Protein AF-A0A962YAB8-F1 (afdb_monomer_lite)

pLDDT: mean 79.32, std 20.75, range [23.05, 98.19]

Secondary structure (DSSP, 8-state):
-HHHHHHHHHHS-HHHHHHHHHHHHHTT-HHHHHHHHHHHHHH-TT-HHHHHHHHHHHHHHHHHHT---HHHHHHHHHHHHHTT---S--SS---HHHHHHHHHHHHHTT----S---HHHHHHHHHHHHHHHHHHHHHHHHHHHTT--PPPP------------------------------------------HHHHHHHHHHHHHHHHHHHHHHHHHTTTSSSPPPPPP--SPTTEEEE-TTTSEEEEE-TTS-EEEEEEETTEEEEEEEEE-TTS-EEEEEEETTEEEEEEEEE-TTS-EEEEEEETTEEEEEEEEE-TTS-EEEEEEETTEE--SSEEEE-TTS-EEEEEEETTEEEEEEEEE-TTS-EEEEEEETTEEEEEEEE-

Foldseek 3Di:
DVVVVVVVLVVDDLVNLQVQLVVCVVVLNLVSNLVSLVSSCVVVVPPVSSVLSNVLSVLSVQLVVVVDDLVLLLLLQVLLVLVVQDLVDRRSDCDPSQLNSLQVVCVVVVHPRNSHDHPVNSVVSNVVSVVSVVVVVVVVVVVVVVVDDDDDDDDDDDDDDDDDDDDDDDDYDDDDDDDDDDDDDDDDDDDDPPPLVVVVVVCVVFVVVQVVQVVVVVVCPVVPDPADDDDDPPDDAQDWDPDQEAAWIWGQHNQRKIKGGGHYRNAAAAWIWIADPLGKIKTGGDDRNEAAAWIWIQDSQRKIKTAGDDRNAGAAWIWIADPQGKIKTAGDDRNFRPGQWIWIAHPQRKIKIHGDDGPFGAAWIKIAHPVGKMWIFGDDRNHTDGIDTND

Sequence (391 aa):
ELEQQRQAAAQNQPEQLLAAARQAFAAGDFTASLQHLAIVLQQQPDNTEAQQLQLTARAALIESELALSRSKRQAVQQALTELGFDTRGVDGILGGNSRRAIRAFQTQRGLPVTGYLNAAQLTLLETAAAALAEQTARSTAEASKSDQIELPDISLVSPELTQKPDSPDSTAQEASTSVSATEQITSTASPDSAPADAWQQLENKLTPTLRAAEQFLRQAQSHIRSAPPRPPATGPASSCDGDCSNGSGTYFFNGGDIYVGAWRNDEQDGQGIYFHRDGAVYEGSFSDGQRNGLGTFYHTGGDIYYGSWRRGVREGKGLYRYTNGITLYGRYSNGRLSADTVAVFYNNGDKYIGQWKGDKKHGKGIYYESNGTRYAGEWNNNVKVKVITLN

Structure (mmCIF, N/CA/C/O backbone):
data_AF-A0A962YAB8-F1
#
_entry.id   AF-A0A962YAB8-F1
#
loop_
_atom_site.group_PDB
_atom_site.id
_atom_site.type_symbol
_atom_site.label_atom_id
_atom_site.label_alt_id
_atom_site.label_comp_id
_atom_site.label_asym_id
_atom_site.label_entity_id
_atom_site.label_seq_id
_atom_site.pdbx_PDB_ins_code
_atom_site.Cartn_x
_atom_site.Cartn_y
_atom_site.Cartn_z
_atom_site.occupancy
_atom_site.B_iso_or_equiv
_atom_site.auth_seq_id
_atom_site.auth_comp_id
_atom_site.auth_asym_id
_atom_site.auth_atom_id
_atom_site.pdbx_PDB_model_num
ATOM 1 N N . GLU A 1 1 ? -11.039 -12.091 -29.891 1.00 45.91 1 GLU A N 1
ATOM 2 C CA . GLU A 1 1 ? -11.627 -11.089 -28.973 1.00 45.91 1 GLU A CA 1
ATOM 3 C C . GLU A 1 1 ? -10.720 -9.902 -28.687 1.00 45.91 1 GLU A C 1
ATOM 5 O O . GLU A 1 1 ? -11.081 -8.819 -29.113 1.00 45.91 1 GLU A O 1
ATOM 10 N N . LEU A 1 2 ? -9.550 -10.055 -28.053 1.00 42.28 2 LEU A N 1
ATOM 11 C CA . LEU A 1 2 ? -8.674 -8.908 -27.737 1.00 42.28 2 LEU A CA 1
ATOM 12 C C . LEU A 1 2 ? -8.219 -8.124 -28.992 1.00 42.28 2 LEU A C 1
ATOM 14 O O . LEU A 1 2 ? -8.177 -6.899 -28.984 1.00 42.28 2 LEU A O 1
ATOM 18 N N . GLU A 1 3 ? -7.947 -8.824 -30.099 1.00 41.31 3 GLU A N 1
ATOM 19 C CA . GLU A 1 3 ? -7.622 -8.232 -31.410 1.00 41.31 3 GLU A CA 1
ATOM 20 C C . GLU A 1 3 ? -8.815 -7.475 -32.025 1.00 41.31 3 GLU A C 1
ATOM 22 O O . GLU A 1 3 ? -8.661 -6.384 -32.564 1.00 41.31 3 GLU A O 1
ATOM 27 N N . GLN A 1 4 ? -10.026 -8.028 -31.891 1.00 45.03 4 GLN A N 1
ATOM 28 C CA . GLN A 1 4 ? -11.271 -7.409 -32.366 1.00 45.03 4 GLN A CA 1
ATOM 29 C C . GLN A 1 4 ? -11.653 -6.197 -31.507 1.00 45.03 4 GLN A C 1
ATOM 31 O O . GLN A 1 4 ? -12.102 -5.189 -32.040 1.00 45.03 4 GLN A O 1
ATOM 36 N N . GLN A 1 5 ? -11.403 -6.253 -30.195 1.00 50.84 5 GLN A N 1
ATOM 37 C CA . GLN A 1 5 ? -11.537 -5.115 -29.285 1.00 50.84 5 GLN A CA 1
ATOM 38 C C . GLN A 1 5 ? -10.509 -4.021 -29.606 1.00 50.84 5 GLN A C 1
ATOM 40 O O . GLN A 1 5 ? -10.857 -2.846 -29.582 1.00 50.84 5 GLN A O 1
ATOM 45 N N . ARG A 1 6 ? -9.274 -4.384 -29.983 1.00 52.22 6 ARG A N 1
ATOM 46 C CA . ARG A 1 6 ? -8.248 -3.438 -30.462 1.00 52.22 6 ARG A CA 1
ATOM 47 C C . ARG A 1 6 ? -8.617 -2.785 -31.795 1.00 52.22 6 ARG A C 1
ATOM 49 O O . ARG A 1 6 ? -8.425 -1.584 -31.942 1.00 52.22 6 ARG A O 1
ATOM 56 N N . GLN A 1 7 ? -9.171 -3.542 -32.742 1.00 51.16 7 GLN A N 1
ATOM 57 C CA . GLN A 1 7 ? -9.616 -3.016 -34.039 1.00 51.16 7 GLN A CA 1
ATOM 58 C C . GLN A 1 7 ? -10.873 -2.137 -33.916 1.00 51.16 7 GLN A C 1
ATOM 60 O O . GLN A 1 7 ? -10.949 -1.105 -34.575 1.00 51.16 7 GLN A O 1
ATOM 65 N N . ALA A 1 8 ? -11.808 -2.472 -33.020 1.00 50.19 8 ALA A N 1
ATOM 66 C CA . ALA A 1 8 ? -12.946 -1.612 -32.682 1.00 50.19 8 ALA A CA 1
ATOM 67 C C . ALA A 1 8 ? -12.509 -0.340 -31.922 1.00 50.19 8 ALA A C 1
ATOM 69 O O . ALA A 1 8 ? -13.026 0.745 -32.175 1.00 50.19 8 ALA A O 1
ATOM 70 N N . ALA A 1 9 ? -11.507 -0.438 -31.040 1.00 49.44 9 ALA A N 1
ATOM 71 C CA . ALA A 1 9 ? -10.924 0.706 -30.333 1.00 49.44 9 ALA A CA 1
ATOM 72 C C . ALA A 1 9 ? -10.097 1.634 -31.243 1.00 49.44 9 ALA A C 1
ATOM 74 O O . ALA A 1 9 ? -9.979 2.817 -30.941 1.00 49.44 9 ALA A O 1
ATOM 75 N N . ALA A 1 10 ? -9.558 1.128 -32.357 1.00 52.03 10 ALA A N 1
ATOM 76 C CA . ALA A 1 10 ? -8.888 1.935 -33.380 1.00 52.03 10 ALA A CA 1
ATOM 77 C C . ALA A 1 10 ? -9.870 2.752 -34.247 1.00 52.03 10 ALA A C 1
ATOM 79 O O . ALA A 1 10 ? -9.457 3.717 -34.884 1.00 52.03 10 ALA A O 1
ATOM 80 N N . GLN A 1 11 ? -11.157 2.381 -34.270 1.00 57.03 11 GLN A N 1
ATOM 81 C CA . GLN A 1 11 ? -12.217 3.133 -34.955 1.00 57.03 11 GLN A CA 1
ATOM 82 C C . GLN A 1 11 ? -12.893 4.183 -34.061 1.00 57.03 11 GLN A C 1
ATOM 84 O O . GLN A 1 11 ? -13.463 5.144 -34.578 1.00 57.03 11 GLN A O 1
ATOM 89 N N . ASN A 1 12 ? -12.816 4.037 -32.735 1.00 57.41 12 ASN A N 1
ATOM 90 C CA . ASN A 1 12 ? -13.416 4.985 -31.802 1.00 57.41 12 ASN A CA 1
ATOM 91 C C . ASN A 1 12 ? -12.472 6.161 -31.545 1.00 57.41 12 ASN A C 1
ATOM 93 O O . ASN A 1 12 ? -11.365 6.001 -31.034 1.00 57.41 12 ASN A O 1
ATOM 97 N N . GLN A 1 13 ? -12.942 7.363 -31.863 1.00 76.31 13 GLN A N 1
ATOM 98 C CA . GLN A 1 13 ? -12.245 8.602 -31.534 1.00 76.31 13 GLN A CA 1
ATOM 99 C C . GLN A 1 13 ? -12.092 8.703 -29.997 1.00 76.31 13 GLN A C 1
ATOM 101 O O . GLN A 1 13 ? -13.072 8.436 -29.293 1.00 76.31 13 GLN A O 1
ATOM 106 N N . PRO A 1 14 ? -10.923 9.100 -29.447 1.00 81.38 14 PRO A N 1
ATOM 107 C CA . PRO A 1 14 ? -10.703 9.268 -28.001 1.00 81.38 14 PRO A CA 1
ATOM 108 C C . PRO A 1 14 ? -11.824 10.036 -27.284 1.00 81.38 14 PRO A C 1
ATOM 110 O O . PRO A 1 14 ? -12.171 9.730 -26.145 1.00 81.38 14 PRO A O 1
ATOM 113 N N . GLU A 1 15 ? -12.444 10.992 -27.978 1.00 83.88 15 GLU A N 1
ATOM 114 C CA . GLU A 1 15 ? -13.588 11.765 -27.495 1.00 83.88 15 GLU A CA 1
ATOM 115 C C . GLU A 1 15 ? -14.844 10.915 -27.244 1.00 83.88 15 GLU A C 1
ATOM 117 O O . GLU A 1 15 ? -15.530 11.117 -26.242 1.00 83.88 15 GLU A O 1
ATOM 122 N N . GLN A 1 16 ? -15.135 9.932 -28.102 1.00 86.94 16 GLN A N 1
ATOM 123 C CA . GLN A 1 16 ? -16.268 9.016 -27.931 1.00 86.94 16 GLN A CA 1
ATOM 124 C C . GLN A 1 16 ? -16.049 8.081 -26.740 1.00 86.94 16 GLN A C 1
ATOM 126 O O . GLN A 1 16 ? -16.973 7.838 -25.965 1.00 86.94 16 GLN A O 1
ATOM 131 N N . LEU A 1 17 ? -14.819 7.596 -26.549 1.00 89.69 17 LEU A N 1
ATOM 132 C CA . LEU A 1 17 ? -14.458 6.781 -25.386 1.00 89.69 17 LEU A CA 1
ATOM 133 C C . LEU A 1 17 ? -14.503 7.590 -24.089 1.00 89.69 17 LEU A C 1
ATOM 135 O O . LEU A 1 17 ? -14.990 7.090 -23.077 1.00 89.69 17 LEU A O 1
ATOM 139 N N . LEU A 1 18 ? -14.058 8.849 -24.111 1.00 92.75 18 LEU A N 1
ATOM 140 C CA . LEU A 1 18 ? -14.190 9.745 -22.965 1.00 92.75 18 LEU A CA 1
ATOM 141 C C . LEU A 1 18 ? -15.669 10.036 -22.656 1.00 92.75 18 LEU A C 1
ATOM 143 O O . LEU A 1 18 ? -16.068 10.025 -21.493 1.00 92.75 18 LEU A O 1
ATOM 147 N N . ALA A 1 19 ? -16.515 10.217 -23.675 1.00 92.38 19 ALA A N 1
ATOM 148 C CA . ALA A 1 19 ? -17.960 10.350 -23.493 1.00 92.38 19 ALA A CA 1
ATOM 149 C C . ALA A 1 19 ? -18.592 9.081 -22.890 1.00 92.38 19 ALA A C 1
ATOM 151 O O . ALA A 1 19 ? -19.366 9.188 -21.936 1.00 92.38 19 ALA A O 1
ATOM 152 N N . ALA A 1 20 ? -18.218 7.892 -23.371 1.00 90.06 20 ALA A N 1
ATOM 153 C CA . ALA A 1 20 ? -18.652 6.615 -22.803 1.00 90.06 20 ALA A CA 1
ATOM 154 C C . ALA A 1 20 ? -18.187 6.452 -21.346 1.00 90.06 20 ALA A C 1
ATOM 156 O O . ALA A 1 20 ? -18.968 6.052 -20.484 1.00 90.06 20 ALA A O 1
ATOM 157 N N . ALA A 1 21 ? -16.951 6.855 -21.030 1.00 92.25 21 ALA A N 1
ATOM 158 C CA . ALA A 1 21 ? -16.438 6.856 -19.664 1.00 92.25 21 ALA A CA 1
ATOM 159 C C . ALA A 1 21 ? -17.262 7.751 -18.726 1.00 92.25 21 ALA A C 1
ATOM 161 O O . ALA A 1 21 ? -17.561 7.341 -17.600 1.00 92.25 21 ALA A O 1
ATOM 162 N N . ARG A 1 22 ? -17.650 8.954 -19.181 1.00 96.38 22 ARG A N 1
ATOM 163 C CA . ARG A 1 22 ? -18.526 9.870 -18.428 1.00 96.38 22 ARG A CA 1
ATOM 164 C C . ARG A 1 22 ? -19.912 9.262 -18.206 1.00 96.38 22 ARG A C 1
ATOM 166 O O . ARG A 1 22 ? -20.435 9.347 -17.097 1.00 96.38 22 ARG A O 1
ATOM 173 N N . GLN A 1 23 ? -20.493 8.639 -19.233 1.00 92.56 23 GLN A N 1
ATOM 174 C CA . GLN A 1 23 ? -21.798 7.978 -19.136 1.00 92.56 23 GLN A CA 1
ATOM 175 C C . GLN A 1 23 ? -21.767 6.806 -18.146 1.00 92.56 23 GLN A C 1
ATOM 177 O O . GLN A 1 23 ? -22.620 6.741 -17.263 1.00 92.56 23 GLN A O 1
ATOM 182 N N . ALA A 1 24 ? -20.754 5.940 -18.229 1.00 85.50 24 ALA A N 1
ATOM 183 C CA . ALA A 1 24 ? -20.564 4.829 -17.298 1.00 85.50 24 ALA A CA 1
ATOM 184 C C . ALA A 1 24 ? -20.382 5.318 -15.851 1.00 85.50 24 ALA A C 1
ATOM 186 O O . ALA A 1 24 ? -21.035 4.818 -14.937 1.00 85.50 24 ALA A O 1
ATOM 187 N N . PHE A 1 25 ? -19.572 6.364 -15.645 1.00 93.56 25 PHE A N 1
ATOM 188 C CA . PHE A 1 25 ? -19.400 6.984 -14.330 1.00 93.56 25 PHE A CA 1
ATOM 189 C C . PHE A 1 25 ? -20.723 7.527 -13.772 1.00 93.56 25 PHE A C 1
ATOM 191 O O . PHE A 1 25 ? -21.048 7.286 -12.611 1.00 93.56 25 PHE A O 1
ATOM 198 N N . ALA A 1 26 ? -21.502 8.240 -14.593 1.00 88.88 26 ALA A N 1
ATOM 199 C CA . ALA A 1 26 ? -22.801 8.779 -14.195 1.00 88.88 26 ALA A CA 1
ATOM 200 C C . ALA A 1 26 ? -23.825 7.678 -13.867 1.00 88.88 26 ALA A C 1
ATOM 202 O O . ALA A 1 26 ? -24.674 7.876 -13.000 1.00 88.88 26 ALA A O 1
ATOM 203 N N . ALA A 1 27 ? -23.716 6.516 -14.515 1.00 83.56 27 ALA A N 1
ATOM 204 C CA . ALA A 1 27 ? -24.526 5.334 -14.236 1.00 83.56 27 ALA A CA 1
ATOM 205 C C . ALA A 1 27 ? -24.071 4.544 -12.989 1.00 83.56 27 ALA A C 1
ATOM 207 O O . ALA A 1 27 ? -24.752 3.605 -12.585 1.00 83.56 27 ALA A O 1
ATOM 208 N N . GLY A 1 28 ? -22.941 4.909 -12.370 1.00 84.69 28 GLY A N 1
ATOM 209 C CA . GLY A 1 28 ? -22.354 4.181 -11.240 1.00 84.69 28 GLY A CA 1
ATOM 210 C C . GLY A 1 28 ? -21.540 2.944 -11.637 1.00 84.69 28 GLY A C 1
ATOM 211 O O . GLY A 1 28 ? -21.072 2.222 -10.759 1.00 84.69 28 GLY A O 1
ATOM 212 N N . ASP A 1 29 ? -21.326 2.706 -12.935 1.00 89.31 29 ASP A N 1
ATOM 213 C CA . ASP A 1 29 ? -20.446 1.648 -13.434 1.00 89.31 29 ASP A CA 1
ATOM 214 C C . ASP A 1 29 ? -19.000 2.159 -13.504 1.00 89.31 29 ASP A C 1
ATOM 216 O O . ASP A 1 29 ? -18.450 2.517 -14.554 1.00 89.31 29 ASP A O 1
ATOM 220 N N . PHE A 1 30 ? -18.379 2.253 -12.328 1.00 90.62 30 PHE A N 1
ATOM 221 C CA . PHE A 1 30 ? -17.018 2.769 -12.194 1.00 90.62 30 PHE A CA 1
ATOM 222 C C . PHE A 1 30 ? -15.985 1.861 -12.869 1.00 90.62 30 PHE A C 1
ATOM 224 O O . PHE A 1 30 ? -14.976 2.356 -13.367 1.00 90.62 30 PHE A O 1
ATOM 231 N N . THR A 1 31 ? -16.243 0.555 -12.946 1.00 88.31 31 THR A N 1
ATOM 232 C CA . THR A 1 31 ? -15.360 -0.405 -13.618 1.00 88.31 31 THR A CA 1
ATOM 233 C C . THR A 1 31 ? -15.351 -0.177 -15.127 1.00 88.31 31 THR A C 1
ATOM 235 O O . THR A 1 31 ? -14.270 -0.031 -15.701 1.00 88.31 31 THR A O 1
ATOM 238 N N . ALA A 1 32 ? -16.521 -0.067 -15.768 1.00 84.94 32 ALA A N 1
ATOM 239 C CA . ALA A 1 32 ? -16.604 0.255 -17.194 1.00 84.94 32 ALA A CA 1
ATOM 240 C C . ALA A 1 32 ? -16.026 1.647 -17.497 1.00 84.94 32 ALA A C 1
ATOM 242 O O . ALA A 1 32 ? -15.292 1.822 -18.473 1.00 84.94 32 ALA A O 1
ATOM 243 N N . SER A 1 33 ? -16.265 2.629 -16.618 1.00 91.31 33 SER A N 1
ATOM 244 C CA . SER A 1 33 ? -15.650 3.957 -16.736 1.00 91.31 33 SER A CA 1
ATOM 245 C C . SER A 1 33 ? -14.117 3.872 -16.758 1.00 91.31 33 SER A C 1
ATOM 247 O O . SER A 1 33 ? -13.474 4.422 -17.654 1.00 91.31 33 SER A O 1
ATOM 249 N N . LEU A 1 34 ? -13.520 3.117 -15.828 1.00 89.31 34 LEU A N 1
ATOM 250 C CA . LEU A 1 34 ? -12.069 2.926 -15.752 1.00 8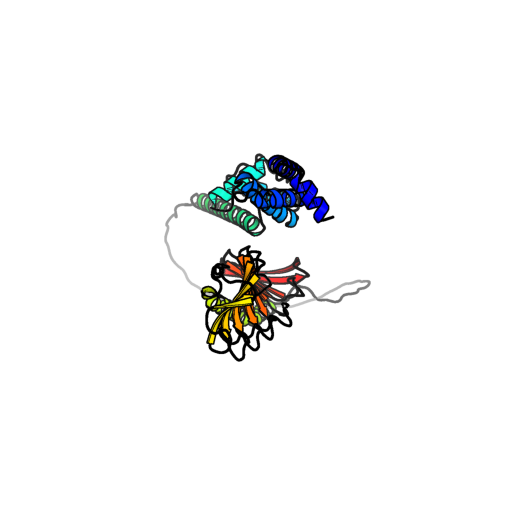9.31 34 LEU A CA 1
ATOM 251 C C . LEU A 1 34 ? -11.494 2.186 -16.965 1.00 89.31 34 LEU A C 1
ATOM 253 O O . LEU A 1 34 ? -10.393 2.524 -17.403 1.00 89.31 34 LEU A O 1
ATOM 257 N N . GLN A 1 35 ? -12.224 1.217 -17.522 1.00 89.56 35 GLN A N 1
ATOM 258 C CA . GLN A 1 35 ? -11.820 0.508 -18.739 1.00 89.56 35 GLN A CA 1
ATOM 259 C C . GLN A 1 35 ? -11.741 1.452 -19.944 1.00 89.56 35 GLN A C 1
ATOM 261 O O . GLN A 1 35 ? -10.730 1.462 -20.646 1.00 89.56 35 GLN A O 1
ATOM 266 N N . HIS A 1 36 ? -12.756 2.296 -20.153 1.00 88.44 36 HIS A N 1
ATOM 267 C CA . HIS A 1 36 ? -12.730 3.298 -21.222 1.00 88.44 36 HIS A CA 1
ATOM 268 C C . HIS A 1 36 ? -11.598 4.316 -21.027 1.00 88.44 36 HIS A C 1
ATOM 270 O O . HIS A 1 36 ? -10.870 4.619 -21.973 1.00 88.44 36 HIS A O 1
ATOM 276 N N . LEU A 1 37 ? -11.387 4.791 -19.796 1.00 91.25 37 LEU A N 1
ATOM 277 C CA . LEU A 1 37 ? -10.332 5.761 -19.476 1.00 91.25 37 LEU A CA 1
ATOM 278 C C . LEU A 1 37 ? -8.924 5.205 -19.668 1.00 91.25 37 LEU A C 1
ATOM 280 O O . LEU A 1 37 ? -8.033 5.951 -20.067 1.00 91.25 37 LEU A O 1
ATOM 284 N N . ALA A 1 38 ? -8.711 3.912 -19.415 1.00 90.75 38 ALA A N 1
ATOM 285 C CA . ALA A 1 38 ? -7.425 3.271 -19.672 1.00 90.75 38 ALA A CA 1
ATOM 286 C C . ALA A 1 38 ? -7.039 3.353 -21.158 1.00 90.75 38 ALA A C 1
ATOM 288 O O . ALA A 1 38 ? -5.882 3.623 -21.471 1.00 90.75 38 ALA A O 1
ATOM 289 N N . ILE A 1 39 ? -8.010 3.191 -22.064 1.00 87.62 39 ILE A N 1
ATOM 290 C CA . ILE A 1 39 ? -7.789 3.302 -23.513 1.00 87.62 39 ILE A CA 1
ATOM 291 C C . ILE A 1 39 ? -7.538 4.764 -23.907 1.00 87.62 39 ILE A C 1
ATOM 293 O O . ILE A 1 39 ? -6.592 5.040 -24.644 1.00 87.62 39 ILE A O 1
ATOM 297 N N . VAL A 1 40 ? -8.330 5.708 -23.379 1.00 91.12 40 VAL A N 1
ATOM 298 C CA . VAL A 1 40 ? -8.140 7.148 -23.642 1.00 91.12 40 VAL A CA 1
ATOM 299 C C . VAL A 1 40 ? -6.742 7.599 -23.219 1.00 91.12 40 VAL A C 1
ATOM 301 O O . VAL A 1 40 ? -6.044 8.220 -24.010 1.00 91.12 40 VAL A O 1
ATOM 304 N N . LEU A 1 41 ? -6.295 7.238 -22.013 1.00 91.12 41 LEU A N 1
ATOM 305 C CA . LEU A 1 41 ? -4.988 7.640 -21.479 1.00 91.12 41 LEU A CA 1
ATOM 306 C C . LEU A 1 41 ? -3.810 6.905 -22.127 1.00 91.12 41 LEU A C 1
ATOM 308 O O . LEU A 1 41 ? -2.697 7.421 -22.124 1.00 91.12 41 LEU A O 1
ATOM 312 N N . GLN A 1 42 ? -4.037 5.730 -22.718 1.00 88.56 42 GLN A N 1
ATOM 313 C CA . GLN A 1 42 ? -3.026 5.069 -23.543 1.00 88.56 42 GLN A CA 1
ATOM 314 C C . GLN A 1 42 ? -2.752 5.857 -24.835 1.00 88.56 42 GLN A C 1
ATOM 316 O O . GLN A 1 42 ? -1.611 5.901 -25.290 1.00 88.56 42 GLN A O 1
ATOM 321 N N . GLN A 1 43 ? -3.787 6.463 -25.428 1.00 87.38 43 GLN A N 1
ATOM 322 C CA . GLN A 1 43 ? -3.683 7.240 -26.670 1.00 87.38 43 GLN A CA 1
ATOM 323 C C . GLN A 1 43 ? -3.347 8.719 -26.419 1.00 87.38 43 GLN A C 1
ATOM 325 O O . GLN A 1 43 ? -2.668 9.345 -27.227 1.00 87.38 43 GLN A O 1
ATOM 330 N N . GLN A 1 44 ? -3.821 9.277 -25.303 1.00 91.00 44 GLN A N 1
ATOM 331 C CA . GLN A 1 44 ? -3.644 10.670 -24.897 1.00 91.00 44 GLN A CA 1
ATOM 332 C C . GLN A 1 44 ? -3.216 10.742 -23.418 1.00 91.00 44 GLN A C 1
ATOM 334 O O . GLN A 1 44 ? -4.042 11.056 -22.554 1.00 91.00 44 GLN A O 1
ATOM 339 N N . PRO A 1 45 ? -1.938 10.463 -23.097 1.00 90.88 45 PRO A N 1
ATOM 340 C CA . PRO A 1 45 ? -1.456 10.425 -21.714 1.00 90.88 45 PRO A CA 1
ATOM 341 C C . PRO A 1 45 ? -1.656 11.741 -20.961 1.00 90.88 45 PRO A C 1
ATOM 343 O O . PRO A 1 45 ? -1.948 11.714 -19.769 1.00 90.88 45 PRO A O 1
ATOM 346 N N . ASP A 1 46 ? -1.569 12.872 -21.665 1.00 92.12 46 ASP A N 1
ATOM 347 C CA . ASP A 1 46 ? -1.678 14.225 -21.105 1.00 92.12 46 ASP A CA 1
ATOM 348 C C . ASP A 1 46 ? -3.123 14.750 -21.034 1.00 92.12 46 ASP A C 1
ATOM 350 O O . ASP A 1 46 ? -3.351 15.920 -20.722 1.00 92.12 46 ASP A O 1
ATOM 354 N N . ASN A 1 47 ? -4.127 13.913 -21.328 1.00 93.50 47 ASN A N 1
ATOM 355 C CA . ASN A 1 47 ? -5.531 14.307 -21.230 1.00 93.50 47 ASN A CA 1
ATOM 356 C C . ASN A 1 47 ? -5.928 14.489 -19.754 1.00 93.50 47 ASN A C 1
ATOM 358 O O . ASN A 1 47 ? -6.306 13.540 -19.063 1.00 93.50 47 ASN A O 1
ATOM 362 N N . THR A 1 48 ? -5.840 15.730 -19.273 1.00 94.19 48 THR A N 1
ATOM 363 C CA . THR A 1 48 ? -6.084 16.106 -17.872 1.00 94.19 48 THR A CA 1
ATOM 364 C C . THR A 1 48 ? -7.496 15.767 -17.404 1.00 94.19 48 THR A C 1
ATOM 366 O O . THR A 1 48 ? -7.686 15.368 -16.255 1.00 94.19 48 THR A O 1
ATOM 369 N N . GLU A 1 49 ? -8.491 15.854 -18.289 1.00 94.75 49 GLU A N 1
ATOM 370 C CA . GLU A 1 49 ? -9.860 15.464 -17.966 1.00 94.75 49 GLU A CA 1
ATOM 371 C C . GLU A 1 49 ? -9.968 13.953 -17.733 1.00 94.75 49 GLU A C 1
ATOM 373 O O . GLU A 1 49 ? -10.538 13.520 -16.730 1.00 94.75 49 GLU A O 1
ATOM 378 N N . ALA A 1 50 ? -9.380 13.145 -18.618 1.00 92.31 50 ALA A N 1
ATOM 379 C CA . ALA A 1 50 ? -9.359 11.696 -18.472 1.00 92.31 50 ALA A CA 1
ATOM 380 C C . ALA A 1 50 ? -8.574 11.264 -17.221 1.00 92.31 50 ALA A C 1
ATOM 382 O O . ALA A 1 50 ? -9.021 10.372 -16.499 1.00 92.31 50 ALA A O 1
ATOM 383 N N . GLN A 1 51 ? -7.456 11.929 -16.907 1.00 92.06 51 GLN A N 1
ATOM 384 C CA . GLN A 1 51 ? -6.695 11.697 -15.673 1.00 92.06 51 GLN A CA 1
ATOM 385 C C . GLN A 1 51 ? -7.543 11.995 -14.427 1.00 92.06 51 GLN A C 1
ATOM 387 O O . GLN A 1 51 ? -7.624 11.173 -13.509 1.00 92.06 51 GLN A O 1
ATOM 392 N N . GLN A 1 52 ? -8.228 13.142 -14.406 1.00 90.75 52 GLN A N 1
ATOM 393 C CA . GLN A 1 52 ? -9.068 13.550 -13.281 1.00 90.75 52 GLN A CA 1
ATOM 394 C C . GLN A 1 52 ? -10.290 12.636 -13.113 1.00 90.75 52 GLN A C 1
ATOM 396 O O . GLN A 1 52 ? -10.643 12.259 -11.988 1.00 90.75 52 GLN A O 1
ATOM 401 N N . LEU A 1 53 ? -10.931 12.244 -14.217 1.00 93.56 53 LEU A N 1
ATOM 402 C CA . LEU A 1 53 ? -12.055 11.313 -14.187 1.00 93.56 53 LEU A CA 1
ATOM 403 C C . LEU A 1 53 ? -11.600 9.917 -13.745 1.00 93.56 53 LEU A C 1
ATOM 405 O O . LEU A 1 53 ? -12.299 9.283 -12.959 1.00 93.56 53 LEU A O 1
ATOM 409 N N . GLN A 1 54 ? -10.402 9.468 -14.142 1.00 95.56 54 GLN A N 1
ATOM 410 C CA . GLN A 1 54 ? -9.832 8.191 -13.699 1.00 95.56 54 GLN A CA 1
ATOM 411 C C . GLN A 1 54 ? -9.552 8.197 -12.194 1.00 95.56 54 GLN A C 1
ATOM 413 O O . GLN A 1 54 ? -9.913 7.246 -11.497 1.00 95.56 54 GLN A O 1
ATOM 418 N N . LEU A 1 55 ? -8.954 9.273 -11.676 1.00 88.75 55 LEU A N 1
ATOM 419 C CA . LEU A 1 55 ? -8.730 9.449 -10.242 1.00 88.75 55 LEU A CA 1
ATOM 420 C C . LEU A 1 55 ? -10.054 9.392 -9.465 1.00 88.75 55 LEU A C 1
ATOM 422 O O . LEU A 1 55 ? -10.163 8.697 -8.453 1.00 88.75 55 LEU A O 1
ATOM 426 N N . THR A 1 56 ? -11.074 10.085 -9.971 1.00 92.44 56 THR A N 1
ATOM 427 C CA . THR A 1 56 ? -12.400 10.143 -9.348 1.00 92.44 56 THR A CA 1
ATOM 428 C C . THR A 1 56 ? -13.112 8.787 -9.400 1.00 92.44 56 THR A C 1
ATOM 430 O O . THR A 1 56 ? -13.658 8.352 -8.389 1.00 92.44 56 THR A O 1
ATOM 433 N N . ALA A 1 57 ? -13.068 8.080 -10.533 1.00 91.50 57 ALA A N 1
ATOM 434 C CA . ALA A 1 57 ? -13.669 6.756 -10.700 1.00 91.50 57 ALA A CA 1
ATOM 435 C C . ALA A 1 57 ? -13.010 5.696 -9.804 1.00 91.50 57 ALA A C 1
ATOM 437 O O . ALA A 1 57 ? -13.712 4.894 -9.190 1.00 91.50 57 ALA A O 1
ATOM 438 N N . ARG A 1 58 ? -11.679 5.735 -9.638 1.00 89.25 58 ARG A N 1
ATOM 439 C CA . ARG A 1 58 ? -10.970 4.878 -8.670 1.00 89.25 58 ARG A CA 1
ATOM 440 C C . ARG A 1 58 ? -11.426 5.148 -7.239 1.00 89.25 58 ARG A C 1
ATOM 442 O O . ARG A 1 58 ? -11.685 4.208 -6.495 1.00 89.25 58 ARG A O 1
ATOM 449 N N . ALA A 1 59 ? -11.548 6.418 -6.855 1.00 86.69 59 ALA A N 1
ATOM 450 C CA . ALA A 1 59 ? -12.010 6.785 -5.520 1.00 86.69 59 ALA A CA 1
ATOM 451 C C . ALA A 1 59 ? -13.470 6.364 -5.271 1.00 86.69 59 ALA A C 1
ATOM 453 O O . ALA A 1 59 ? -13.792 5.902 -4.180 1.00 86.69 59 ALA A O 1
ATOM 454 N N . ALA A 1 60 ? -14.330 6.474 -6.285 1.00 89.88 60 ALA A N 1
ATOM 455 C CA . ALA A 1 60 ? -15.718 6.028 -6.218 1.00 89.88 60 ALA A CA 1
ATOM 456 C C . ALA A 1 60 ? -15.839 4.508 -6.043 1.00 89.88 60 ALA A C 1
ATOM 458 O O . ALA A 1 60 ? -16.628 4.045 -5.218 1.00 89.88 60 ALA A O 1
ATOM 459 N N . LEU A 1 61 ? -15.009 3.737 -6.753 1.00 86.44 61 LEU A N 1
ATOM 460 C CA . LEU A 1 61 ? -14.930 2.288 -6.590 1.00 86.44 61 LEU A CA 1
ATOM 461 C C . LEU A 1 61 ? -14.486 1.912 -5.166 1.00 86.44 61 LEU A C 1
ATOM 463 O O . LEU A 1 61 ? -15.167 1.130 -4.508 1.00 86.44 61 LEU A O 1
ATOM 467 N N . ILE A 1 62 ? -13.429 2.545 -4.647 1.00 80.56 62 ILE A N 1
ATOM 468 C CA . ILE A 1 62 ? -12.949 2.332 -3.269 1.00 80.56 62 ILE A CA 1
ATOM 469 C C . ILE A 1 62 ? -14.038 2.650 -2.237 1.00 80.56 62 ILE A C 1
ATOM 471 O O . ILE A 1 62 ? -14.235 1.889 -1.294 1.00 80.56 62 ILE A O 1
ATOM 475 N N . GLU A 1 63 ? -14.760 3.764 -2.389 1.00 90.81 63 GLU A N 1
ATOM 476 C CA . GLU A 1 63 ? -15.852 4.106 -1.471 1.00 90.81 63 GLU A CA 1
ATOM 477 C C . GLU A 1 63 ? -16.987 3.070 -1.535 1.00 90.81 63 GLU A C 1
ATOM 479 O O . GLU A 1 63 ? -17.567 2.726 -0.503 1.00 90.81 63 GLU A O 1
ATOM 484 N N . SER A 1 64 ? -17.282 2.532 -2.724 1.00 85.44 64 SER A N 1
ATOM 485 C CA . SER A 1 64 ? -18.302 1.490 -2.889 1.00 85.44 64 SER A CA 1
ATOM 486 C C . SER A 1 64 ? -17.945 0.198 -2.139 1.00 85.44 64 SER A C 1
ATOM 488 O O . SER A 1 64 ? -18.818 -0.416 -1.523 1.00 85.44 64 SER A O 1
ATOM 490 N N . GLU A 1 65 ? -16.656 -0.155 -2.085 1.00 79.62 65 GLU A N 1
ATOM 491 C CA . GLU A 1 65 ? -16.139 -1.321 -1.355 1.00 79.62 65 GLU A CA 1
ATOM 492 C C . GLU A 1 65 ? -16.248 -1.174 0.169 1.00 79.62 65 GLU A C 1
ATOM 494 O O . GLU A 1 65 ? -16.285 -2.176 0.886 1.00 79.62 65 GLU A O 1
ATOM 499 N N . LEU A 1 66 ? -16.368 0.056 0.689 1.00 78.31 66 LEU A N 1
ATOM 500 C CA . LEU A 1 66 ? -16.622 0.286 2.116 1.00 78.31 66 LEU A CA 1
ATOM 501 C C . LEU A 1 66 ? -17.996 -0.232 2.557 1.00 78.31 66 LEU A C 1
ATOM 503 O O . LEU A 1 66 ? -18.231 -0.363 3.762 1.00 78.31 66 LEU A O 1
ATOM 507 N N . ALA A 1 67 ? -18.904 -0.483 1.603 1.00 83.31 67 ALA A N 1
ATOM 508 C CA . ALA A 1 67 ? -20.242 -1.019 1.834 1.00 83.31 67 ALA A CA 1
ATOM 509 C C . ALA A 1 67 ? -20.970 -0.304 2.991 1.00 83.31 67 ALA A C 1
ATOM 511 O O . ALA A 1 67 ? -21.547 -0.930 3.885 1.00 83.31 67 ALA A O 1
ATOM 512 N N . LEU A 1 68 ? -20.902 1.034 3.008 1.00 79.12 68 LEU A N 1
ATOM 513 C CA . LEU A 1 68 ? -21.450 1.835 4.101 1.00 79.12 68 LEU A CA 1
ATOM 514 C C . LEU A 1 68 ? -22.957 1.599 4.225 1.00 79.12 68 LEU A C 1
ATOM 516 O O . LEU A 1 68 ? -23.691 1.723 3.247 1.00 79.12 68 LEU A O 1
ATOM 520 N N . SER A 1 69 ? -23.436 1.313 5.436 1.00 82.75 69 SER A N 1
ATOM 521 C CA . SER A 1 69 ? -24.871 1.276 5.721 1.00 82.75 69 SER A CA 1
ATOM 522 C C . SER A 1 69 ? -25.487 2.672 5.573 1.00 82.75 69 SER A C 1
ATOM 524 O O . SER A 1 69 ? -24.790 3.689 5.625 1.00 82.75 69 SER A O 1
ATOM 526 N N . ARG A 1 70 ? -26.820 2.748 5.454 1.00 79.00 70 ARG A N 1
ATOM 527 C CA . ARG A 1 70 ? -27.533 4.037 5.474 1.00 79.00 70 ARG A CA 1
ATOM 528 C C . ARG A 1 70 ? -27.191 4.853 6.727 1.00 79.00 70 ARG A C 1
ATOM 530 O O . ARG A 1 70 ? -26.923 6.040 6.599 1.00 79.00 70 ARG A O 1
ATOM 537 N N . SER A 1 71 ? -27.115 4.206 7.892 1.00 78.81 71 SER A N 1
ATOM 538 C CA . SER A 1 71 ? -26.746 4.855 9.157 1.00 78.81 71 SER A CA 1
ATOM 539 C C . SER A 1 71 ? -25.327 5.428 9.142 1.00 78.81 71 SER A C 1
ATOM 541 O O . SER A 1 71 ? -25.126 6.558 9.570 1.00 78.81 71 SER A O 1
ATOM 543 N N . LYS A 1 72 ? -24.347 4.708 8.579 1.00 82.00 72 LYS A N 1
ATOM 544 C CA . LYS A 1 72 ? -22.982 5.232 8.415 1.00 82.00 72 LYS A CA 1
ATOM 545 C C . LYS A 1 72 ? -22.934 6.412 7.447 1.00 82.00 72 LYS A C 1
ATOM 547 O O . LYS A 1 72 ? -22.239 7.384 7.704 1.00 82.00 72 LYS A O 1
ATOM 552 N N . ARG A 1 73 ? -23.706 6.375 6.355 1.00 90.56 73 ARG A N 1
ATOM 553 C CA . ARG A 1 73 ? -23.804 7.518 5.427 1.00 90.56 73 ARG A CA 1
ATOM 554 C C . ARG A 1 73 ? -24.466 8.738 6.072 1.00 90.56 73 ARG A C 1
ATOM 556 O O . ARG A 1 73 ? -24.042 9.855 5.804 1.00 90.56 73 ARG A O 1
ATOM 563 N N . GLN A 1 74 ? -25.450 8.530 6.948 1.00 89.44 74 GLN A N 1
ATOM 564 C CA . GLN A 1 74 ? -26.023 9.607 7.760 1.00 89.44 74 GLN A CA 1
ATOM 565 C C . GLN A 1 74 ? -24.990 10.180 8.735 1.00 89.44 74 GLN A C 1
ATOM 567 O O . GLN A 1 74 ? -24.862 11.394 8.820 1.00 89.44 74 GLN A O 1
ATOM 572 N N . ALA A 1 75 ? -24.195 9.330 9.396 1.00 88.56 75 ALA A N 1
ATOM 573 C CA . ALA A 1 75 ? -23.110 9.779 10.270 1.00 88.56 75 ALA A CA 1
ATOM 574 C C . ALA A 1 75 ? -22.063 10.617 9.514 1.00 88.56 75 ALA A C 1
ATOM 576 O O . ALA A 1 75 ? -21.637 11.651 10.010 1.00 88.56 75 ALA A O 1
ATOM 577 N N . VAL A 1 76 ? -21.719 10.241 8.276 1.00 92.94 76 VAL A N 1
ATOM 578 C CA . VAL A 1 76 ? -20.856 11.050 7.393 1.00 92.94 76 VAL A CA 1
ATOM 579 C C . VAL A 1 76 ? -21.454 12.429 7.123 1.00 92.94 76 VAL A C 1
ATOM 581 O O . VAL A 1 76 ? -20.762 13.437 7.241 1.00 92.94 76 VAL A O 1
ATOM 584 N N . GLN A 1 77 ? -22.733 12.493 6.746 1.00 92.81 77 GLN A N 1
ATOM 585 C CA . GLN A 1 77 ? -23.399 13.767 6.460 1.00 92.81 77 GLN A CA 1
ATOM 586 C C . GLN A 1 77 ? -23.499 14.650 7.711 1.00 92.81 77 GLN A C 1
ATOM 588 O O . GLN A 1 77 ? -23.289 15.861 7.628 1.00 92.81 77 GLN A O 1
ATOM 593 N N . GLN A 1 78 ? -23.770 14.037 8.862 1.00 93.44 78 GLN A N 1
ATOM 594 C CA . GLN A 1 78 ? -23.812 14.706 10.155 1.00 93.44 78 GLN A CA 1
ATOM 595 C C . GLN A 1 78 ? -22.437 15.278 10.522 1.00 93.44 78 GLN A C 1
ATOM 597 O O . GLN A 1 78 ? -22.325 16.479 10.744 1.00 93.44 78 GLN A O 1
ATOM 602 N N . ALA A 1 79 ? -21.384 14.460 10.461 1.00 93.62 79 ALA A N 1
ATOM 603 C CA . ALA A 1 79 ? -20.015 14.871 10.758 1.00 93.62 79 ALA A CA 1
ATOM 604 C C . ALA A 1 79 ? -19.528 16.006 9.841 1.00 93.62 79 ALA A C 1
ATOM 606 O O . ALA A 1 79 ? -18.910 16.962 10.301 1.00 93.62 79 ALA A O 1
ATOM 607 N N . LEU A 1 80 ? -19.838 15.946 8.539 1.00 94.50 80 LEU A N 1
ATOM 608 C CA . LEU A 1 80 ? -19.545 17.041 7.607 1.00 94.50 80 LEU A CA 1
ATOM 609 C C . LEU A 1 80 ? -20.244 18.337 8.027 1.00 94.50 80 LEU A C 1
ATOM 611 O O . LEU A 1 80 ? -19.609 19.387 8.045 1.00 94.50 80 LEU A O 1
ATOM 615 N N . THR A 1 81 ? -21.522 18.253 8.391 1.00 93.12 81 THR A N 1
ATOM 616 C CA . THR A 1 81 ? -22.323 19.415 8.800 1.00 93.12 81 THR A CA 1
ATOM 617 C C . THR A 1 81 ? -21.796 20.026 10.097 1.00 93.12 81 THR A C 1
ATOM 619 O O . THR A 1 81 ? -21.642 21.241 10.177 1.00 93.12 81 THR A O 1
ATOM 622 N N . GLU A 1 82 ? -21.452 19.193 11.082 1.00 91.44 82 GLU A N 1
ATOM 623 C CA . GLU A 1 82 ? -20.850 19.617 12.354 1.00 91.44 82 GLU A CA 1
ATOM 624 C C . GLU A 1 82 ? -19.517 20.332 12.141 1.00 91.44 82 GLU A C 1
ATOM 626 O O . GLU A 1 82 ? -19.256 21.361 12.756 1.00 91.44 82 GLU A O 1
ATOM 631 N N . LEU A 1 83 ? -18.706 19.847 11.202 1.00 91.69 83 LEU A N 1
ATOM 632 C CA . LEU A 1 83 ? -17.445 20.475 10.810 1.00 91.69 83 LEU A CA 1
ATOM 633 C C . LEU A 1 83 ? -17.617 21.732 9.936 1.00 91.69 83 LEU A C 1
ATOM 635 O O . LEU A 1 83 ? -16.622 22.313 9.503 1.00 91.69 83 LEU A O 1
ATOM 639 N N . GLY A 1 84 ? -18.854 22.160 9.668 1.00 92.50 84 GLY A N 1
ATOM 640 C CA . GLY A 1 84 ? -19.163 23.368 8.903 1.00 92.50 84 GLY A CA 1
ATOM 641 C C . GLY A 1 84 ? -19.234 23.173 7.385 1.00 92.50 84 GLY A C 1
ATOM 642 O O . GLY A 1 84 ? -19.277 24.154 6.643 1.00 92.50 84 GLY A O 1
ATOM 643 N N . PHE A 1 85 ? -19.265 21.932 6.894 1.00 94.31 85 PHE A N 1
ATOM 644 C CA . PHE A 1 85 ? -19.447 21.626 5.475 1.00 94.31 85 PHE A CA 1
ATOM 645 C C . PHE A 1 85 ? -20.917 21.346 5.158 1.00 94.31 85 PHE A C 1
ATOM 647 O O . PHE A 1 85 ? -21.464 20.308 5.527 1.00 94.31 85 PHE A O 1
ATOM 654 N N . ASP A 1 86 ? -21.554 22.257 4.420 1.00 90.38 86 ASP A N 1
ATOM 655 C CA . ASP A 1 86 ? -22.980 22.166 4.090 1.00 90.38 86 ASP A CA 1
ATOM 656 C C . ASP A 1 86 ? -23.305 20.961 3.187 1.00 90.38 86 ASP A C 1
ATOM 658 O O . ASP A 1 86 ? -22.976 20.923 1.995 1.00 90.38 86 ASP A O 1
ATOM 662 N N . THR A 1 87 ? -24.007 19.981 3.759 1.00 89.00 87 THR A N 1
ATOM 663 C CA . THR A 1 87 ? -24.540 18.808 3.052 1.00 89.00 87 THR A CA 1
ATOM 664 C C . THR A 1 87 ? -25.975 19.003 2.549 1.00 89.00 87 THR A C 1
ATOM 666 O O . THR A 1 87 ? -26.440 18.205 1.732 1.00 89.00 87 THR A O 1
ATOM 669 N N . ARG A 1 88 ? -26.661 20.074 2.979 1.00 83.88 88 ARG A N 1
ATOM 670 C CA . ARG A 1 88 ? -28.093 20.364 2.782 1.00 83.88 88 ARG A CA 1
ATOM 671 C C . ARG A 1 88 ? -29.058 19.304 3.324 1.00 83.88 88 ARG A C 1
ATOM 673 O O . ARG A 1 88 ? -30.202 19.240 2.876 1.00 83.88 88 ARG A O 1
ATOM 680 N N . GLY A 1 89 ? -28.611 18.491 4.281 1.00 79.19 89 GLY A N 1
ATOM 681 C CA . GLY A 1 89 ? -29.447 17.523 4.989 1.00 79.19 89 GLY A CA 1
ATOM 682 C C . GLY A 1 89 ? -28.770 16.173 5.231 1.00 79.19 89 GLY A C 1
ATOM 683 O O . GLY A 1 89 ? -27.746 15.846 4.633 1.00 79.19 89 GLY A O 1
ATOM 684 N N . VAL A 1 90 ? -29.386 15.379 6.111 1.00 89.19 90 VAL A N 1
ATOM 685 C CA . VAL A 1 90 ? -28.911 14.052 6.533 1.00 89.19 90 VAL A CA 1
ATOM 686 C C . VAL A 1 90 ? -29.951 12.993 6.151 1.00 89.19 90 VAL A C 1
ATOM 688 O O . VAL A 1 90 ? -30.819 12.615 6.936 1.00 89.19 90 VAL A O 1
ATOM 691 N N . ASP A 1 91 ? -29.897 12.518 4.909 1.00 75.75 91 ASP A N 1
ATOM 692 C CA . ASP A 1 91 ? -30.859 11.566 4.326 1.00 75.75 91 ASP A CA 1
ATOM 693 C C . ASP A 1 91 ? -30.292 10.137 4.156 1.00 75.75 91 ASP A C 1
ATOM 695 O O . ASP A 1 91 ? -31.039 9.165 3.960 1.00 75.75 91 ASP A O 1
ATOM 699 N N . GLY A 1 92 ? -28.973 9.987 4.308 1.00 81.12 92 GLY A N 1
ATOM 700 C CA . GLY A 1 92 ? -28.220 8.758 4.084 1.00 81.12 92 GLY A CA 1
ATOM 701 C C . GLY A 1 92 ? -27.911 8.480 2.613 1.00 81.12 92 GLY A C 1
ATOM 702 O O . GLY A 1 92 ? -27.536 7.347 2.290 1.00 81.12 92 GLY A O 1
ATOM 703 N N . ILE A 1 93 ? -28.068 9.469 1.730 1.00 83.38 93 ILE A N 1
ATOM 704 C CA . ILE A 1 93 ? -27.756 9.412 0.299 1.00 83.38 93 ILE A CA 1
ATOM 705 C C . ILE A 1 93 ? -26.596 10.374 0.015 1.00 83.38 93 ILE A C 1
ATOM 707 O O . ILE A 1 93 ? -26.741 11.591 0.068 1.00 83.38 93 ILE A O 1
ATOM 711 N N . LEU A 1 94 ? -25.425 9.844 -0.353 1.00 84.00 94 LEU A N 1
ATOM 712 C CA . LEU A 1 94 ? -24.252 10.662 -0.702 1.00 84.00 94 LEU A CA 1
ATOM 713 C C . LEU A 1 94 ? -24.360 11.227 -2.134 1.00 84.00 94 LEU A C 1
ATOM 715 O O . LEU A 1 94 ? -23.583 10.881 -3.027 1.00 84.00 94 LEU A O 1
ATOM 719 N N . GLY A 1 95 ? -25.361 12.082 -2.353 1.00 82.31 95 GLY A N 1
ATOM 720 C CA . GLY A 1 95 ? -25.644 12.753 -3.623 1.00 82.31 95 GLY A CA 1
ATOM 721 C C . GLY A 1 95 ? -24.783 13.998 -3.863 1.00 82.31 95 GLY A C 1
ATOM 722 O O . GLY A 1 95 ? -23.865 14.307 -3.104 1.00 82.31 95 GLY A O 1
ATOM 723 N N . GLY A 1 96 ? -25.089 14.760 -4.918 1.00 83.31 96 GLY A N 1
ATOM 724 C CA . GLY A 1 96 ? -24.261 15.887 -5.377 1.00 83.31 96 GLY A CA 1
ATOM 725 C C . GLY A 1 96 ? -23.914 16.934 -4.305 1.00 83.31 96 GLY A C 1
ATOM 726 O O . GLY A 1 96 ? -22.812 17.484 -4.335 1.00 83.31 96 GLY A O 1
ATOM 727 N N . ASN A 1 97 ? -24.804 17.174 -3.335 1.00 85.50 97 ASN A N 1
ATOM 728 C CA . ASN A 1 97 ? -24.549 18.083 -2.211 1.00 85.50 97 ASN A CA 1
ATOM 729 C C . ASN A 1 97 ? -23.487 17.512 -1.258 1.00 85.50 97 ASN A C 1
ATOM 731 O O . ASN A 1 97 ? -22.469 18.161 -1.027 1.00 85.50 97 ASN A O 1
ATOM 735 N N . SER A 1 98 ? -23.651 16.267 -0.798 1.00 92.62 98 SER A N 1
ATOM 736 C CA . SER A 1 98 ? -22.657 15.584 0.040 1.00 92.62 98 SER A CA 1
ATOM 737 C C . SER A 1 98 ? -21.311 15.441 -0.676 1.00 92.62 98 SER A C 1
ATOM 739 O O . SER A 1 98 ? -20.272 15.653 -0.065 1.00 92.62 98 SER A O 1
ATOM 741 N N . ARG A 1 99 ? -21.300 15.186 -1.993 1.00 94.75 99 ARG A N 1
ATOM 742 C CA . ARG A 1 99 ? -20.059 15.151 -2.792 1.00 94.75 99 ARG A CA 1
ATOM 743 C C . ARG A 1 99 ? -19.329 16.495 -2.808 1.00 94.75 99 ARG A C 1
ATOM 745 O O . ARG A 1 99 ? -18.100 16.517 -2.785 1.00 94.75 99 ARG A O 1
ATOM 752 N N . ARG A 1 100 ? -20.057 17.619 -2.847 1.00 94.12 100 ARG A N 1
ATOM 753 C CA . ARG A 1 100 ? -19.451 18.956 -2.714 1.00 94.12 100 ARG A CA 1
ATOM 754 C C . ARG A 1 100 ? -18.895 19.183 -1.311 1.00 94.12 100 ARG A C 1
ATOM 756 O O . ARG A 1 100 ? -17.765 19.647 -1.211 1.00 94.12 100 ARG A O 1
ATOM 763 N N . ALA A 1 101 ? -19.634 18.806 -0.268 1.00 94.19 101 ALA A N 1
ATOM 764 C CA . ALA A 1 101 ? -19.165 18.894 1.116 1.00 94.19 101 ALA A CA 1
ATOM 765 C C . ALA A 1 101 ? -17.889 18.063 1.342 1.00 94.19 101 ALA A C 1
ATOM 767 O O . ALA A 1 101 ? -16.918 18.567 1.898 1.00 94.19 101 ALA A O 1
ATOM 768 N N . ILE A 1 102 ? -17.836 16.835 0.813 1.00 95.62 102 ILE A N 1
ATOM 769 C CA . ILE A 1 102 ? -16.645 15.974 0.870 1.00 95.62 102 ILE A CA 1
ATOM 770 C C . ILE A 1 102 ? -15.459 16.627 0.155 1.00 95.62 102 ILE A C 1
ATOM 772 O O . ILE A 1 102 ? -14.357 16.621 0.694 1.00 95.62 102 ILE A O 1
ATOM 776 N N . ARG A 1 103 ? -15.657 17.229 -1.028 1.00 95.94 103 ARG A N 1
ATOM 777 C CA . ARG A 1 103 ? -14.579 17.963 -1.713 1.00 95.94 103 ARG A CA 1
ATOM 778 C C . ARG A 1 103 ? -14.085 19.149 -0.893 1.00 95.94 103 ARG A C 1
ATOM 780 O O . ARG A 1 103 ? -12.882 19.339 -0.802 1.00 95.94 103 ARG A O 1
ATOM 787 N N . ALA A 1 104 ? -14.985 19.916 -0.281 1.00 95.31 104 ALA A N 1
ATOM 788 C CA . ALA A 1 104 ? -14.606 21.034 0.579 1.00 95.31 104 ALA A CA 1
ATOM 789 C C . ALA A 1 104 ? -13.790 20.560 1.794 1.00 95.31 104 ALA A C 1
ATOM 791 O O . ALA A 1 104 ? -12.749 21.141 2.096 1.00 95.31 104 ALA A O 1
ATOM 792 N N . PHE A 1 105 ? -14.207 19.457 2.421 1.00 94.75 105 PHE A N 1
ATOM 793 C CA . PHE A 1 105 ? -13.454 18.797 3.484 1.00 94.75 105 PHE A CA 1
ATOM 794 C C . PHE A 1 105 ? -12.071 18.335 3.016 1.00 94.75 105 PHE A C 1
ATOM 796 O O . PHE A 1 105 ? -11.068 18.632 3.664 1.00 94.75 105 PHE A O 1
ATOM 803 N N . GLN A 1 106 ? -11.994 17.665 1.865 1.00 93.94 106 GLN A N 1
ATOM 804 C CA . GLN A 1 106 ? -10.732 17.212 1.284 1.00 93.94 106 GLN A CA 1
ATOM 805 C C . GLN A 1 106 ? -9.794 18.390 0.995 1.00 93.94 106 GLN A C 1
ATOM 807 O O . GLN A 1 106 ? -8.633 18.345 1.394 1.00 93.94 106 GLN A O 1
ATOM 812 N N . THR A 1 107 ? -10.306 19.470 0.400 1.00 93.75 107 THR A N 1
ATOM 813 C CA . THR A 1 107 ? -9.546 20.700 0.149 1.00 93.75 107 THR A CA 1
ATOM 814 C C . THR A 1 107 ? -9.018 21.308 1.446 1.00 93.75 107 THR A C 1
ATOM 816 O O . THR A 1 107 ? -7.825 21.588 1.534 1.00 93.75 107 THR A O 1
ATOM 819 N N . GLN A 1 108 ? -9.863 21.471 2.474 1.00 92.50 108 GLN A N 1
ATOM 820 C CA . GLN A 1 108 ? -9.440 22.059 3.753 1.00 92.50 108 GLN A CA 1
ATOM 821 C C . GLN A 1 108 ? -8.338 21.228 4.433 1.00 92.50 108 GLN A C 1
ATOM 823 O O . GLN A 1 108 ? -7.489 21.770 5.135 1.00 92.50 108 GLN A O 1
ATOM 828 N N . ARG A 1 109 ? -8.340 19.909 4.222 1.00 83.94 109 ARG A N 1
ATOM 829 C CA . ARG A 1 109 ? -7.397 18.967 4.838 1.00 83.94 109 ARG A CA 1
ATOM 830 C C . ARG A 1 109 ? -6.185 18.632 3.961 1.00 83.94 109 ARG A C 1
ATOM 832 O O . ARG A 1 109 ? -5.388 17.790 4.361 1.00 83.94 109 ARG A O 1
ATOM 839 N N . GLY A 1 110 ? -6.038 19.255 2.787 1.00 87.12 110 GLY A N 1
ATOM 840 C CA . GLY A 1 110 ? -4.937 18.964 1.858 1.00 87.12 110 GLY A CA 1
ATOM 841 C C . GLY A 1 110 ? -4.967 17.536 1.296 1.00 87.12 110 GLY A C 1
ATOM 842 O O . GLY A 1 110 ? -3.926 16.962 0.988 1.00 87.12 110 GLY A O 1
ATOM 843 N N . LEU A 1 111 ? -6.155 16.938 1.206 1.00 86.19 111 LEU A N 1
ATOM 844 C CA . LEU A 1 111 ? -6.373 15.586 0.696 1.00 86.19 111 LEU A CA 1
ATOM 845 C C . LEU A 1 111 ? -6.678 15.608 -0.810 1.00 86.19 111 LEU A C 1
ATOM 847 O O . LEU A 1 111 ? -7.144 16.626 -1.326 1.00 86.19 111 LEU A O 1
ATOM 851 N N . PRO A 1 112 ? -6.511 14.475 -1.522 1.00 85.38 112 PRO A N 1
ATOM 852 C CA . PRO A 1 112 ? -6.968 14.357 -2.904 1.00 85.38 112 PRO A CA 1
ATOM 853 C C . PRO A 1 112 ? -8.457 14.707 -3.034 1.00 85.38 112 PRO A C 1
ATOM 855 O O . PRO A 1 112 ? -9.305 14.085 -2.391 1.00 85.38 112 PRO A O 1
ATOM 858 N N . VAL A 1 113 ? -8.770 15.699 -3.873 1.00 93.12 113 VAL A N 1
ATOM 859 C CA . VAL A 1 113 ? -10.122 16.255 -4.036 1.00 93.12 113 VAL A CA 1
ATOM 860 C C . VAL A 1 113 ? -10.905 15.428 -5.057 1.00 93.12 113 VAL A C 1
ATOM 862 O O . VAL A 1 113 ? -10.967 15.749 -6.242 1.00 93.12 113 VAL A O 1
ATOM 865 N N . THR A 1 114 ? -11.496 14.330 -4.596 1.00 94.12 114 THR A N 1
ATOM 866 C CA . THR A 1 114 ? -12.258 13.382 -5.429 1.00 94.12 114 THR A CA 1
ATOM 867 C C . THR A 1 114 ? -13.767 13.494 -5.200 1.00 94.12 114 THR A C 1
ATOM 869 O O . THR A 1 114 ? -14.564 13.189 -6.084 1.00 94.12 114 THR A O 1
ATOM 872 N N . GLY A 1 115 ? -14.194 13.959 -4.022 1.00 93.25 115 GLY A N 1
ATOM 873 C CA . GLY A 1 115 ? -15.591 13.913 -3.579 1.00 93.25 115 GLY A CA 1
ATOM 874 C C . GLY A 1 115 ? -16.057 12.538 -3.092 1.00 93.25 115 GLY A C 1
ATOM 875 O O . GLY A 1 115 ? -17.239 12.381 -2.785 1.00 93.25 115 GLY A O 1
ATOM 876 N N . TYR A 1 116 ? -15.150 11.566 -3.003 1.00 95.50 116 TYR A N 1
ATOM 877 C CA . TYR A 1 116 ? -15.394 10.222 -2.478 1.00 95.50 116 TYR A CA 1
ATOM 878 C C . TYR A 1 116 ? -14.441 9.941 -1.322 1.00 95.50 116 TYR A C 1
ATOM 880 O O . TYR A 1 116 ? -13.267 10.308 -1.389 1.00 95.50 116 TYR A O 1
ATOM 888 N N . LEU A 1 117 ? -14.946 9.303 -0.272 1.00 90.31 117 LEU A N 1
ATOM 889 C CA . LEU A 1 117 ? -14.195 8.973 0.932 1.00 90.31 117 LEU A CA 1
ATOM 890 C C . LEU A 1 117 ? -13.622 7.558 0.834 1.00 90.31 117 LEU A C 1
ATOM 892 O O . LEU A 1 117 ? -14.317 6.610 0.484 1.00 90.31 117 LEU A O 1
ATOM 896 N N . ASN A 1 118 ? -12.359 7.392 1.217 1.00 87.19 118 ASN A N 1
ATOM 897 C CA . ASN A 1 118 ? -11.822 6.075 1.563 1.00 87.19 118 ASN A CA 1
ATOM 898 C C . ASN A 1 118 ? -11.940 5.829 3.080 1.00 87.19 118 ASN A C 1
ATOM 900 O O . ASN A 1 118 ? -12.291 6.735 3.836 1.00 87.19 118 ASN A O 1
ATOM 904 N N . ALA A 1 119 ? -11.615 4.616 3.540 1.00 79.75 119 ALA A N 1
ATOM 905 C CA . ALA A 1 119 ? -11.719 4.255 4.958 1.00 79.75 119 ALA A CA 1
ATOM 906 C C . ALA A 1 119 ? -10.952 5.215 5.888 1.00 79.75 119 ALA A C 1
ATOM 908 O O . ALA A 1 119 ? -11.463 5.590 6.937 1.00 79.75 119 ALA A O 1
ATOM 909 N N . ALA A 1 120 ? -9.756 5.658 5.488 1.00 74.69 120 ALA A N 1
ATOM 910 C CA . ALA A 1 120 ? -8.953 6.579 6.289 1.00 74.69 120 ALA A CA 1
ATOM 911 C C . ALA A 1 120 ? -9.576 7.982 6.353 1.00 74.69 120 ALA A C 1
ATOM 913 O O . ALA A 1 120 ? -9.599 8.601 7.413 1.00 74.69 120 ALA A O 1
ATOM 914 N N . GLN A 1 121 ? -10.111 8.478 5.233 1.00 86.38 121 GLN A N 1
ATOM 915 C CA . GLN A 1 121 ? -10.801 9.769 5.178 1.00 86.38 121 GLN A CA 1
ATOM 916 C C . GLN A 1 121 ? -12.123 9.745 5.954 1.00 86.38 121 GLN A C 1
ATOM 918 O O . GLN A 1 121 ? -12.479 10.750 6.561 1.00 86.38 121 GLN A O 1
ATOM 923 N N . LEU A 1 122 ? -12.819 8.604 5.974 1.00 85.56 122 LEU A N 1
ATOM 924 C CA . LEU A 1 122 ? -14.001 8.391 6.806 1.00 85.56 122 LEU A CA 1
ATOM 925 C C . LEU A 1 122 ? -13.651 8.488 8.297 1.00 85.56 122 LEU A C 1
ATOM 927 O O . LEU A 1 122 ? -14.265 9.269 9.015 1.00 85.56 122 LEU A O 1
ATOM 931 N N . THR A 1 123 ? -12.614 7.775 8.744 1.00 80.94 123 THR A N 1
ATOM 932 C CA . THR A 1 123 ? -12.140 7.863 10.134 1.00 80.94 123 THR A CA 1
ATOM 933 C C . THR A 1 123 ? -11.671 9.274 10.489 1.00 80.94 123 THR A C 1
ATOM 935 O O . THR A 1 123 ? -11.966 9.765 11.574 1.00 80.94 123 THR A O 1
ATOM 938 N N . LEU A 1 124 ? -10.972 9.963 9.581 1.00 82.62 124 LEU A N 1
ATOM 939 C CA . LEU A 1 124 ? -10.559 11.354 9.789 1.00 82.62 124 LEU A CA 1
ATOM 940 C C . LEU A 1 124 ? -11.760 12.293 9.971 1.00 82.62 124 LEU A C 1
ATOM 942 O O . LEU A 1 124 ? -11.724 13.189 10.808 1.00 82.62 124 LEU A O 1
ATOM 946 N N . LEU A 1 125 ? -12.814 12.101 9.180 1.00 88.12 125 LEU A N 1
ATOM 947 C CA . LEU A 1 125 ? -14.037 12.887 9.279 1.00 88.12 125 LEU A CA 1
ATOM 948 C C . LEU A 1 125 ? -14.745 12.644 10.621 1.00 88.12 125 LEU A C 1
ATOM 950 O O . LEU A 1 125 ? -15.084 13.600 11.315 1.00 88.12 125 LEU A O 1
ATOM 954 N N . GLU A 1 126 ? -14.924 11.376 10.996 1.00 84.00 126 GLU A N 1
ATOM 955 C CA . GLU A 1 126 ? -15.579 10.974 12.249 1.00 84.00 126 GLU A CA 1
ATOM 956 C C . GLU A 1 126 ? -14.813 11.484 13.480 1.00 84.00 126 GLU A C 1
ATOM 958 O O . GLU A 1 126 ? -15.407 12.052 14.395 1.00 84.00 126 GLU A O 1
ATOM 963 N N . THR A 1 127 ? -13.485 11.351 13.487 1.00 83.44 127 THR A N 1
ATOM 964 C CA . THR A 1 127 ? -12.638 11.830 14.592 1.00 83.44 127 THR A CA 1
ATOM 965 C C . THR A 1 127 ? -12.628 13.351 14.705 1.00 83.44 127 THR A C 1
ATOM 967 O O . THR A 1 127 ? -12.695 13.881 15.813 1.00 83.44 127 THR A O 1
ATOM 970 N N . ALA A 1 128 ? -12.587 14.071 13.581 1.00 83.19 128 ALA A N 1
ATOM 971 C CA . ALA A 1 128 ? -12.641 15.527 13.591 1.00 83.19 128 ALA A CA 1
ATOM 972 C C . ALA A 1 128 ? -13.976 16.045 14.151 1.00 83.19 128 ALA A C 1
ATOM 974 O O . ALA A 1 128 ? -13.974 16.997 14.931 1.00 83.19 128 ALA A O 1
ATOM 975 N N . ALA A 1 129 ? -15.096 15.416 13.784 1.00 84.56 129 ALA A N 1
ATOM 976 C CA . ALA A 1 129 ? -16.412 15.768 14.310 1.00 84.56 129 ALA A CA 1
ATOM 977 C C . ALA A 1 129 ? -16.518 15.480 15.818 1.00 84.56 129 ALA A C 1
ATOM 979 O O . ALA A 1 129 ? -16.942 16.344 16.584 1.00 84.56 129 ALA A O 1
ATOM 980 N N . ALA A 1 130 ? -16.031 14.318 16.268 1.00 83.12 130 ALA A N 1
ATOM 981 C CA . ALA A 1 130 ? -16.008 13.965 17.688 1.00 83.12 130 ALA A CA 1
ATOM 982 C C . ALA A 1 130 ? -15.177 14.949 18.533 1.00 83.12 130 ALA A C 1
ATOM 984 O O . ALA A 1 130 ? -15.620 15.373 19.601 1.00 83.12 130 ALA A O 1
ATOM 985 N N . ALA A 1 131 ? -14.002 15.359 18.043 1.00 83.50 131 ALA A N 1
ATOM 986 C CA . ALA A 1 131 ? -13.150 16.328 18.733 1.00 83.50 131 ALA A CA 1
ATOM 987 C C . ALA A 1 131 ? -13.821 17.706 18.863 1.00 83.50 131 ALA A C 1
ATOM 989 O O . ALA A 1 131 ? -13.726 18.346 19.912 1.00 83.50 131 ALA A O 1
ATOM 990 N N . LEU A 1 132 ? -14.527 18.150 17.817 1.00 86.38 132 LEU A N 1
ATOM 991 C CA . LEU A 1 132 ? -15.282 19.400 17.857 1.00 86.38 132 LEU A CA 1
ATOM 992 C C . LEU A 1 132 ? -16.422 19.324 18.882 1.00 86.38 132 LEU A C 1
ATOM 994 O O . LEU A 1 132 ? -16.561 20.233 19.697 1.00 86.38 132 LEU A O 1
ATOM 998 N N . ALA A 1 133 ? -17.180 18.223 18.897 1.00 81.38 133 ALA A N 1
ATOM 999 C CA . ALA A 1 133 ? -18.262 18.010 19.857 1.00 81.38 133 ALA A CA 1
ATOM 1000 C C . ALA A 1 133 ? -17.763 18.022 21.313 1.00 81.38 133 ALA A C 1
ATOM 1002 O O . ALA A 1 133 ? -18.384 18.637 22.182 1.00 81.38 133 ALA A O 1
ATOM 1003 N N . GLU A 1 134 ? -16.613 17.398 21.586 1.00 84.44 134 GLU A N 1
ATOM 1004 C CA . GLU A 1 134 ? -15.997 17.410 22.914 1.00 84.44 134 GLU A CA 1
ATOM 1005 C C . GLU A 1 134 ? -15.541 18.818 23.325 1.00 84.44 134 GLU A C 1
ATOM 1007 O O . GLU A 1 134 ? -15.774 19.244 24.459 1.00 84.44 134 GLU A O 1
ATOM 1012 N N . GLN A 1 135 ? -14.931 19.570 22.406 1.00 81.44 135 GLN A N 1
ATOM 1013 C CA . GLN A 1 135 ? -14.527 20.951 22.660 1.00 81.44 135 GLN A CA 1
ATOM 1014 C C . GLN A 1 135 ? -15.738 21.841 22.966 1.00 81.44 135 GLN A C 1
ATOM 1016 O O . GLN A 1 135 ? -15.696 22.634 23.910 1.00 81.44 135 GLN A O 1
ATOM 1021 N N . THR A 1 136 ? -16.836 21.677 22.222 1.00 83.06 136 THR A N 1
ATOM 1022 C CA . THR A 1 136 ? -18.095 22.375 22.495 1.00 83.06 136 THR A CA 1
ATOM 1023 C C . THR A 1 136 ? -18.629 22.010 23.880 1.00 83.06 136 THR A C 1
ATOM 1025 O O . THR A 1 136 ? -18.902 22.915 24.667 1.00 83.06 136 THR A O 1
ATOM 1028 N N . ALA A 1 137 ? -18.674 20.722 24.236 1.00 80.62 137 ALA A N 1
ATOM 1029 C CA . ALA A 1 137 ? -19.149 20.262 25.542 1.00 80.62 137 ALA A CA 1
ATOM 1030 C C . ALA A 1 137 ? -18.324 20.822 26.718 1.00 80.62 137 ALA A C 1
ATOM 1032 O O . ALA A 1 137 ? -18.886 21.253 27.729 1.00 80.62 137 ALA A O 1
ATOM 1033 N N . ARG A 1 138 ? -16.992 20.871 26.578 1.00 80.62 138 ARG A N 1
ATOM 1034 C CA . ARG A 1 138 ? -16.092 21.472 27.579 1.00 80.62 138 ARG A CA 1
ATOM 1035 C C . ARG A 1 138 ? -16.336 22.973 27.726 1.00 80.62 138 ARG A C 1
ATOM 1037 O O . ARG A 1 138 ? -16.496 23.439 28.849 1.00 80.62 138 ARG A O 1
ATOM 1044 N N . SER A 1 139 ? -16.465 23.699 26.613 1.00 78.00 139 SER A N 1
ATOM 1045 C CA . SER A 1 139 ? -16.747 25.141 26.643 1.00 78.00 139 SER A CA 1
ATOM 1046 C C . SER A 1 139 ? -18.097 25.468 27.295 1.00 78.00 139 SER A C 1
ATOM 1048 O O . SER A 1 139 ? -18.195 26.418 28.069 1.00 78.00 139 SER A O 1
ATOM 1050 N N . THR A 1 140 ? -19.126 24.640 27.073 1.00 78.44 140 THR A N 1
ATOM 1051 C CA . THR A 1 140 ? -20.430 24.798 27.734 1.00 78.44 140 THR A CA 1
ATOM 1052 C C . THR A 1 140 ? -20.375 24.465 29.226 1.00 78.44 140 THR A C 1
ATOM 1054 O O . THR A 1 140 ? -21.003 25.154 30.023 1.00 78.44 140 THR A O 1
ATOM 1057 N N . ALA A 1 141 ? -19.594 23.455 29.627 1.00 72.81 141 ALA A N 1
ATOM 1058 C CA . ALA A 1 141 ? -19.441 23.069 31.030 1.00 72.81 141 ALA A CA 1
ATOM 1059 C C . ALA A 1 141 ? -18.623 24.088 31.844 1.00 72.81 141 ALA A C 1
ATOM 1061 O O . ALA A 1 141 ? -18.902 24.298 33.024 1.00 72.81 141 ALA A O 1
ATOM 1062 N N . GLU A 1 142 ? -17.628 24.730 31.228 1.00 69.44 142 GLU A N 1
ATOM 1063 C CA . GLU A 1 142 ? -16.869 25.829 31.836 1.00 69.44 142 GLU A CA 1
ATOM 1064 C C . GLU A 1 142 ? -17.724 27.091 31.976 1.00 69.44 142 GLU A C 1
ATOM 1066 O O . GLU A 1 142 ? -17.736 27.689 33.051 1.00 69.44 142 GLU A O 1
ATOM 1071 N N . ALA A 1 143 ? -18.529 27.428 30.961 1.00 67.81 143 ALA A N 1
ATOM 1072 C CA . ALA A 1 143 ? -19.490 28.528 31.044 1.00 67.81 143 ALA A CA 1
ATOM 1073 C C . ALA A 1 143 ? -20.524 28.323 32.169 1.00 67.81 143 ALA A C 1
ATOM 1075 O O . ALA A 1 143 ? -20.885 29.279 32.845 1.00 67.81 143 ALA A O 1
ATOM 1076 N N . SER A 1 144 ? -20.950 27.080 32.437 1.00 62.97 144 SER A N 1
ATOM 1077 C CA . SER A 1 144 ? -21.862 26.761 33.551 1.00 62.97 144 SER A CA 1
ATOM 1078 C C . SER A 1 144 ? -21.211 26.780 34.945 1.00 62.97 144 SER A C 1
ATOM 1080 O O . SER A 1 144 ? -21.930 26.825 35.939 1.00 62.97 144 SER A O 1
ATOM 1082 N N . LYS A 1 145 ? -19.874 26.736 35.061 1.00 61.44 145 LYS A N 1
ATOM 1083 C CA . LYS A 1 145 ? -19.161 26.799 36.357 1.00 61.44 145 LYS A CA 1
ATOM 1084 C C . LYS A 1 145 ? -18.871 28.226 36.826 1.00 61.44 145 LYS A C 1
ATOM 1086 O O . LYS A 1 145 ? -18.649 28.430 38.016 1.00 61.44 145 LYS A O 1
ATOM 1091 N N . SER A 1 146 ? -18.872 29.203 35.924 1.00 52.56 146 SER A N 1
ATOM 1092 C CA . SER A 1 146 ? -18.584 30.605 36.254 1.00 52.56 146 SER A CA 1
ATOM 1093 C C . SER A 1 146 ? -19.752 31.357 36.913 1.00 52.56 146 SER A C 1
ATOM 1095 O O . SER A 1 146 ? -19.526 32.448 37.427 1.00 52.56 146 SER A O 1
ATOM 1097 N N . ASP A 1 147 ? -20.950 30.765 36.977 1.00 52.03 147 ASP A N 1
ATOM 1098 C CA . ASP A 1 147 ? -22.149 31.371 37.585 1.00 52.03 147 ASP A CA 1
ATOM 1099 C C . ASP A 1 147 ? -22.366 31.011 39.078 1.00 52.03 147 ASP A C 1
ATOM 1101 O O . ASP A 1 147 ? -23.352 31.438 39.672 1.00 52.03 147 ASP A O 1
ATOM 1105 N N . GLN A 1 148 ? -21.461 30.256 39.724 1.00 49.09 148 GLN A N 1
ATOM 1106 C CA . GLN A 1 148 ? -21.579 29.856 41.145 1.00 49.09 148 GLN A CA 1
ATOM 1107 C C . GLN A 1 148 ? -20.418 30.337 42.038 1.00 49.09 148 GLN A C 1
ATOM 1109 O O . GLN A 1 148 ? -19.809 29.549 42.760 1.00 49.09 148 GLN A O 1
ATOM 1114 N N . ILE A 1 149 ? -20.107 31.638 42.029 1.00 39.53 149 ILE A N 1
ATOM 1115 C CA . ILE A 1 149 ? -19.310 32.252 43.108 1.00 39.53 149 ILE A CA 1
ATOM 1116 C C . ILE A 1 149 ? -20.276 32.908 44.098 1.00 39.53 149 ILE A C 1
ATOM 1118 O O . ILE A 1 149 ? -20.661 34.065 43.940 1.00 39.53 149 ILE A O 1
ATOM 1122 N N . GLU A 1 150 ? -20.671 32.154 45.121 1.00 41.84 150 GLU A N 1
ATOM 1123 C CA . GLU A 1 150 ? -21.319 32.685 46.321 1.00 41.84 150 GLU A CA 1
ATOM 1124 C C . GLU A 1 150 ? -20.218 33.083 47.324 1.00 41.84 150 GLU A C 1
ATOM 1126 O O . GLU A 1 150 ? -19.296 32.313 47.604 1.00 41.84 150 GLU A O 1
ATOM 1131 N N . LEU A 1 151 ? -20.255 34.335 47.786 1.00 33.69 151 LEU A N 1
ATOM 1132 C CA . LEU A 1 151 ? -19.274 34.937 48.698 1.00 33.69 151 LEU A CA 1
ATOM 1133 C C . LEU A 1 151 ? -19.282 34.225 50.068 1.00 33.69 151 LEU A C 1
ATOM 1135 O O . LEU A 1 151 ? -20.367 33.978 50.593 1.00 33.69 151 LEU A O 1
ATOM 1139 N N . PRO A 1 152 ? -18.125 33.944 50.701 1.00 34.75 152 PRO A N 1
ATOM 1140 C CA . PRO A 1 152 ? -18.106 33.359 52.036 1.00 34.75 152 PRO A CA 1
ATOM 1141 C C . PRO A 1 152 ? -18.287 34.438 53.113 1.00 34.75 152 PRO A C 1
ATOM 1143 O O . PRO A 1 152 ? -17.541 35.419 53.157 1.00 34.75 152 PRO A O 1
ATOM 1146 N N . ASP A 1 153 ? -19.258 34.222 53.999 1.00 31.42 153 ASP A N 1
ATOM 1147 C CA . ASP A 1 153 ? -19.430 34.983 55.236 1.00 31.42 153 ASP A CA 1
ATOM 1148 C C . ASP A 1 153 ? -18.484 34.442 56.324 1.00 31.42 153 ASP A C 1
ATOM 1150 O O . ASP A 1 153 ? -18.300 33.231 56.479 1.00 31.42 153 ASP A O 1
ATOM 1154 N N . ILE A 1 154 ? -17.837 35.352 57.051 1.00 33.38 154 ILE A N 1
ATOM 1155 C CA . ILE A 1 154 ? -16.770 35.072 58.015 1.00 33.38 154 ILE A CA 1
ATOM 1156 C C . ILE A 1 154 ? -17.341 35.264 59.417 1.00 33.38 154 ILE A C 1
ATOM 1158 O O . ILE A 1 154 ? -17.687 36.379 59.794 1.00 33.38 154 ILE A O 1
ATOM 1162 N N . SER A 1 155 ? -17.334 34.219 60.247 1.00 28.53 155 SER A N 1
ATOM 1163 C CA . SER A 1 155 ? -17.469 34.387 61.697 1.00 28.53 155 SER A CA 1
ATOM 1164 C C . SER A 1 155 ? -16.802 33.250 62.470 1.00 28.53 155 SER A C 1
ATOM 1166 O O . SER A 1 155 ? -17.122 32.076 62.314 1.00 28.53 155 SER A O 1
ATOM 1168 N N . LEU A 1 156 ? -15.862 33.664 63.315 1.00 28.25 156 LEU A N 1
ATOM 1169 C CA . LEU A 1 156 ? -15.043 32.910 64.262 1.00 28.25 156 LEU A CA 1
ATOM 1170 C C . LEU A 1 156 ? -15.883 32.293 65.400 1.00 28.25 156 LEU A C 1
ATOM 1172 O O . LEU A 1 156 ? -16.895 32.872 65.777 1.00 28.25 156 LEU A O 1
ATOM 1176 N N . VAL A 1 157 ? -15.429 31.174 65.983 1.00 27.03 157 VAL A N 1
ATOM 1177 C CA . VAL A 1 157 ? -14.915 31.016 67.372 1.00 27.03 157 VAL A CA 1
ATOM 1178 C C . VAL A 1 157 ? -14.769 29.506 67.696 1.00 27.03 157 VAL A C 1
ATOM 1180 O O . VAL A 1 157 ? -15.644 28.700 67.398 1.00 27.03 157 VAL A O 1
ATOM 1183 N N . SER A 1 158 ? -13.618 29.142 68.274 1.00 24.09 158 SER A N 1
ATOM 1184 C CA . SER A 1 158 ? -13.172 27.802 68.719 1.00 24.09 158 SER A CA 1
ATOM 1185 C C . SER A 1 158 ? -13.705 27.425 70.137 1.00 24.09 158 SER A C 1
ATOM 1187 O O . SER A 1 158 ? -14.534 28.150 70.671 1.00 24.09 158 SER A O 1
ATOM 1189 N N . PRO A 1 159 ? -13.147 26.426 70.861 1.00 39.69 159 PRO A N 1
ATOM 1190 C CA . PRO A 1 159 ? -13.362 24.975 70.736 1.00 39.69 159 PRO A CA 1
ATOM 1191 C C . PRO A 1 159 ? -13.795 24.319 72.077 1.00 39.69 159 PRO A C 1
ATOM 1193 O O . PRO A 1 159 ? -13.502 24.862 73.135 1.00 39.69 159 PRO A O 1
ATOM 1196 N N . GLU A 1 160 ? -14.349 23.095 72.087 1.00 25.20 160 GLU A N 1
ATOM 1197 C CA . GLU A 1 160 ? -14.312 22.289 73.324 1.00 25.20 160 GLU A CA 1
ATOM 1198 C C . GLU A 1 160 ? -14.290 20.764 73.114 1.00 25.20 160 GLU A C 1
ATOM 1200 O O . GLU A 1 160 ? -14.937 20.198 72.234 1.00 25.20 160 GLU A O 1
ATOM 1205 N N . LEU A 1 161 ? -13.460 20.149 73.956 1.00 23.05 161 LEU A N 1
ATOM 1206 C CA . LEU A 1 161 ? -13.218 18.734 74.253 1.00 23.05 161 LEU A CA 1
ATOM 1207 C C . LEU A 1 161 ? -14.534 18.071 74.747 1.00 23.05 161 LEU A C 1
ATOM 1209 O O . LEU A 1 161 ? -15.375 18.749 75.314 1.00 23.05 161 LEU A O 1
ATOM 1213 N N . THR A 1 162 ? -14.830 16.766 74.705 1.00 23.80 162 THR A N 1
ATOM 1214 C CA . THR A 1 162 ? -14.075 15.602 75.192 1.00 23.80 162 THR A CA 1
ATOM 1215 C C . THR A 1 162 ? -15.005 14.354 75.180 1.00 23.80 162 THR A C 1
ATOM 1217 O O . THR A 1 162 ? -16.216 14.491 75.296 1.00 23.80 162 THR A O 1
ATOM 1220 N N . GLN A 1 163 ? -14.390 13.162 75.220 1.00 24.75 163 GLN A N 1
ATOM 1221 C CA . GLN A 1 163 ? -14.867 11.849 75.728 1.00 24.75 163 GLN A CA 1
ATOM 1222 C C . GLN A 1 163 ? -15.542 10.810 74.797 1.00 24.75 163 GLN A C 1
ATOM 1224 O O . GLN A 1 163 ? -16.365 11.081 73.934 1.00 24.75 163 GLN A O 1
ATOM 1229 N N . LYS A 1 164 ? -15.107 9.574 75.066 1.00 23.56 164 LYS A N 1
ATOM 1230 C CA . LYS A 1 164 ? -15.390 8.214 74.562 1.00 23.56 164 LYS A CA 1
ATOM 1231 C C . LYS A 1 164 ? -16.017 7.434 75.760 1.00 23.56 164 LYS A C 1
ATOM 1233 O O . LYS A 1 164 ? -15.993 8.002 76.851 1.00 23.56 164 LYS A O 1
ATOM 1238 N N . PRO A 1 165 ? -16.198 6.097 75.721 1.00 38.59 165 PRO A N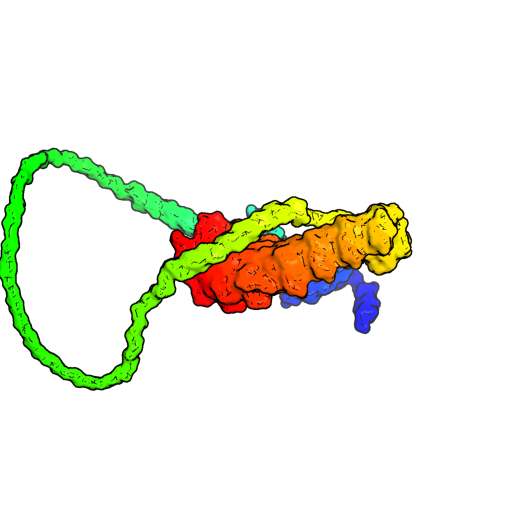 1
ATOM 1239 C CA . PRO A 1 165 ? -17.039 5.182 74.922 1.00 38.59 165 PRO A CA 1
ATOM 1240 C C . PRO A 1 165 ? -18.289 4.705 75.712 1.00 38.59 165 PRO A C 1
ATOM 1242 O O . PRO A 1 165 ? -18.439 5.059 76.870 1.00 38.59 165 PRO A O 1
ATOM 1245 N N . ASP A 1 166 ? -19.151 3.869 75.113 1.00 26.33 166 ASP A N 1
ATOM 1246 C CA . ASP A 1 166 ? -19.468 2.528 75.656 1.00 26.33 166 ASP A CA 1
ATOM 1247 C C . ASP A 1 166 ? -20.435 1.734 74.751 1.00 26.33 166 ASP A C 1
ATOM 1249 O O . ASP A 1 166 ? -21.384 2.254 74.171 1.00 26.33 166 ASP A O 1
ATOM 1253 N N . SER A 1 167 ? -20.145 0.440 74.619 1.00 24.95 167 SER A N 1
ATOM 1254 C CA . SER A 1 167 ? -21.061 -0.662 74.265 1.00 24.95 167 SER A CA 1
ATOM 1255 C C . SER A 1 167 ? -21.213 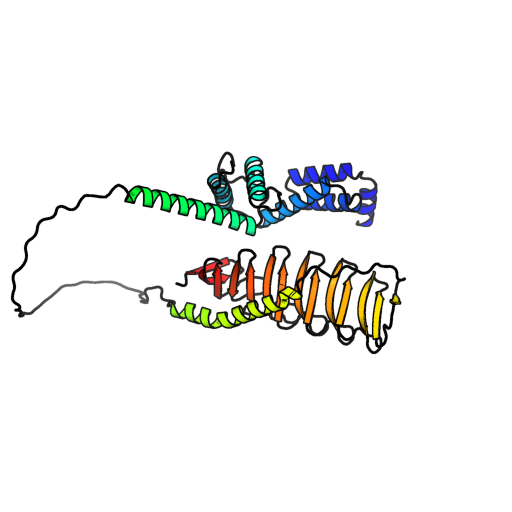-1.512 75.545 1.00 24.95 167 SER A C 1
ATOM 1257 O O . SER A 1 167 ? -20.309 -1.406 76.381 1.00 24.95 167 SER A O 1
ATOM 1259 N N . PRO A 1 168 ? -22.246 -2.368 75.751 1.00 39.66 168 PRO A N 1
ATOM 1260 C CA . PRO A 1 168 ? -22.346 -3.635 75.001 1.00 39.66 168 PRO A CA 1
ATOM 1261 C C . PRO A 1 168 ? -23.761 -4.274 74.833 1.00 39.66 168 PRO A C 1
ATOM 1263 O O . PRO A 1 168 ? -24.693 -3.995 75.573 1.00 39.66 168 PRO A O 1
ATOM 1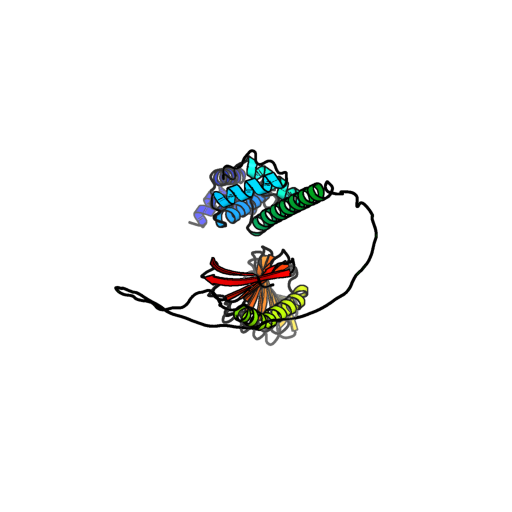266 N N . ASP A 1 169 ? -23.839 -5.167 73.835 1.00 25.22 169 ASP A N 1
ATOM 1267 C CA . ASP A 1 169 ? -24.430 -6.530 73.800 1.00 25.22 169 ASP A CA 1
ATOM 1268 C C . ASP A 1 169 ? -25.926 -6.835 74.111 1.00 25.22 169 ASP A C 1
ATOM 1270 O O . ASP A 1 169 ? -26.479 -6.433 75.131 1.00 25.22 169 ASP A O 1
ATOM 1274 N N . SER A 1 170 ? -26.552 -7.650 73.236 1.00 26.67 170 SER A N 1
ATOM 1275 C CA . SER A 1 170 ? -27.325 -8.883 73.553 1.00 26.67 170 SER A CA 1
ATOM 1276 C C . SER A 1 170 ? -28.272 -9.359 72.418 1.00 26.67 170 SER A C 1
ATOM 1278 O O . SER A 1 170 ? -29.312 -8.780 72.128 1.00 26.67 170 SER A O 1
ATOM 1280 N N . THR A 1 171 ? -27.851 -10.459 71.780 1.00 26.47 171 THR A N 1
ATOM 1281 C CA . THR A 1 171 ? -28.554 -11.745 71.516 1.00 26.47 171 THR A CA 1
ATOM 1282 C C . THR A 1 171 ? -29.996 -11.879 70.959 1.00 26.47 171 THR A C 1
ATOM 1284 O O . THR A 1 171 ? -30.954 -11.500 71.621 1.00 26.47 171 THR A O 1
ATOM 1287 N N . ALA A 1 172 ? -30.082 -12.709 69.889 1.00 26.02 172 ALA A N 1
ATOM 1288 C CA . ALA A 1 172 ? -30.982 -13.877 69.660 1.00 26.02 172 ALA A CA 1
ATOM 1289 C C . ALA A 1 172 ? -32.492 -13.642 69.372 1.00 26.02 172 ALA A C 1
ATOM 1291 O O . ALA A 1 172 ? -33.077 -12.714 69.899 1.00 26.02 172 ALA A O 1
ATOM 1292 N N . GLN A 1 173 ? -33.263 -14.457 68.630 1.00 25.88 173 GLN A N 1
ATOM 1293 C CA . GLN A 1 173 ? -33.112 -15.560 67.657 1.00 25.88 173 GLN A CA 1
ATOM 1294 C C . GLN A 1 173 ? -34.557 -15.970 67.223 1.00 25.88 173 GLN A C 1
ATOM 1296 O O . GLN A 1 173 ? -35.512 -15.626 67.912 1.00 25.88 173 GLN A O 1
ATOM 1301 N N . GLU A 1 174 ? -34.671 -16.764 66.145 1.00 26.69 174 GLU A N 1
ATOM 1302 C CA . GLU A 1 174 ? -35.797 -17.660 65.747 1.00 26.69 174 GLU A CA 1
ATOM 1303 C C . GLU A 1 174 ? -36.926 -17.077 64.862 1.00 26.69 174 GLU A C 1
ATOM 1305 O O . GLU A 1 174 ? -37.590 -16.114 65.219 1.00 26.69 174 GLU A O 1
ATOM 1310 N N . ALA A 1 175 ? -37.030 -17.491 63.583 1.00 26.83 175 ALA A N 1
ATOM 1311 C CA . ALA A 1 175 ? -37.621 -18.736 63.013 1.00 26.83 175 ALA A CA 1
ATOM 1312 C C . ALA A 1 175 ? -39.146 -18.579 62.814 1.00 26.83 175 ALA A C 1
ATOM 1314 O O . ALA A 1 175 ? -39.799 -17.937 63.616 1.00 26.83 175 ALA A O 1
ATOM 1315 N N . SER A 1 176 ? -39.869 -19.105 61.824 1.00 27.83 176 SER A N 1
ATOM 1316 C CA . SER A 1 176 ? -39.729 -20.041 60.691 1.00 27.83 176 SER A CA 1
ATOM 1317 C C . SER A 1 176 ? -41.062 -19.909 59.905 1.00 27.83 176 SER A C 1
ATOM 1319 O O . SER A 1 176 ? -42.049 -19.482 60.497 1.00 27.83 176 SER A O 1
ATOM 1321 N N . THR A 1 177 ? -41.176 -20.101 58.584 1.00 26.58 177 THR A N 1
ATOM 1322 C CA . THR A 1 177 ? -41.731 -21.301 57.890 1.00 26.58 177 THR A CA 1
ATOM 1323 C C . THR A 1 177 ? -42.016 -20.876 56.424 1.00 26.58 177 THR A C 1
ATOM 1325 O O . THR A 1 177 ? -42.577 -19.807 56.219 1.00 26.58 177 THR A O 1
ATOM 1328 N N . SER A 1 178 ? -41.409 -21.469 55.376 1.00 29.72 178 SER A N 1
ATOM 1329 C CA . SER A 1 178 ? -41.741 -22.727 54.644 1.00 29.72 178 SER A CA 1
ATOM 1330 C C . SER A 1 178 ? -43.007 -22.588 53.758 1.00 29.72 178 SER A C 1
ATOM 1332 O O . SER A 1 178 ? -43.986 -22.054 54.255 1.00 29.72 178 SER A O 1
ATOM 1334 N N . VAL A 1 179 ? -43.135 -23.005 52.483 1.00 29.73 179 VAL A N 1
ATOM 1335 C CA . VAL A 1 179 ? -42.721 -24.208 51.702 1.00 29.73 179 VAL A CA 1
ATOM 1336 C C . VAL A 1 179 ? -42.884 -23.848 50.189 1.00 29.73 179 VAL A C 1
ATOM 1338 O O . VAL A 1 179 ? -43.860 -23.180 49.866 1.00 29.73 179 VAL A O 1
ATOM 1341 N N . SER A 1 180 ? -41.897 -24.026 49.282 1.00 28.89 180 SER A N 1
ATOM 1342 C CA . SER A 1 180 ? -41.566 -25.205 48.412 1.00 28.89 180 SER A CA 1
ATOM 1343 C C . SER A 1 180 ? -42.635 -25.540 47.342 1.00 28.89 180 SER A C 1
ATOM 1345 O O . SER A 1 180 ? -43.814 -25.428 47.642 1.00 28.89 180 SER A O 1
ATOM 1347 N N . ALA A 1 181 ? -42.393 -25.985 46.099 1.00 29.17 181 ALA A N 1
ATOM 1348 C CA . ALA A 1 181 ? -41.257 -26.426 45.261 1.00 29.17 181 ALA A CA 1
ATOM 1349 C C . ALA A 1 181 ? -41.768 -26.353 43.773 1.00 29.17 181 ALA A C 1
ATOM 1351 O O . ALA A 1 181 ? -42.962 -26.132 43.583 1.00 29.17 181 ALA A O 1
ATOM 1352 N N . THR A 1 182 ? -41.018 -26.462 42.662 1.00 28.02 182 THR A N 1
ATOM 1353 C CA . THR A 1 182 ? -40.057 -27.520 42.293 1.00 28.02 182 THR A CA 1
ATOM 1354 C C . THR A 1 182 ? -39.222 -27.129 41.046 1.00 28.02 182 THR A C 1
ATOM 1356 O O . THR A 1 182 ? -39.777 -26.668 40.053 1.00 28.02 182 THR A O 1
ATOM 1359 N N . GLU A 1 183 ? -37.904 -27.362 41.167 1.00 33.84 183 GLU A N 1
ATOM 1360 C CA . GLU A 1 183 ? -36.825 -27.706 40.197 1.00 33.84 183 GLU A CA 1
ATOM 1361 C C . GLU A 1 183 ? -36.546 -26.837 38.951 1.00 33.84 183 GLU A C 1
ATOM 1363 O O . GLU A 1 183 ? -37.366 -26.701 38.054 1.00 33.84 183 GLU A O 1
ATOM 1368 N N . GLN A 1 184 ? -35.409 -26.127 38.858 1.00 27.72 184 GLN A N 1
ATOM 1369 C CA . GLN A 1 184 ? -33.979 -26.532 38.780 1.00 27.72 184 GLN A CA 1
ATOM 1370 C C . GLN A 1 184 ? -33.533 -27.120 37.428 1.00 27.72 184 GLN A C 1
ATOM 1372 O O . GLN A 1 184 ? -33.773 -28.284 37.148 1.00 27.72 184 GLN A O 1
ATOM 1377 N N . ILE A 1 185 ? -32.708 -26.354 36.695 1.00 29.31 185 ILE A N 1
ATOM 1378 C CA . ILE A 1 185 ? -31.276 -26.677 36.538 1.00 29.31 185 ILE A CA 1
ATOM 1379 C C . ILE A 1 185 ? -30.479 -25.381 36.743 1.00 29.31 185 ILE A C 1
ATOM 1381 O O . ILE A 1 185 ? -30.417 -24.511 35.879 1.00 29.31 185 ILE A O 1
ATOM 1385 N N . THR A 1 186 ? -29.878 -25.252 37.922 1.00 25.66 186 THR A N 1
ATOM 1386 C CA . THR A 1 186 ? -28.821 -24.288 38.236 1.00 25.66 186 THR A CA 1
ATOM 1387 C C . THR A 1 186 ? -27.467 -24.904 37.897 1.00 25.66 186 THR A C 1
ATOM 1389 O O . THR A 1 186 ? -27.089 -25.915 38.481 1.00 25.66 186 THR A O 1
ATOM 1392 N N . SER A 1 187 ? -26.698 -24.250 37.030 1.00 29.16 187 SER A N 1
ATOM 1393 C CA . SER A 1 187 ? -25.243 -24.203 37.167 1.00 29.16 187 SER A CA 1
ATOM 1394 C C . SER A 1 187 ? -24.884 -22.742 37.385 1.00 29.16 187 SER A C 1
ATOM 1396 O O . SER A 1 187 ? -25.032 -21.890 36.513 1.00 29.16 187 SER A O 1
ATOM 1398 N N . THR A 1 188 ? -24.541 -22.457 38.630 1.00 29.95 188 THR A N 1
ATOM 1399 C CA . THR A 1 188 ? -24.143 -21.162 39.157 1.00 29.95 188 THR A CA 1
ATOM 1400 C C . THR A 1 188 ? -22.759 -20.782 38.642 1.00 29.95 188 THR A C 1
ATOM 1402 O O . THR A 1 188 ? -21.758 -21.328 39.102 1.00 29.95 188 THR A O 1
ATOM 1405 N N . ALA A 1 189 ? -22.699 -19.796 37.752 1.00 27.11 189 ALA A N 1
ATOM 1406 C CA . ALA A 1 189 ? -21.569 -18.881 37.641 1.00 27.11 189 ALA A CA 1
ATOM 1407 C C . ALA A 1 189 ? -22.081 -17.535 37.102 1.00 27.11 189 ALA A C 1
ATOM 1409 O O . ALA A 1 189 ? -22.618 -17.455 36.003 1.00 27.11 189 ALA A O 1
ATOM 1410 N N . SER A 1 190 ? -21.934 -16.481 37.898 1.00 28.17 190 SER A N 1
ATOM 1411 C CA . SER A 1 190 ? -22.158 -15.077 37.536 1.00 28.17 190 SER A CA 1
ATOM 1412 C C . SER A 1 190 ? -20.886 -14.314 37.926 1.00 28.17 190 SER A C 1
ATOM 1414 O O . SER A 1 190 ? -20.275 -14.698 38.926 1.00 28.17 190 SER A O 1
ATOM 1416 N N . PRO A 1 191 ? -20.511 -13.199 37.281 1.00 43.59 191 PRO A N 1
ATOM 1417 C CA . PRO A 1 191 ? -20.394 -12.944 35.843 1.00 43.59 191 PRO A CA 1
ATOM 1418 C C . PRO A 1 191 ? -18.980 -12.399 35.485 1.00 43.59 191 PRO A C 1
ATOM 1420 O O . PRO A 1 191 ? -18.218 -11.981 36.350 1.00 43.59 191 PRO A O 1
ATOM 1423 N N . ASP A 1 192 ? -18.616 -12.402 34.200 1.00 36.59 192 ASP A N 1
ATOM 1424 C CA . ASP A 1 192 ? -17.626 -11.494 33.577 1.00 36.59 192 ASP A CA 1
ATOM 1425 C C . ASP A 1 192 ? -16.344 -11.096 34.352 1.00 36.59 192 ASP A C 1
ATOM 1427 O O . ASP A 1 192 ? -16.031 -9.922 34.544 1.00 36.59 192 ASP A O 1
ATOM 1431 N N . SER A 1 193 ? -15.486 -12.070 34.653 1.00 41.03 193 SER A N 1
ATOM 1432 C CA . SER A 1 193 ? -14.042 -11.821 34.763 1.00 41.03 193 SER A CA 1
ATOM 1433 C C . SER A 1 193 ? -13.270 -12.797 33.877 1.00 41.03 193 SER A C 1
ATOM 1435 O O . SER A 1 193 ? -12.690 -13.783 34.313 1.00 41.03 193 SER A O 1
ATOM 1437 N N . ALA A 1 194 ? -13.184 -12.481 32.585 1.00 45.38 194 ALA A N 1
ATOM 1438 C CA . ALA A 1 194 ? -11.852 -12.566 31.999 1.00 45.38 194 ALA A CA 1
ATOM 1439 C C . ALA A 1 194 ? -11.100 -11.402 32.663 1.00 45.38 194 ALA A C 1
ATOM 1441 O O . ALA A 1 194 ? -11.389 -10.259 32.297 1.00 45.38 194 ALA A O 1
ATOM 1442 N N . PRO A 1 195 ? -10.293 -11.637 33.716 1.00 54.22 195 PRO A N 1
ATOM 1443 C CA . PRO A 1 195 ? -9.838 -10.556 34.577 1.00 54.22 195 PRO A CA 1
ATOM 1444 C C . PRO A 1 195 ? -8.980 -9.620 33.731 1.00 54.22 195 PRO A C 1
ATOM 1446 O O . PRO A 1 195 ? -8.396 -10.061 32.735 1.00 54.22 195 PRO A O 1
ATOM 1449 N N . ALA A 1 196 ? -8.871 -8.348 34.107 1.00 61.25 196 ALA A N 1
ATOM 1450 C CA . ALA A 1 196 ? -7.914 -7.421 33.497 1.00 61.25 196 ALA A CA 1
ATOM 1451 C C . ALA A 1 196 ? -6.527 -8.078 33.280 1.00 61.25 196 ALA A C 1
ATOM 1453 O O . ALA A 1 196 ? -5.889 -7.868 32.250 1.00 61.25 196 ALA A O 1
ATOM 1454 N N . ASP A 1 197 ? -6.148 -9.001 34.170 1.00 73.50 197 ASP A N 1
ATOM 1455 C CA . ASP A 1 197 ? -4.972 -9.868 34.090 1.00 73.50 197 ASP A CA 1
ATOM 1456 C C . ASP A 1 197 ? -4.822 -10.642 32.772 1.00 73.50 197 ASP A C 1
ATOM 1458 O O . ASP A 1 197 ? -3.719 -10.720 32.241 1.00 73.50 197 ASP A O 1
ATOM 1462 N N . ALA A 1 198 ? -5.890 -11.205 32.201 1.00 82.25 198 ALA A N 1
ATOM 1463 C CA . ALA A 1 198 ? -5.803 -11.983 30.962 1.00 82.25 198 ALA A CA 1
ATOM 1464 C C . ALA A 1 198 ? -5.445 -11.101 29.754 1.00 82.25 198 ALA A C 1
ATOM 1466 O O . ALA A 1 198 ? -4.705 -11.524 28.859 1.00 82.25 198 ALA A O 1
ATOM 1467 N N . TRP A 1 199 ? -5.945 -9.865 29.728 1.00 82.94 199 TRP A N 1
ATOM 1468 C CA . TRP A 1 199 ? -5.618 -8.905 28.676 1.00 82.94 199 TRP A CA 1
ATOM 1469 C C . TRP A 1 199 ? -4.268 -8.237 28.902 1.00 82.94 199 TRP A C 1
ATOM 1471 O O . TRP A 1 199 ? -3.530 -8.043 27.938 1.00 82.94 199 TRP A O 1
ATOM 1481 N N . GLN A 1 200 ? -3.892 -8.000 30.160 1.00 83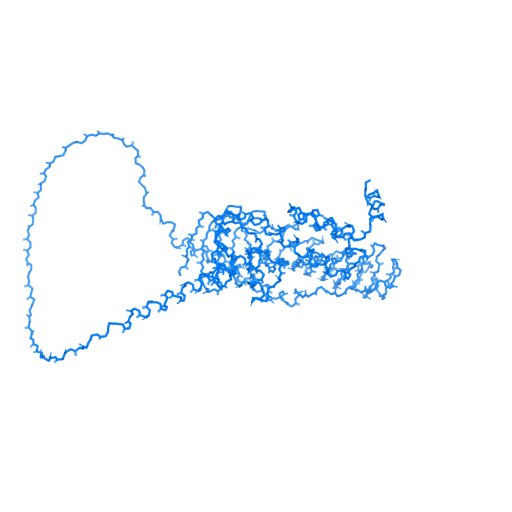.69 200 GLN A N 1
ATOM 1482 C CA . GLN A 1 200 ? -2.548 -7.551 30.508 1.00 83.69 200 GLN A CA 1
ATOM 1483 C C . GLN A 1 200 ? -1.492 -8.607 30.150 1.00 83.69 200 GLN A C 1
ATOM 1485 O O . GLN A 1 200 ? -0.438 -8.283 29.608 1.00 83.69 200 GLN A O 1
ATOM 1490 N N . GLN A 1 201 ? -1.774 -9.893 30.378 1.00 87.88 201 GLN A N 1
ATOM 1491 C CA . GLN A 1 201 ? -0.912 -10.998 29.949 1.00 87.88 201 GLN A CA 1
ATOM 1492 C C . GLN A 1 201 ? -0.789 -11.066 28.423 1.00 87.88 201 GLN A C 1
ATOM 1494 O O . GLN A 1 201 ? 0.309 -11.286 27.906 1.00 87.88 201 GLN A O 1
ATOM 1499 N N . LEU A 1 202 ? -1.888 -10.852 27.689 1.00 89.12 202 LEU A N 1
ATOM 1500 C CA . LEU A 1 202 ? -1.843 -10.747 26.231 1.00 89.12 202 LEU A CA 1
ATOM 1501 C C . LEU A 1 202 ? -0.964 -9.569 25.791 1.00 89.12 202 LEU A C 1
ATOM 1503 O O . LEU A 1 202 ? -0.136 -9.737 24.897 1.00 89.12 202 LEU A O 1
ATOM 1507 N N . GLU A 1 203 ? -1.099 -8.409 26.433 1.00 88.94 203 GLU A N 1
ATOM 1508 C CA . GLU A 1 203 ? -0.265 -7.239 26.155 1.00 88.94 203 GLU A CA 1
ATOM 1509 C C . GLU A 1 203 ? 1.211 -7.527 26.385 1.00 88.94 203 GLU A C 1
ATOM 1511 O O . GLU A 1 203 ? 2.031 -7.314 25.489 1.00 88.94 203 GLU A O 1
ATOM 1516 N N . ASN A 1 204 ? 1.547 -8.108 27.531 1.00 89.94 204 ASN A N 1
ATOM 1517 C CA . ASN A 1 204 ? 2.915 -8.487 27.858 1.00 89.94 204 ASN A CA 1
ATOM 1518 C C . ASN A 1 204 ? 3.481 -9.498 26.847 1.00 89.94 204 ASN A C 1
ATOM 1520 O O . ASN A 1 204 ? 4.662 -9.436 26.506 1.00 89.94 204 ASN A O 1
ATOM 1524 N N . LYS A 1 205 ? 2.638 -10.392 26.312 1.00 91.75 205 LYS A N 1
ATOM 1525 C CA . LYS A 1 205 ? 3.022 -11.362 25.278 1.00 91.75 205 LYS A CA 1
ATOM 1526 C C . LYS A 1 205 ? 3.261 -10.715 23.909 1.00 91.75 205 LYS A C 1
ATOM 1528 O O . LYS A 1 205 ? 4.182 -11.125 23.206 1.00 91.75 205 LYS A O 1
ATOM 1533 N N . LEU A 1 206 ? 2.441 -9.742 23.507 1.00 91.25 206 LEU A N 1
ATOM 1534 C CA . LEU A 1 206 ? 2.503 -9.130 22.172 1.00 91.25 206 LEU A CA 1
ATOM 1535 C C . LEU A 1 206 ? 3.487 -7.954 22.091 1.00 91.25 206 LEU A C 1
ATOM 1537 O O . LEU A 1 206 ? 4.087 -7.723 21.038 1.00 91.25 206 LEU A O 1
ATOM 1541 N N . THR A 1 207 ? 3.710 -7.239 23.194 1.00 90.44 207 THR A N 1
ATOM 1542 C CA . THR A 1 207 ? 4.565 -6.041 23.249 1.00 90.44 207 THR A CA 1
ATOM 1543 C C . THR A 1 207 ? 5.977 -6.262 22.689 1.00 90.44 207 THR A C 1
ATOM 1545 O O . THR A 1 207 ? 6.432 -5.420 21.911 1.00 90.44 207 THR A O 1
ATOM 1548 N N . PRO A 1 208 ? 6.696 -7.366 22.986 1.00 91.25 208 PRO A N 1
ATOM 1549 C CA . PRO A 1 208 ? 8.016 -7.605 22.402 1.00 91.25 208 PRO A CA 1
ATOM 1550 C C . PRO A 1 208 ? 7.982 -7.700 20.872 1.00 91.25 208 PRO A C 1
ATOM 1552 O O . PRO A 1 208 ? 8.855 -7.157 20.196 1.00 91.25 208 PRO A O 1
ATOM 1555 N N . THR A 1 209 ? 6.956 -8.347 20.313 1.00 89.75 209 THR A N 1
ATOM 1556 C CA . THR A 1 209 ? 6.772 -8.453 18.861 1.00 89.75 209 THR A CA 1
ATOM 1557 C C . THR A 1 209 ? 6.444 -7.097 18.245 1.00 89.75 209 THR A C 1
ATOM 1559 O O . THR A 1 209 ? 7.002 -6.772 17.199 1.00 89.75 209 THR A O 1
ATOM 1562 N N . LEU A 1 210 ? 5.616 -6.278 18.901 1.00 92.06 210 LEU A N 1
ATOM 1563 C CA . LEU A 1 210 ? 5.332 -4.916 18.443 1.00 92.06 210 LEU A CA 1
ATOM 1564 C C . LEU A 1 210 ? 6.596 -4.047 18.456 1.00 92.06 210 LEU A C 1
ATOM 1566 O O . LEU A 1 210 ? 6.900 -3.396 17.461 1.00 92.06 210 LEU A O 1
ATOM 1570 N N . ARG A 1 211 ? 7.391 -4.098 19.531 1.00 93.31 211 ARG A N 1
ATOM 1571 C CA . ARG A 1 211 ? 8.670 -3.372 19.614 1.00 93.31 211 ARG A CA 1
ATOM 1572 C C . ARG A 1 211 ? 9.649 -3.812 18.527 1.00 93.31 211 ARG A C 1
ATOM 1574 O O . ARG A 1 211 ? 10.296 -2.969 17.909 1.00 93.31 211 ARG A O 1
ATOM 1581 N N . ALA A 1 212 ? 9.742 -5.116 18.262 1.00 90.19 212 ALA A N 1
ATOM 1582 C CA . ALA A 1 212 ? 10.567 -5.641 17.176 1.00 90.19 212 ALA A CA 1
ATOM 1583 C C . ALA A 1 212 ? 10.069 -5.167 15.799 1.00 90.19 212 ALA A C 1
ATOM 1585 O O . ALA A 1 212 ? 10.882 -4.824 14.941 1.00 90.19 212 ALA A O 1
ATOM 1586 N N . ALA A 1 213 ? 8.751 -5.107 15.599 1.00 92.25 213 ALA A N 1
ATOM 1587 C CA . ALA A 1 213 ? 8.138 -4.584 14.382 1.00 92.25 213 ALA A CA 1
ATOM 1588 C C . ALA A 1 213 ? 8.466 -3.098 14.174 1.00 92.25 213 ALA A C 1
ATOM 1590 O O . ALA A 1 213 ? 8.872 -2.705 13.086 1.00 92.25 213 ALA A O 1
ATOM 1591 N N . GLU A 1 214 ? 8.362 -2.281 15.223 1.00 93.12 214 GLU A N 1
ATOM 1592 C CA . GLU A 1 214 ? 8.707 -0.857 15.185 1.00 93.12 214 GLU A CA 1
ATOM 1593 C C . GLU A 1 214 ? 10.193 -0.615 14.911 1.00 93.12 214 GLU A C 1
ATOM 1595 O O . GLU A 1 214 ? 10.549 0.278 14.144 1.00 93.12 214 GLU A O 1
ATOM 1600 N N . GLN A 1 215 ? 11.078 -1.403 15.528 1.00 92.38 215 GLN A N 1
ATOM 1601 C CA . GLN A 1 215 ? 12.514 -1.342 15.253 1.00 92.38 215 GLN A CA 1
ATOM 1602 C C . GLN A 1 215 ? 12.812 -1.694 13.797 1.00 92.38 215 GLN A C 1
ATOM 1604 O O . GLN A 1 215 ? 13.565 -0.982 13.136 1.00 92.38 215 GLN A O 1
ATOM 1609 N N . PHE A 1 216 ? 12.189 -2.759 13.290 1.00 90.56 216 PHE A N 1
ATOM 1610 C CA . PHE A 1 216 ? 12.353 -3.181 11.906 1.00 90.56 216 PHE A CA 1
ATOM 1611 C C . PHE A 1 216 ? 11.797 -2.135 10.932 1.00 90.56 216 PHE A C 1
ATOM 1613 O O . PHE A 1 216 ? 12.435 -1.842 9.928 1.00 90.56 216 PHE A O 1
ATOM 1620 N N . LEU A 1 217 ? 10.664 -1.503 11.257 1.00 89.81 217 LEU A N 1
ATOM 1621 C CA . LEU A 1 217 ? 10.111 -0.382 10.495 1.00 89.81 217 LEU A CA 1
ATOM 1622 C C . LEU A 1 217 ? 11.073 0.804 10.445 1.00 89.81 217 LEU A C 1
ATOM 1624 O O . LEU A 1 217 ? 11.320 1.322 9.362 1.00 89.81 217 LEU A O 1
ATOM 1628 N N . ARG A 1 218 ? 11.671 1.195 11.577 1.00 90.69 218 ARG A N 1
ATOM 1629 C CA . ARG A 1 218 ? 12.683 2.265 11.610 1.00 90.69 218 ARG A CA 1
ATOM 1630 C C . ARG A 1 218 ? 13.908 1.935 10.760 1.00 90.69 218 ARG A C 1
ATOM 1632 O O . ARG A 1 218 ? 14.372 2.789 10.018 1.00 90.69 218 ARG A O 1
ATOM 1639 N N . GLN A 1 219 ? 14.403 0.699 10.823 1.00 86.50 219 GLN A N 1
ATOM 1640 C CA . GLN A 1 219 ? 15.509 0.250 9.968 1.00 86.50 219 GLN A CA 1
ATOM 1641 C C . GLN A 1 219 ? 15.122 0.271 8.487 1.00 86.50 219 GLN A C 1
ATOM 1643 O O . GLN A 1 219 ? 15.922 0.648 7.641 1.00 86.50 219 GLN A O 1
ATOM 1648 N N . ALA A 1 220 ? 13.881 -0.093 8.174 1.00 84.88 220 ALA A N 1
ATOM 1649 C CA . ALA A 1 220 ? 13.378 -0.119 6.813 1.00 84.88 220 ALA A CA 1
ATOM 1650 C C . ALA A 1 220 ? 13.101 1.273 6.232 1.00 84.88 220 ALA A C 1
ATOM 1652 O O . ALA A 1 220 ? 13.052 1.401 5.017 1.00 84.88 220 ALA A O 1
ATOM 1653 N N . GLN A 1 221 ? 12.926 2.325 7.039 1.00 82.06 221 GLN A N 1
ATOM 1654 C CA . GLN A 1 221 ? 12.603 3.671 6.537 1.00 82.06 221 GLN A CA 1
ATOM 1655 C C . GLN A 1 221 ? 13.635 4.204 5.531 1.00 82.06 221 GLN A C 1
ATOM 1657 O O . GLN A 1 221 ? 13.254 4.878 4.577 1.00 82.06 221 GLN A O 1
ATOM 1662 N N . SER A 1 222 ? 14.919 3.865 5.687 1.00 75.56 222 SER A N 1
ATOM 1663 C CA . SER A 1 222 ? 15.957 4.195 4.700 1.00 75.56 222 SER A CA 1
ATOM 1664 C C . SER A 1 222 ? 15.880 3.337 3.430 1.00 75.56 222 SER A C 1
ATOM 1666 O O . SER A 1 222 ? 16.384 3.746 2.391 1.00 75.56 222 SER A O 1
ATOM 1668 N N . HIS A 1 223 ? 15.250 2.166 3.470 1.00 72.12 223 HIS A N 1
ATOM 1669 C CA . HIS A 1 223 ? 15.134 1.247 2.332 1.00 72.12 223 HIS A CA 1
ATOM 1670 C C . HIS A 1 223 ? 13.796 1.381 1.590 1.00 72.12 223 HIS A C 1
ATOM 1672 O O . HIS A 1 223 ? 13.731 1.190 0.382 1.00 72.12 223 HIS A O 1
ATOM 1678 N N . ILE A 1 224 ? 12.725 1.791 2.271 1.00 72.00 224 ILE A N 1
ATOM 1679 C CA . ILE A 1 224 ? 11.395 2.007 1.686 1.00 72.00 224 ILE A CA 1
ATOM 1680 C C . ILE A 1 224 ? 11.291 3.451 1.143 1.00 72.00 224 ILE A C 1
ATOM 1682 O O . ILE A 1 224 ? 10.447 4.252 1.563 1.00 72.00 224 ILE A O 1
ATOM 1686 N N . ARG A 1 225 ? 12.189 3.790 0.210 1.00 79.62 225 ARG A N 1
ATOM 1687 C CA . ARG A 1 225 ? 12.175 5.040 -0.575 1.00 79.62 225 ARG A CA 1
ATOM 1688 C C . ARG A 1 225 ? 11.335 4.886 -1.850 1.00 79.62 225 ARG A C 1
ATOM 1690 O O . ARG A 1 225 ? 10.640 3.889 -2.009 1.00 79.62 225 ARG A O 1
ATOM 1697 N N . SER A 1 226 ? 11.328 5.887 -2.727 1.00 79.75 226 SER A N 1
ATOM 1698 C CA . SER A 1 226 ? 10.834 5.708 -4.097 1.00 79.75 226 SER A CA 1
ATOM 1699 C C . SER A 1 226 ? 11.662 4.642 -4.813 1.00 79.75 226 SER A C 1
ATOM 1701 O O . SER A 1 226 ? 12.867 4.556 -4.573 1.00 79.75 226 SER A O 1
ATOM 1703 N N . ALA A 1 227 ? 11.025 3.862 -5.691 1.00 85.69 227 ALA A N 1
ATOM 1704 C CA . ALA A 1 227 ? 11.733 2.892 -6.518 1.00 85.69 227 ALA A CA 1
ATOM 1705 C C . ALA A 1 227 ? 12.878 3.585 -7.285 1.00 85.69 227 ALA A C 1
ATOM 1707 O O . ALA A 1 227 ? 12.679 4.709 -7.768 1.00 85.69 227 ALA A O 1
ATOM 1708 N N . PRO A 1 228 ? 14.056 2.947 -7.405 1.00 88.25 228 PRO A N 1
ATOM 1709 C CA . PRO A 1 228 ? 15.123 3.445 -8.260 1.00 88.25 228 PRO A CA 1
ATOM 1710 C C . PRO A 1 228 ? 14.595 3.710 -9.680 1.00 88.25 228 PRO A C 1
ATOM 1712 O O . PRO A 1 228 ? 13.777 2.929 -10.178 1.00 88.25 228 PRO A O 1
ATOM 1715 N N . PRO A 1 229 ? 15.024 4.795 -10.348 1.00 89.75 229 PRO A N 1
ATOM 1716 C CA . PRO A 1 229 ? 14.608 5.055 -11.717 1.00 89.75 229 PRO A CA 1
ATOM 1717 C C . PRO A 1 229 ? 15.113 3.938 -12.630 1.00 89.75 229 PRO A C 1
ATOM 1719 O O . PRO A 1 229 ? 16.260 3.501 -12.527 1.00 89.75 229 PRO A O 1
ATOM 1722 N N . ARG A 1 230 ? 14.249 3.482 -13.540 1.00 89.38 230 ARG A N 1
ATOM 1723 C CA . ARG A 1 230 ? 14.625 2.477 -14.532 1.00 89.38 230 ARG A CA 1
ATOM 1724 C C . ARG A 1 230 ? 15.685 3.062 -15.477 1.00 89.38 230 ARG A C 1
ATOM 1726 O O . ARG A 1 230 ? 15.454 4.149 -16.013 1.00 89.38 230 ARG A O 1
ATOM 1733 N N . PRO A 1 231 ? 16.811 2.368 -15.715 1.00 87.31 231 PRO A N 1
ATOM 1734 C CA . PRO A 1 231 ? 17.793 2.804 -16.698 1.00 87.31 231 PRO A CA 1
ATOM 1735 C C . PRO A 1 231 ? 17.178 2.824 -18.108 1.00 87.31 231 PRO A C 1
ATOM 1737 O O . PRO A 1 231 ? 16.281 2.025 -18.405 1.00 87.31 231 PRO A O 1
ATOM 1740 N N . PRO A 1 232 ? 17.630 3.735 -18.986 1.00 82.25 232 PRO A N 1
ATOM 1741 C CA . PRO A 1 232 ? 17.120 3.816 -20.345 1.00 82.25 232 PRO A CA 1
ATOM 1742 C C . PRO A 1 232 ? 17.400 2.505 -21.094 1.00 82.25 232 PRO A C 1
ATOM 1744 O O . PRO A 1 232 ? 18.465 1.905 -20.956 1.00 82.25 232 PRO A O 1
ATOM 1747 N N . ALA A 1 233 ? 16.432 2.047 -21.890 1.00 71.12 233 ALA A N 1
ATOM 1748 C CA . ALA A 1 233 ? 16.544 0.822 -22.683 1.00 71.12 233 ALA A CA 1
ATOM 1749 C C . ALA A 1 233 ? 17.394 1.062 -23.947 1.00 71.12 233 ALA A C 1
ATOM 1751 O O . ALA A 1 233 ? 16.908 0.951 -25.068 1.00 71.12 233 ALA A O 1
ATOM 1752 N N . THR A 1 234 ? 18.645 1.481 -23.762 1.00 68.69 234 THR A N 1
ATOM 1753 C CA . THR A 1 234 ? 19.573 1.844 -24.845 1.00 68.69 234 THR A CA 1
ATOM 1754 C C . THR A 1 234 ? 20.355 0.654 -25.396 1.00 68.69 234 THR A C 1
ATOM 1756 O O . THR A 1 234 ? 20.963 0.779 -26.455 1.00 68.69 234 THR A O 1
ATOM 1759 N N . GLY A 1 235 ? 20.350 -0.489 -24.703 1.00 62.69 235 GLY A N 1
ATOM 1760 C CA . GLY A 1 235 ? 20.997 -1.721 -25.154 1.00 62.69 235 GLY A CA 1
ATOM 1761 C C . GLY A 1 235 ? 20.081 -2.589 -26.029 1.00 62.69 235 GLY A C 1
ATOM 1762 O O . GLY A 1 235 ? 18.873 -2.648 -25.773 1.00 62.69 235 GLY A O 1
ATOM 1763 N N . PRO A 1 236 ? 20.617 -3.281 -27.053 1.00 76.69 236 PRO A N 1
ATOM 1764 C CA . PRO A 1 236 ? 19.871 -4.317 -27.756 1.00 76.69 236 PRO A CA 1
ATOM 1765 C C . PRO A 1 236 ? 19.494 -5.465 -26.805 1.00 76.69 236 PRO A C 1
ATOM 1767 O O . PRO A 1 236 ? 20.148 -5.714 -25.796 1.00 76.69 236 PRO A O 1
ATOM 1770 N N . ALA A 1 237 ? 18.422 -6.186 -27.126 1.00 82.12 237 ALA A N 1
ATOM 1771 C CA . ALA A 1 237 ? 18.022 -7.375 -26.380 1.00 82.12 237 ALA A CA 1
ATOM 1772 C C . ALA A 1 237 ? 19.195 -8.363 -26.213 1.00 82.12 237 ALA A C 1
ATOM 1774 O O . ALA A 1 237 ? 19.916 -8.639 -27.171 1.00 82.12 237 ALA A O 1
ATOM 1775 N N . SER A 1 238 ? 19.344 -8.920 -25.008 1.00 87.75 238 SER A N 1
ATOM 1776 C CA . SER A 1 238 ? 20.416 -9.853 -24.635 1.00 87.75 238 SER A CA 1
ATOM 1777 C C . SER A 1 238 ? 21.830 -9.263 -24.712 1.00 87.75 238 SER A C 1
ATOM 1779 O O . SER A 1 238 ? 22.777 -9.974 -25.045 1.00 87.75 238 SER A O 1
ATOM 1781 N N . SER A 1 239 ? 21.995 -7.980 -24.382 1.00 93.12 239 SER A N 1
ATOM 1782 C CA . SER A 1 239 ? 23.310 -7.336 -24.277 1.00 93.12 239 SER A CA 1
ATOM 1783 C C . SER A 1 239 ? 23.733 -7.079 -22.832 1.00 93.12 239 SER A C 1
ATOM 1785 O O . SER A 1 239 ? 22.895 -6.833 -21.964 1.00 93.12 239 SER A O 1
ATOM 1787 N N . CYS A 1 240 ? 25.044 -7.049 -22.604 1.00 93.25 240 CYS A N 1
ATOM 1788 C CA . CYS A 1 240 ? 25.661 -6.596 -21.361 1.00 93.25 240 CYS A CA 1
ATOM 1789 C C . CYS A 1 240 ? 26.406 -5.274 -21.591 1.00 93.25 240 CYS A C 1
ATOM 1791 O O . CYS A 1 240 ? 27.098 -5.124 -22.597 1.00 93.25 240 CYS A O 1
ATOM 1793 N N . ASP A 1 241 ? 26.289 -4.355 -20.639 1.00 93.62 241 ASP A N 1
ATOM 1794 C CA . ASP A 1 241 ? 27.157 -3.192 -20.463 1.00 93.62 241 ASP A CA 1
ATOM 1795 C C . ASP A 1 241 ? 27.929 -3.349 -19.138 1.00 93.62 241 ASP A C 1
ATOM 1797 O O . ASP A 1 241 ? 27.319 -3.398 -18.069 1.00 93.62 241 ASP A O 1
ATOM 1801 N N . GLY A 1 242 ? 29.256 -3.489 -19.197 1.00 93.44 242 GLY A N 1
ATOM 1802 C CA . GLY A 1 242 ? 30.113 -3.840 -18.052 1.00 93.44 242 GLY A CA 1
ATOM 1803 C C . GLY A 1 242 ? 30.531 -5.318 -18.013 1.00 93.44 242 GLY A C 1
ATOM 1804 O O . GLY A 1 242 ? 30.639 -5.965 -19.053 1.00 93.44 242 GLY A O 1
ATOM 1805 N N . ASP A 1 243 ? 30.801 -5.846 -16.814 1.00 95.75 243 ASP A N 1
ATOM 1806 C CA . ASP A 1 243 ? 31.206 -7.246 -16.596 1.00 95.75 243 ASP A CA 1
ATOM 1807 C C . ASP A 1 243 ? 30.040 -8.052 -16.009 1.00 95.75 243 ASP A C 1
ATOM 1809 O O . ASP A 1 243 ? 29.824 -8.073 -14.793 1.00 95.75 243 ASP A O 1
ATOM 1813 N N . CYS A 1 244 ? 29.282 -8.708 -16.893 1.00 95.31 244 CYS A N 1
ATOM 1814 C CA . CYS A 1 244 ? 28.171 -9.589 -16.525 1.00 95.31 244 CYS A CA 1
ATOM 1815 C C . CYS A 1 244 ? 28.589 -11.053 -16.290 1.00 95.31 244 CYS A C 1
ATOM 1817 O O . CYS A 1 244 ? 27.733 -11.933 -16.316 1.00 95.31 244 CYS A O 1
ATOM 1819 N N . SER A 1 245 ? 29.878 -11.327 -16.073 1.00 95.75 245 SER A N 1
ATOM 1820 C CA . SER A 1 245 ? 30.376 -12.678 -15.797 1.00 95.75 245 SER A CA 1
ATOM 1821 C C . SER A 1 245 ? 30.916 -12.803 -14.377 1.00 95.75 245 SER A C 1
ATOM 1823 O O . SER A 1 245 ? 30.526 -13.725 -13.664 1.00 95.75 245 SER A O 1
ATOM 1825 N N . ASN A 1 246 ? 31.796 -11.893 -13.942 1.00 96.94 246 ASN A N 1
ATOM 1826 C CA . ASN A 1 246 ? 32.440 -11.953 -12.617 1.00 96.94 246 ASN A CA 1
ATOM 1827 C C . ASN A 1 246 ? 32.662 -10.582 -11.957 1.00 96.94 246 ASN A C 1
ATOM 1829 O O . ASN A 1 246 ? 33.483 -10.451 -11.045 1.00 96.94 246 ASN A O 1
ATOM 1833 N N . GLY A 1 247 ? 31.937 -9.560 -12.405 1.00 94.00 247 GLY A N 1
ATOM 1834 C CA . GLY A 1 247 ? 32.116 -8.195 -11.937 1.00 94.00 247 GLY A CA 1
ATOM 1835 C C . GLY A 1 247 ? 30.795 -7.497 -11.671 1.00 94.00 247 GLY A C 1
ATOM 1836 O O . GLY A 1 247 ? 29.928 -7.996 -10.957 1.00 94.00 247 GLY A O 1
ATOM 1837 N N . SER A 1 248 ? 30.663 -6.280 -12.181 1.00 96.06 248 SER A N 1
ATOM 1838 C CA . SER A 1 248 ? 29.423 -5.516 -12.112 1.00 96.06 248 SER A CA 1
ATOM 1839 C C . SER A 1 248 ? 29.031 -5.076 -13.510 1.00 96.06 248 SER A C 1
ATOM 1841 O O . SER A 1 248 ? 29.866 -4.586 -14.273 1.00 96.06 248 SER A O 1
ATOM 1843 N N . GLY A 1 249 ? 27.755 -5.243 -13.835 1.00 94.75 249 GLY A N 1
ATOM 1844 C CA . GLY A 1 249 ? 27.251 -4.975 -15.171 1.00 94.75 249 GLY A CA 1
ATOM 1845 C C . GLY A 1 249 ? 25.749 -4.749 -15.199 1.00 94.75 249 GLY A C 1
ATOM 1846 O O . GLY A 1 249 ? 25.011 -5.166 -14.297 1.00 94.75 249 GLY A O 1
ATOM 1847 N N . THR A 1 250 ? 25.317 -4.085 -16.265 1.00 95.88 250 THR A N 1
ATOM 1848 C CA . THR A 1 250 ? 23.919 -3.903 -16.636 1.00 95.88 250 THR A CA 1
ATOM 1849 C C . THR A 1 250 ? 23.577 -4.869 -17.759 1.00 95.88 250 THR A C 1
ATOM 1851 O O . THR A 1 250 ? 24.125 -4.774 -18.854 1.00 95.88 250 THR A O 1
ATOM 1854 N N . TYR A 1 251 ? 22.656 -5.791 -17.505 1.00 95.62 251 TYR A N 1
ATOM 1855 C CA . TYR A 1 251 ? 22.198 -6.755 -18.497 1.00 95.62 251 TYR A CA 1
ATOM 1856 C C . TYR A 1 251 ? 20.777 -6.444 -18.946 1.00 95.62 251 TYR A C 1
ATOM 1858 O O . TYR A 1 251 ? 19.866 -6.297 -18.126 1.00 95.62 251 TYR A O 1
ATOM 1866 N N . PHE A 1 252 ? 20.593 -6.378 -20.261 1.00 94.81 252 PHE A N 1
ATOM 1867 C CA . PHE A 1 252 ? 19.322 -6.115 -20.923 1.00 94.81 252 PHE A CA 1
ATOM 1868 C C . PHE A 1 252 ? 18.743 -7.442 -21.414 1.00 94.81 252 PHE A C 1
ATOM 1870 O O . PHE A 1 252 ? 19.216 -8.013 -22.394 1.00 94.81 252 PHE A O 1
ATOM 1877 N N . PHE A 1 253 ? 17.715 -7.964 -20.749 1.00 93.38 253 PHE A N 1
ATOM 1878 C CA . PHE A 1 253 ? 17.108 -9.237 -21.134 1.00 93.38 253 PHE A CA 1
ATOM 1879 C C . PHE A 1 253 ? 16.252 -9.086 -22.397 1.00 93.38 253 PHE A C 1
ATOM 1881 O O . PHE A 1 253 ? 15.583 -8.072 -22.595 1.00 93.38 253 PHE A O 1
ATOM 1888 N N . ASN A 1 254 ? 16.168 -10.144 -23.211 1.00 90.38 254 ASN A N 1
ATOM 1889 C CA . ASN A 1 254 ? 15.312 -10.181 -24.407 1.00 90.38 254 ASN A CA 1
ATOM 1890 C C . ASN A 1 254 ? 13.823 -9.890 -24.107 1.00 90.38 254 ASN A C 1
ATOM 1892 O O . ASN A 1 254 ? 13.085 -9.387 -24.946 1.00 90.38 254 ASN A O 1
ATOM 1896 N N . GLY A 1 255 ? 13.377 -10.154 -22.874 1.00 86.31 255 GLY A N 1
ATOM 1897 C CA . GLY A 1 255 ? 12.018 -9.866 -22.414 1.00 86.31 255 GLY A CA 1
ATOM 1898 C C . GLY A 1 255 ? 11.734 -8.398 -22.080 1.00 86.31 255 GLY A C 1
ATOM 1899 O O . GLY A 1 255 ? 10.576 -8.081 -21.813 1.00 86.31 255 GLY A O 1
ATOM 1900 N N . GLY A 1 256 ? 12.741 -7.517 -22.101 1.00 90.31 256 GLY A N 1
ATOM 1901 C CA . GLY A 1 256 ? 12.644 -6.112 -21.690 1.00 90.31 256 GLY A CA 1
ATOM 1902 C C . GLY A 1 256 ? 12.951 -5.859 -20.210 1.00 90.31 256 GLY A C 1
ATOM 1903 O O . GLY A 1 256 ? 12.937 -4.702 -19.784 1.00 90.31 256 GLY A O 1
ATOM 1904 N N . ASP A 1 257 ? 13.232 -6.906 -19.437 1.00 95.06 257 ASP A N 1
ATOM 1905 C CA . ASP A 1 257 ? 13.736 -6.781 -18.069 1.00 95.06 257 ASP A CA 1
ATOM 1906 C C . ASP A 1 257 ? 15.185 -6.266 -18.091 1.00 95.06 257 ASP A C 1
ATOM 1908 O O . ASP A 1 257 ? 15.910 -6.450 -19.073 1.00 95.06 257 ASP A O 1
ATOM 1912 N N . ILE A 1 258 ? 15.615 -5.610 -17.015 1.00 95.50 258 ILE A N 1
ATOM 1913 C CA . ILE A 1 258 ? 16.978 -5.084 -16.877 1.00 95.50 258 ILE A CA 1
ATOM 1914 C C . ILE A 1 258 ? 17.509 -5.463 -15.498 1.00 95.50 258 ILE A C 1
ATOM 1916 O O . ILE A 1 258 ? 16.818 -5.258 -14.505 1.00 95.50 258 ILE A O 1
ATOM 1920 N N . TYR A 1 259 ? 18.735 -5.970 -15.416 1.00 96.69 259 TYR A N 1
ATOM 1921 C CA . TYR A 1 259 ? 19.439 -6.145 -14.144 1.00 96.69 259 TYR A CA 1
ATOM 1922 C C . TYR A 1 259 ? 20.665 -5.246 -14.095 1.00 96.69 259 TYR A C 1
ATOM 1924 O O . TYR A 1 259 ? 21.429 -5.215 -15.051 1.00 96.69 259 TYR A O 1
ATOM 1932 N N . VAL A 1 260 ? 20.860 -4.553 -12.979 1.00 96.94 260 VAL A N 1
ATOM 1933 C CA . VAL A 1 260 ? 22.041 -3.736 -12.689 1.00 96.94 260 VAL A CA 1
ATOM 1934 C C . VAL A 1 260 ? 22.630 -4.239 -11.382 1.00 96.94 260 VAL A C 1
ATOM 1936 O O . VAL A 1 260 ? 21.998 -4.093 -10.337 1.00 96.94 260 VAL A O 1
ATOM 1939 N N . GLY A 1 261 ? 23.822 -4.824 -11.398 1.00 97.19 261 GLY A N 1
ATOM 1940 C CA . GLY A 1 261 ? 24.410 -5.311 -10.154 1.00 97.19 261 GLY A CA 1
ATOM 1941 C C . GLY A 1 261 ? 25.623 -6.197 -10.335 1.00 97.19 261 GLY A C 1
ATOM 1942 O O . GLY A 1 261 ? 26.250 -6.210 -11.395 1.00 97.19 261 GLY A O 1
ATOM 1943 N N . ALA A 1 262 ? 25.942 -6.917 -9.264 1.00 96.94 262 ALA A N 1
ATOM 1944 C CA . ALA A 1 262 ? 27.064 -7.837 -9.207 1.00 96.94 262 ALA A CA 1
ATOM 1945 C C . ALA A 1 262 ? 26.750 -9.186 -9.880 1.00 96.94 262 ALA A C 1
ATOM 1947 O O . ALA A 1 262 ? 25.601 -9.650 -9.878 1.00 96.94 262 ALA A O 1
ATOM 1948 N N . TRP A 1 263 ? 27.793 -9.783 -10.453 1.00 98.19 263 TRP A N 1
ATOM 1949 C CA . TRP A 1 263 ? 27.776 -11.038 -11.195 1.00 98.19 263 TRP A CA 1
ATOM 1950 C C . TRP A 1 263 ? 28.897 -11.956 -10.719 1.00 98.19 263 TRP A C 1
ATOM 1952 O O . TRP A 1 263 ? 29.994 -11.500 -10.388 1.00 98.19 263 TRP A O 1
ATOM 1962 N N . ARG A 1 264 ? 28.633 -13.261 -10.719 1.00 98.12 264 ARG A N 1
ATOM 1963 C CA . ARG A 1 264 ? 29.641 -14.301 -10.501 1.00 98.12 264 ARG A CA 1
ATOM 1964 C C . ARG A 1 264 ? 29.256 -15.541 -11.292 1.00 98.12 264 ARG A C 1
ATOM 1966 O O . ARG A 1 264 ? 28.124 -15.995 -11.179 1.00 98.12 264 ARG A O 1
ATOM 1973 N N . ASN A 1 265 ? 30.203 -16.111 -12.035 1.00 97.06 265 ASN A N 1
ATOM 1974 C CA . ASN A 1 265 ? 29.981 -17.276 -12.899 1.00 97.06 265 ASN A CA 1
ATOM 1975 C C . ASN A 1 265 ? 28.763 -17.123 -13.835 1.00 97.06 265 ASN A C 1
ATOM 1977 O O . ASN A 1 265 ? 27.947 -18.034 -13.928 1.00 97.06 265 ASN A O 1
ATOM 1981 N N . ASP A 1 266 ? 28.638 -15.963 -14.490 1.00 96.56 266 ASP A N 1
ATOM 1982 C CA . ASP A 1 266 ? 27.546 -15.635 -15.430 1.00 96.56 266 ASP A CA 1
ATOM 1983 C C . ASP A 1 266 ? 26.136 -15.575 -14.798 1.00 96.56 266 ASP A C 1
ATOM 1985 O O . ASP A 1 266 ? 25.128 -15.480 -15.501 1.00 96.56 266 ASP A O 1
ATOM 1989 N N . GLU A 1 267 ? 26.049 -15.562 -13.465 1.00 97.38 267 GLU A N 1
ATOM 1990 C CA . GLU A 1 267 ? 24.800 -15.449 -12.711 1.00 97.38 267 GLU A CA 1
ATOM 1991 C C . GLU A 1 267 ? 24.772 -14.183 -11.843 1.00 97.38 267 GLU A C 1
ATOM 1993 O O . GLU A 1 267 ? 25.810 -13.677 -11.407 1.00 97.38 267 GLU A O 1
ATOM 1998 N N . GLN A 1 268 ? 23.568 -13.662 -11.566 1.00 97.38 268 GLN A N 1
ATOM 1999 C CA . GLN A 1 268 ? 23.411 -12.556 -10.617 1.00 97.38 268 GLN A CA 1
ATOM 2000 C C . GLN A 1 268 ? 23.792 -13.030 -9.213 1.00 97.38 268 GLN A C 1
ATOM 2002 O O . GLN A 1 268 ? 23.167 -13.949 -8.673 1.00 97.38 268 GLN A O 1
ATOM 2007 N N . ASP A 1 269 ? 24.778 -12.378 -8.601 1.00 96.31 269 ASP A N 1
ATOM 2008 C CA . ASP A 1 269 ? 25.252 -12.739 -7.269 1.00 96.31 269 ASP A CA 1
ATOM 2009 C C . ASP A 1 269 ? 25.844 -11.530 -6.540 1.00 96.31 269 ASP A C 1
ATOM 2011 O O . ASP A 1 269 ? 26.724 -10.846 -7.056 1.00 96.31 269 ASP A O 1
ATOM 2015 N N . GLY A 1 270 ? 25.357 -11.259 -5.329 1.00 95.31 270 GLY A N 1
ATOM 2016 C CA . GLY A 1 270 ? 25.689 -10.054 -4.570 1.00 95.31 270 GLY A CA 1
ATOM 2017 C C . GLY A 1 270 ? 24.548 -9.037 -4.568 1.00 95.31 270 GLY A C 1
ATOM 2018 O O . GLY A 1 270 ? 23.382 -9.413 -4.543 1.00 95.31 270 GLY A O 1
ATOM 2019 N N . GLN A 1 271 ? 24.858 -7.741 -4.506 1.00 97.25 271 GLN A N 1
ATOM 2020 C CA . GLN A 1 271 ? 23.834 -6.687 -4.536 1.00 97.25 271 GLN A CA 1
ATOM 2021 C C . GLN A 1 271 ? 23.448 -6.344 -5.976 1.00 97.25 271 GLN A C 1
ATOM 2023 O O . GLN A 1 271 ? 24.318 -6.230 -6.842 1.00 97.25 271 GLN A O 1
ATOM 2028 N N . GLY A 1 272 ? 22.159 -6.109 -6.211 1.00 96.19 272 GLY A N 1
ATOM 2029 C CA . GLY A 1 272 ? 21.676 -5.659 -7.508 1.00 96.19 272 GLY A CA 1
ATOM 2030 C C . GLY A 1 272 ? 20.255 -5.112 -7.485 1.00 96.19 272 GLY A C 1
ATOM 2031 O O . GLY A 1 272 ? 19.519 -5.235 -6.502 1.00 96.19 272 GLY A O 1
ATOM 2032 N N . ILE A 1 273 ? 19.875 -4.508 -8.606 1.00 98.06 273 ILE A N 1
ATOM 2033 C CA . ILE A 1 273 ? 18.548 -3.973 -8.877 1.00 98.06 273 ILE A CA 1
ATOM 2034 C C . ILE A 1 273 ? 18.014 -4.643 -10.140 1.00 98.06 273 ILE A C 1
ATOM 2036 O O . ILE A 1 273 ? 18.634 -4.589 -11.200 1.00 98.06 273 ILE A O 1
ATOM 2040 N N . TYR A 1 274 ? 16.855 -5.274 -10.024 1.00 97.69 274 TYR A N 1
ATOM 2041 C CA . TYR A 1 274 ? 16.145 -5.916 -11.115 1.00 97.69 274 TYR A CA 1
ATOM 2042 C C . TYR A 1 274 ? 14.901 -5.106 -11.462 1.00 97.69 274 TYR A C 1
ATOM 2044 O O . TYR A 1 274 ? 13.996 -4.957 -10.642 1.00 97.69 274 TYR A O 1
ATOM 2052 N N . PHE A 1 275 ? 14.849 -4.604 -12.686 1.00 96.12 275 PHE A N 1
ATOM 2053 C CA . PHE A 1 275 ? 13.734 -3.861 -13.249 1.00 96.12 275 PHE A CA 1
ATOM 2054 C C . PHE A 1 275 ? 12.924 -4.791 -14.143 1.00 96.12 275 PHE A C 1
ATOM 2056 O O . PHE A 1 275 ? 13.383 -5.200 -15.210 1.00 96.12 275 PHE A O 1
ATOM 2063 N N . HIS A 1 276 ? 11.706 -5.103 -13.723 1.00 94.00 276 HIS A N 1
ATOM 2064 C CA . HIS A 1 276 ? 10.759 -5.847 -14.534 1.00 94.00 276 HIS A CA 1
ATOM 2065 C C . HIS A 1 276 ? 10.163 -4.940 -15.619 1.00 94.00 276 HIS A C 1
ATOM 2067 O O . HIS A 1 276 ? 9.909 -3.750 -15.403 1.00 94.00 276 HIS A O 1
ATOM 2073 N N . ARG A 1 277 ? 9.884 -5.505 -16.796 1.00 93.50 277 ARG A N 1
ATOM 2074 C CA . ARG A 1 277 ? 9.257 -4.809 -17.927 1.00 93.50 277 ARG A CA 1
ATOM 2075 C C . ARG A 1 277 ? 7.921 -4.178 -17.547 1.00 93.50 277 ARG A C 1
ATOM 2077 O O . ARG A 1 277 ? 7.576 -3.131 -18.089 1.00 93.50 277 ARG A O 1
ATOM 2084 N N . ASP A 1 278 ? 7.166 -4.830 -16.667 1.00 88.94 278 ASP A N 1
ATOM 2085 C CA . ASP A 1 278 ? 5.861 -4.359 -16.199 1.00 88.94 278 ASP A CA 1
ATOM 2086 C C . ASP A 1 278 ? 5.948 -3.126 -15.281 1.00 88.94 278 ASP A C 1
ATOM 2088 O O . ASP A 1 278 ? 4.926 -2.494 -15.020 1.00 88.94 278 ASP A O 1
ATOM 2092 N N . GLY A 1 279 ? 7.156 -2.752 -14.843 1.00 91.12 279 GLY A N 1
ATOM 2093 C CA . GLY A 1 279 ? 7.433 -1.613 -13.974 1.00 91.12 279 GLY A CA 1
ATOM 2094 C C . GLY A 1 279 ? 7.725 -1.987 -12.521 1.00 91.12 279 GLY A C 1
ATOM 2095 O O . GLY A 1 279 ? 8.042 -1.094 -11.737 1.00 91.12 279 GLY A O 1
ATOM 2096 N N . ALA A 1 280 ? 7.636 -3.266 -12.135 1.00 93.69 280 ALA A N 1
ATOM 2097 C CA . ALA A 1 280 ? 8.063 -3.688 -10.806 1.00 93.69 280 ALA A CA 1
ATOM 2098 C C . ALA A 1 280 ? 9.590 -3.601 -10.680 1.00 93.69 280 ALA A C 1
ATOM 2100 O O . ALA A 1 280 ? 10.326 -3.795 -11.648 1.00 93.69 280 ALA A O 1
ATOM 2101 N N . VAL A 1 281 ? 10.080 -3.346 -9.470 1.00 97.44 281 VAL A N 1
ATOM 2102 C CA . VAL A 1 281 ? 11.518 -3.242 -9.200 1.00 97.44 281 VAL A CA 1
ATOM 2103 C C . VAL A 1 281 ? 11.862 -4.059 -7.968 1.00 97.44 281 VAL A C 1
ATOM 2105 O O . VAL A 1 281 ? 11.170 -3.981 -6.959 1.00 97.44 281 VAL A O 1
ATOM 2108 N N . TYR A 1 282 ? 12.941 -4.825 -8.021 1.00 97.31 282 TYR A N 1
ATOM 2109 C CA . TYR A 1 282 ? 13.556 -5.424 -6.844 1.00 97.31 282 TYR A CA 1
ATOM 2110 C C . TYR A 1 282 ? 14.938 -4.827 -6.628 1.00 97.31 282 TYR A C 1
ATOM 2112 O O . TYR A 1 282 ? 15.728 -4.788 -7.558 1.00 97.31 282 TYR A O 1
ATOM 2120 N N . GLU A 1 283 ? 15.250 -4.427 -5.407 1.00 96.00 283 GLU A N 1
ATOM 2121 C CA . GLU A 1 283 ? 16.572 -3.980 -4.980 1.00 96.00 283 GLU A CA 1
ATOM 2122 C C . GLU A 1 283 ? 17.008 -4.833 -3.791 1.00 96.00 283 GLU A C 1
ATOM 2124 O O . GLU A 1 283 ? 16.316 -4.889 -2.772 1.00 96.00 283 GLU A O 1
ATOM 2129 N N . GLY A 1 284 ? 18.153 -5.499 -3.896 1.00 95.88 284 GLY A N 1
ATOM 2130 C CA . GLY A 1 284 ? 18.711 -6.242 -2.775 1.00 95.88 284 GLY A CA 1
ATOM 2131 C C . GLY A 1 284 ? 19.677 -7.330 -3.196 1.00 95.88 284 GLY A C 1
ATOM 2132 O O . GLY A 1 284 ? 20.283 -7.290 -4.266 1.00 95.88 284 GLY A O 1
ATOM 2133 N N . SER A 1 285 ? 19.808 -8.322 -2.323 1.00 95.69 285 SER A N 1
ATOM 2134 C CA . SER A 1 285 ? 20.749 -9.416 -2.513 1.00 95.69 285 SER A CA 1
ATOM 2135 C C . SER A 1 285 ? 20.241 -10.487 -3.490 1.00 95.69 285 SER A C 1
ATOM 2137 O O . SER A 1 285 ? 19.048 -10.821 -3.535 1.00 95.69 285 SER A O 1
ATOM 2139 N N . PHE A 1 286 ? 21.187 -11.040 -4.244 1.00 97.69 286 PHE A N 1
ATOM 2140 C CA . PHE A 1 286 ? 21.062 -12.152 -5.175 1.00 97.69 286 PHE A CA 1
ATOM 2141 C C . PHE A 1 286 ? 22.094 -13.233 -4.850 1.00 97.69 286 PHE A C 1
ATOM 2143 O O . PHE A 1 286 ? 23.178 -12.942 -4.345 1.00 97.69 286 PHE A O 1
ATOM 2150 N N . SER A 1 287 ? 21.739 -14.480 -5.136 1.00 97.62 287 SER A N 1
ATOM 2151 C CA . SER A 1 287 ? 22.629 -15.638 -5.099 1.00 97.62 287 SER A CA 1
ATOM 2152 C C . SER A 1 287 ? 22.103 -16.670 -6.087 1.00 97.62 287 SER A C 1
ATOM 2154 O O . SER A 1 287 ? 20.898 -16.944 -6.095 1.00 97.62 287 SER A O 1
ATOM 2156 N N . ASP A 1 288 ? 22.998 -17.199 -6.917 1.00 95.69 288 ASP A N 1
ATOM 2157 C CA . ASP A 1 288 ? 22.700 -18.161 -7.986 1.00 95.69 288 ASP A CA 1
ATOM 2158 C C . ASP A 1 288 ? 21.510 -17.715 -8.869 1.00 95.69 288 ASP A C 1
ATOM 2160 O O . ASP A 1 288 ? 20.495 -18.409 -9.020 1.00 95.69 288 ASP A O 1
ATOM 2164 N N . GLY A 1 289 ? 21.551 -16.452 -9.315 1.00 95.62 289 GLY A N 1
ATOM 2165 C CA . GLY A 1 289 ? 20.522 -15.833 -10.158 1.00 95.62 289 GLY A CA 1
ATOM 2166 C C . GLY A 1 289 ? 19.185 -15.538 -9.464 1.00 95.62 289 GLY A C 1
ATOM 2167 O O . GLY A 1 289 ? 18.232 -15.072 -10.091 1.00 95.62 289 GLY A O 1
ATOM 2168 N N . GLN A 1 290 ? 19.066 -15.798 -8.160 1.00 97.12 290 GLN A N 1
ATOM 2169 C CA . GLN A 1 290 ? 17.809 -15.677 -7.421 1.00 97.12 290 GLN A CA 1
ATOM 2170 C C . GLN A 1 290 ? 17.897 -14.648 -6.302 1.00 97.12 290 GLN A C 1
ATOM 2172 O O . GLN A 1 290 ? 18.895 -14.547 -5.595 1.00 97.12 290 GLN A O 1
ATOM 2177 N N . ARG A 1 291 ? 16.786 -13.944 -6.053 1.00 97.62 291 ARG A N 1
ATOM 2178 C CA . ARG A 1 291 ? 16.645 -13.076 -4.873 1.00 97.62 291 ARG A CA 1
ATOM 2179 C C . ARG A 1 291 ? 16.880 -13.884 -3.598 1.00 97.62 291 ARG A C 1
ATOM 2181 O O . ARG A 1 291 ? 16.218 -14.905 -3.373 1.00 97.62 291 ARG A O 1
ATOM 2188 N N . ASN A 1 292 ? 17.792 -13.425 -2.756 1.00 96.62 292 ASN A N 1
ATOM 2189 C CA . ASN A 1 292 ? 18.195 -14.122 -1.540 1.00 96.62 292 ASN A CA 1
ATOM 2190 C C . ASN A 1 292 ? 18.689 -13.101 -0.511 1.00 96.62 292 ASN A C 1
ATOM 2192 O O . ASN A 1 292 ? 19.289 -12.118 -0.903 1.00 96.62 292 ASN A O 1
ATOM 2196 N N . GLY A 1 293 ? 18.459 -13.294 0.787 1.00 96.06 293 GLY A N 1
ATOM 2197 C CA . GLY A 1 293 ? 18.845 -12.312 1.809 1.00 96.06 293 GLY A CA 1
ATOM 2198 C C . GLY A 1 293 ? 17.816 -11.189 1.982 1.00 96.06 293 GLY A C 1
ATOM 2199 O O . GLY A 1 293 ? 16.618 -11.441 1.918 1.00 96.06 293 GLY A O 1
ATOM 2200 N N . LEU A 1 294 ? 18.250 -9.963 2.287 1.00 93.88 294 LEU A N 1
ATOM 2201 C CA . LEU A 1 294 ? 17.350 -8.810 2.442 1.00 93.88 294 LEU A CA 1
ATOM 2202 C C . LEU A 1 294 ? 17.164 -8.076 1.110 1.00 93.88 294 LEU A C 1
ATOM 2204 O O . LEU A 1 294 ? 18.117 -7.916 0.348 1.00 93.88 294 LEU A O 1
ATOM 2208 N N . GLY A 1 295 ? 15.946 -7.594 0.862 1.00 95.69 295 GLY A N 1
ATOM 2209 C CA . GLY A 1 295 ? 15.654 -6.775 -0.308 1.00 95.69 295 GLY A CA 1
ATOM 2210 C C . GLY A 1 295 ? 14.292 -6.090 -0.257 1.00 95.69 295 GLY A C 1
ATOM 2211 O O . GLY A 1 295 ? 13.371 -6.538 0.440 1.00 95.69 295 GLY A O 1
ATOM 2212 N N . THR A 1 296 ? 14.178 -5.015 -1.029 1.00 96.56 296 THR A N 1
ATOM 2213 C CA . THR A 1 296 ? 12.962 -4.237 -1.258 1.00 96.56 296 THR A CA 1
ATOM 2214 C C . THR A 1 296 ? 12.371 -4.602 -2.616 1.00 96.56 296 THR A C 1
ATOM 2216 O O . THR A 1 296 ? 13.073 -4.635 -3.619 1.00 96.56 296 THR A O 1
ATOM 2219 N N . PHE A 1 297 ? 11.072 -4.866 -2.667 1.00 96.44 297 PHE A N 1
ATOM 2220 C CA . PHE A 1 297 ? 10.319 -5.087 -3.892 1.00 96.44 297 PHE A CA 1
ATOM 2221 C C . PHE A 1 297 ? 9.237 -4.021 -4.020 1.00 96.44 297 PHE A C 1
ATOM 2223 O O . PHE A 1 297 ? 8.342 -3.928 -3.182 1.00 96.44 297 PHE A O 1
ATOM 2230 N N . TYR A 1 298 ? 9.328 -3.234 -5.078 1.00 93.94 298 TYR A N 1
ATOM 2231 C CA . TYR A 1 298 ? 8.384 -2.209 -5.483 1.00 93.94 298 TYR A CA 1
ATOM 2232 C C 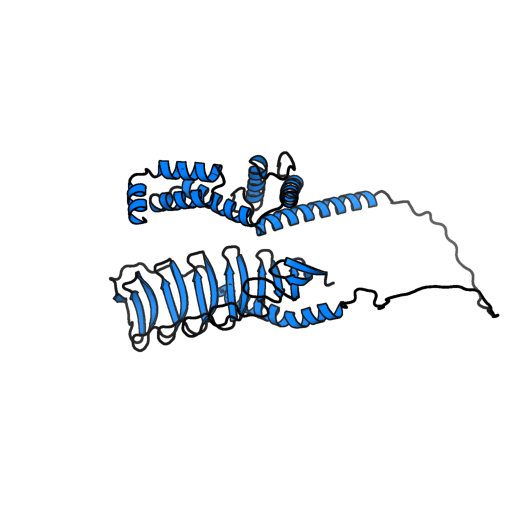. TYR A 1 298 ? 7.425 -2.818 -6.502 1.00 93.94 298 TYR A C 1
ATOM 2234 O O . TYR A 1 298 ? 7.825 -3.197 -7.603 1.00 93.94 298 TYR A O 1
ATOM 2242 N N . HIS A 1 299 ? 6.156 -2.940 -6.135 1.00 88.06 299 HIS A N 1
ATOM 2243 C CA . HIS A 1 299 ? 5.119 -3.420 -7.035 1.00 88.06 299 HIS A CA 1
ATOM 2244 C C . HIS A 1 299 ? 4.737 -2.331 -8.043 1.00 88.06 299 HIS A C 1
ATOM 2246 O O . HIS A 1 299 ? 4.722 -1.146 -7.715 1.00 88.06 299 HIS A O 1
ATOM 2252 N N . THR A 1 300 ? 4.323 -2.740 -9.244 1.00 87.38 300 THR A N 1
ATOM 2253 C CA . THR A 1 300 ? 3.781 -1.845 -10.287 1.00 87.38 300 THR A CA 1
ATOM 2254 C C . THR A 1 300 ? 2.627 -0.975 -9.788 1.00 87.38 300 THR A C 1
ATOM 2256 O O . THR A 1 300 ? 2.489 0.177 -10.186 1.00 87.38 300 THR A O 1
ATOM 2259 N N . GLY A 1 301 ? 1.814 -1.518 -8.878 1.00 77.50 301 GLY A N 1
ATOM 2260 C CA . GLY A 1 301 ? 0.704 -0.819 -8.236 1.00 77.50 301 GLY A CA 1
ATOM 2261 C C . GLY A 1 301 ? 1.108 0.178 -7.148 1.00 77.50 301 GLY A C 1
ATOM 2262 O O . GLY A 1 301 ? 0.221 0.817 -6.603 1.00 77.50 301 GLY A O 1
ATOM 2263 N N . GLY A 1 302 ? 2.399 0.313 -6.819 1.00 84.06 302 GLY A N 1
ATOM 2264 C CA . GLY A 1 302 ? 2.929 1.237 -5.807 1.00 84.06 302 GLY A CA 1
ATOM 2265 C C . GLY A 1 302 ? 3.071 0.656 -4.395 1.00 84.06 302 GLY A C 1
ATOM 2266 O O . GLY A 1 302 ? 3.641 1.310 -3.521 1.00 84.06 302 GLY A O 1
ATOM 2267 N N . ASP A 1 303 ? 2.587 -0.565 -4.162 1.00 87.12 303 ASP A N 1
ATOM 2268 C CA . ASP A 1 303 ? 2.853 -1.296 -2.922 1.00 87.12 303 ASP A CA 1
ATOM 2269 C C . ASP A 1 303 ? 4.343 -1.642 -2.810 1.00 87.12 303 ASP A C 1
ATOM 2271 O O . ASP A 1 303 ? 5.038 -1.819 -3.812 1.00 87.12 303 ASP A O 1
ATOM 2275 N N . ILE A 1 304 ? 4.847 -1.780 -1.586 1.00 93.38 304 ILE A N 1
ATOM 2276 C CA . ILE A 1 304 ? 6.261 -2.060 -1.335 1.00 93.38 304 ILE A CA 1
ATOM 2277 C C . ILE A 1 304 ? 6.394 -3.170 -0.306 1.00 93.38 304 ILE A C 1
ATOM 2279 O O . ILE A 1 304 ? 5.847 -3.083 0.790 1.00 93.38 304 ILE A O 1
ATOM 2283 N N . TYR A 1 305 ? 7.188 -4.185 -0.617 1.00 94.62 305 TYR A N 1
ATOM 2284 C CA . TYR A 1 305 ? 7.641 -5.173 0.350 1.00 94.62 305 TYR A CA 1
ATOM 2285 C C . TYR A 1 305 ? 9.107 -4.927 0.702 1.00 94.62 305 TYR A C 1
ATOM 2287 O O . TYR A 1 305 ? 9.933 -4.802 -0.188 1.00 94.62 305 TYR A O 1
ATOM 2295 N N . TYR A 1 306 ? 9.456 -4.919 1.983 1.00 95.69 306 TYR A N 1
ATOM 2296 C CA . TYR A 1 306 ? 10.843 -4.938 2.446 1.00 95.69 306 TYR A CA 1
ATOM 2297 C C . TYR A 1 306 ? 11.020 -6.088 3.423 1.00 95.69 306 TYR A C 1
ATOM 2299 O O . TYR A 1 306 ? 10.361 -6.132 4.461 1.00 95.69 306 TYR A O 1
ATOM 2307 N N . GLY A 1 307 ? 11.906 -7.028 3.128 1.00 95.44 307 GLY A N 1
ATOM 2308 C CA . GLY A 1 307 ? 12.086 -8.165 4.015 1.00 95.44 307 GLY A CA 1
ATOM 2309 C C . GLY A 1 307 ? 13.057 -9.193 3.490 1.00 95.44 307 GLY A C 1
ATOM 2310 O O . GLY A 1 307 ? 13.824 -8.946 2.561 1.00 95.44 307 GLY A O 1
ATOM 2311 N N . SER A 1 308 ? 13.023 -10.354 4.128 1.00 95.81 308 SER A N 1
ATOM 2312 C CA . SER A 1 308 ? 13.892 -11.465 3.781 1.00 95.81 308 SER A CA 1
ATOM 2313 C C . SER A 1 308 ? 13.334 -12.291 2.611 1.00 95.81 308 SER A C 1
ATOM 2315 O O . SER A 1 308 ? 12.117 -12.430 2.423 1.00 95.81 308 SER A O 1
ATOM 2317 N N . TRP A 1 309 ? 14.262 -12.821 1.822 1.00 97.06 309 TRP A N 1
ATOM 2318 C CA . TRP A 1 309 ? 14.071 -13.608 0.615 1.00 97.06 309 TRP A CA 1
ATOM 2319 C C . TRP A 1 309 ? 14.936 -14.860 0.690 1.00 97.06 309 TRP A C 1
ATOM 2321 O O . TRP A 1 309 ? 16.060 -14.826 1.191 1.00 97.06 309 TRP A O 1
ATOM 2331 N N . ARG A 1 310 ? 14.429 -15.972 0.165 1.00 97.69 310 ARG A N 1
ATOM 2332 C CA . ARG A 1 310 ? 15.189 -17.214 0.016 1.00 97.69 310 ARG A CA 1
ATOM 2333 C C . ARG A 1 310 ? 14.760 -17.879 -1.280 1.00 97.69 310 ARG A C 1
ATOM 2335 O O . ARG A 1 310 ? 13.587 -18.209 -1.410 1.00 97.69 310 ARG A O 1
ATOM 2342 N N . ARG A 1 311 ? 15.689 -18.084 -2.221 1.00 94.50 311 ARG A N 1
ATOM 2343 C CA . ARG A 1 311 ? 15.409 -18.726 -3.523 1.00 94.50 311 ARG A CA 1
ATOM 2344 C C . ARG A 1 311 ? 14.223 -18.083 -4.256 1.00 94.50 311 ARG A C 1
ATOM 2346 O O . ARG A 1 311 ? 13.236 -18.732 -4.588 1.00 94.50 311 ARG A O 1
ATOM 2353 N N . GLY A 1 312 ? 14.264 -16.760 -4.395 1.00 93.50 312 GLY A N 1
ATOM 2354 C CA . GLY A 1 312 ? 13.266 -16.001 -5.151 1.00 93.50 312 GLY A CA 1
ATOM 2355 C C . GLY A 1 312 ? 11.940 -15.729 -4.431 1.00 93.50 312 GLY A C 1
ATOM 2356 O O . GLY A 1 312 ? 11.183 -14.874 -4.904 1.00 93.50 312 GLY A O 1
ATOM 2357 N N . VAL A 1 313 ? 11.661 -16.378 -3.292 1.00 94.56 313 VAL A N 1
ATOM 2358 C CA . VAL A 1 313 ? 10.402 -16.227 -2.538 1.00 94.56 313 VAL A CA 1
ATOM 2359 C C . VAL A 1 313 ? 10.588 -15.461 -1.228 1.00 94.56 313 VAL A C 1
ATOM 2361 O O . VAL A 1 313 ? 11.640 -15.533 -0.592 1.00 94.56 313 VAL A O 1
ATOM 2364 N N . ARG A 1 314 ? 9.549 -14.724 -0.811 1.00 93.50 314 ARG A N 1
ATOM 2365 C CA . ARG A 1 314 ? 9.518 -14.033 0.490 1.00 93.50 314 ARG A CA 1
ATOM 2366 C C . ARG A 1 314 ? 9.512 -15.054 1.619 1.00 93.50 314 ARG A C 1
ATOM 2368 O O . ARG A 1 314 ? 8.674 -15.958 1.624 1.00 93.50 314 ARG A O 1
ATOM 2375 N N . GLU A 1 315 ? 10.406 -14.877 2.579 1.00 93.06 315 GLU A N 1
ATOM 2376 C CA . GLU A 1 315 ? 10.648 -15.853 3.634 1.00 93.06 315 GLU A CA 1
ATOM 2377 C C . GLU A 1 315 ? 11.242 -15.168 4.865 1.00 93.06 315 GLU A C 1
ATOM 2379 O O . GLU A 1 315 ? 12.198 -14.417 4.744 1.00 93.06 315 GLU A O 1
ATOM 2384 N N . GLY A 1 316 ? 10.739 -15.455 6.065 1.00 93.50 316 GLY A N 1
ATOM 2385 C CA . GLY A 1 316 ? 11.228 -14.826 7.293 1.00 93.50 316 GLY A CA 1
ATOM 2386 C C . GLY A 1 316 ? 10.516 -13.509 7.601 1.00 93.50 316 GLY A C 1
ATOM 2387 O O . GLY A 1 316 ? 9.321 -13.386 7.371 1.00 93.50 316 GLY A O 1
ATOM 2388 N N . LYS A 1 317 ? 11.195 -12.539 8.217 1.00 93.19 317 LYS A N 1
ATOM 2389 C CA . LYS A 1 317 ? 10.561 -11.274 8.639 1.00 93.19 317 LYS A CA 1
ATOM 2390 C C . LYS A 1 317 ? 10.417 -10.325 7.446 1.00 93.19 317 LYS A C 1
ATOM 2392 O O . LYS A 1 317 ? 11.346 -10.202 6.651 1.00 93.19 317 LYS A O 1
ATOM 2397 N N . GLY A 1 318 ? 9.291 -9.622 7.361 1.00 94.56 318 GLY A N 1
ATOM 2398 C CA . GLY A 1 318 ? 9.078 -8.622 6.320 1.00 94.56 318 GLY A CA 1
ATOM 2399 C C . GLY A 1 318 ? 8.008 -7.594 6.661 1.00 94.56 318 GLY A C 1
ATOM 2400 O O . GLY A 1 318 ? 7.110 -7.840 7.471 1.00 94.56 318 GLY A O 1
ATOM 2401 N N . LEU A 1 319 ? 8.131 -6.444 6.009 1.00 94.00 319 LEU A N 1
ATOM 2402 C CA . LEU A 1 319 ? 7.179 -5.350 5.968 1.00 94.00 319 LEU A CA 1
ATOM 2403 C C . LEU A 1 319 ? 6.499 -5.316 4.608 1.00 94.00 319 LEU A C 1
ATOM 2405 O O . LEU A 1 319 ? 7.157 -5.478 3.585 1.00 94.00 319 LEU A O 1
ATOM 2409 N N . TYR A 1 320 ? 5.203 -5.049 4.600 1.00 92.19 320 TYR A N 1
ATOM 2410 C CA . TYR A 1 320 ? 4.441 -4.770 3.393 1.00 92.19 320 TYR A CA 1
ATOM 2411 C C . TYR A 1 320 ? 3.713 -3.442 3.575 1.00 92.19 320 TYR A C 1
ATOM 2413 O O . TYR A 1 320 ? 2.817 -3.344 4.410 1.00 92.19 320 TYR A O 1
ATOM 2421 N N . ARG A 1 321 ? 4.123 -2.417 2.831 1.00 88.75 321 ARG A N 1
ATOM 2422 C CA . ARG A 1 321 ? 3.501 -1.095 2.801 1.00 88.75 321 ARG A CA 1
ATOM 2423 C C . ARG A 1 321 ? 2.574 -1.010 1.600 1.00 88.75 321 ARG A C 1
ATOM 2425 O O . ARG A 1 321 ? 3.026 -1.082 0.462 1.00 88.75 321 ARG A O 1
ATOM 2432 N N . TYR A 1 322 ? 1.293 -0.827 1.866 1.00 80.62 322 TYR A N 1
ATOM 2433 C CA . TYR A 1 322 ? 0.298 -0.572 0.839 1.00 80.62 322 TYR A CA 1
ATOM 2434 C C . TYR A 1 322 ? 0.364 0.878 0.362 1.00 80.62 322 TYR A C 1
ATOM 2436 O O . TYR A 1 322 ? 0.772 1.775 1.103 1.00 80.62 322 TYR A O 1
ATOM 2444 N N . THR A 1 323 ? -0.117 1.131 -0.850 1.00 80.62 323 THR A N 1
ATOM 2445 C CA . THR A 1 323 ? -0.291 2.492 -1.394 1.00 80.62 323 THR A CA 1
ATOM 2446 C C . THR A 1 323 ? -1.190 3.395 -0.557 1.00 80.62 323 THR A C 1
ATOM 2448 O O . THR A 1 323 ? -0.994 4.607 -0.533 1.00 80.62 323 THR A O 1
ATOM 2451 N N . ASN A 1 324 ? -2.144 2.824 0.182 1.00 70.75 324 ASN A N 1
ATOM 2452 C CA . ASN A 1 324 ? -2.951 3.569 1.150 1.00 70.75 324 ASN A CA 1
ATOM 2453 C C . ASN A 1 324 ? -2.164 3.965 2.419 1.00 70.75 324 ASN A C 1
ATOM 2455 O O . ASN A 1 324 ? -2.733 4.584 3.313 1.00 70.75 324 ASN A O 1
ATOM 2459 N N . GLY A 1 325 ? -0.879 3.604 2.506 1.00 77.50 325 GLY A N 1
ATOM 2460 C CA . GLY A 1 325 ? 0.074 3.908 3.574 1.00 77.50 325 GLY A CA 1
ATOM 2461 C C . GLY A 1 325 ? 0.078 2.923 4.750 1.00 77.50 325 GLY A C 1
ATOM 2462 O O . GLY A 1 325 ? 1.032 2.908 5.533 1.00 77.50 325 GLY A O 1
ATOM 2463 N N . ILE A 1 326 ? -0.910 2.025 4.839 1.00 82.50 326 ILE A N 1
ATOM 2464 C CA . ILE A 1 326 ? -0.926 0.973 5.861 1.00 82.50 326 ILE A CA 1
ATOM 2465 C C . ILE A 1 326 ? 0.305 0.085 5.685 1.00 82.50 326 ILE A C 1
ATOM 2467 O O . ILE A 1 326 ? 0.598 -0.382 4.585 1.00 82.50 326 ILE A O 1
ATOM 2471 N N . THR A 1 327 ? 1.011 -0.185 6.780 1.00 87.75 327 THR A N 1
ATOM 2472 C CA . THR A 1 327 ? 2.178 -1.069 6.778 1.00 87.75 327 THR A CA 1
ATOM 2473 C C . THR A 1 327 ? 1.936 -2.286 7.661 1.00 87.75 327 THR A C 1
ATOM 2475 O O . THR A 1 327 ? 1.631 -2.152 8.841 1.00 87.75 327 THR A O 1
ATOM 2478 N N . LEU A 1 328 ? 2.097 -3.485 7.104 1.00 91.44 328 LEU A N 1
ATOM 2479 C CA . LEU A 1 328 ? 2.042 -4.754 7.827 1.00 91.44 328 LEU A CA 1
ATOM 2480 C C . LEU A 1 328 ? 3.446 -5.257 8.122 1.00 91.44 328 LEU A C 1
ATOM 2482 O O . LEU A 1 328 ? 4.268 -5.320 7.220 1.00 91.44 328 LEU A O 1
ATOM 2486 N N . TYR A 1 329 ? 3.693 -5.698 9.346 1.00 93.38 329 TYR A N 1
ATOM 2487 C CA . TYR A 1 329 ? 4.876 -6.450 9.738 1.00 93.38 329 TYR A CA 1
ATOM 2488 C C . TYR A 1 329 ? 4.483 -7.865 10.147 1.00 93.38 329 TYR A C 1
ATOM 2490 O O . TYR A 1 329 ? 3.632 -8.055 11.019 1.00 93.38 329 TYR A O 1
ATOM 2498 N N . GLY A 1 330 ? 5.164 -8.861 9.592 1.00 92.19 330 GLY A N 1
ATOM 2499 C CA . GLY A 1 330 ? 4.980 -10.241 10.014 1.00 92.19 330 GLY A CA 1
ATOM 2500 C C . GLY A 1 330 ? 6.036 -11.188 9.468 1.00 92.19 330 GLY A C 1
ATOM 2501 O O . GLY A 1 330 ? 7.019 -10.788 8.839 1.00 92.19 330 GLY A O 1
ATOM 2502 N N . ARG A 1 331 ? 5.832 -12.475 9.748 1.00 91.06 331 ARG A N 1
ATOM 2503 C CA . ARG A 1 331 ? 6.623 -13.571 9.191 1.00 91.06 331 ARG A CA 1
ATOM 2504 C C . ARG A 1 331 ? 5.984 -14.118 7.919 1.00 91.06 331 ARG A C 1
ATOM 2506 O O . ARG A 1 331 ? 4.788 -14.397 7.888 1.00 91.06 331 ARG A O 1
ATOM 2513 N N . TYR A 1 332 ? 6.807 -14.324 6.906 1.00 88.81 332 TYR A N 1
ATOM 2514 C CA . TYR A 1 332 ? 6.467 -14.928 5.634 1.00 88.81 332 TYR A CA 1
ATOM 2515 C C . TYR A 1 332 ? 7.032 -16.343 5.565 1.00 88.81 332 TYR A C 1
ATOM 2517 O O . TYR A 1 332 ? 8.145 -16.598 6.030 1.00 88.81 332 TYR A O 1
ATOM 2525 N N . SER A 1 333 ? 6.261 -17.252 4.981 1.00 88.88 333 SER A N 1
ATOM 2526 C CA . SER A 1 333 ? 6.714 -18.588 4.612 1.00 88.88 333 SER A CA 1
ATOM 2527 C C . SER A 1 333 ? 6.160 -18.934 3.239 1.00 88.88 333 SER A C 1
ATOM 2529 O O . SER A 1 333 ? 4.967 -18.735 2.988 1.00 88.88 333 SER A O 1
ATOM 2531 N N . ASN A 1 334 ? 7.024 -19.400 2.334 1.00 86.38 334 ASN A N 1
ATOM 2532 C CA . ASN A 1 334 ? 6.649 -19.748 0.957 1.00 86.38 334 ASN A CA 1
ATOM 2533 C C . ASN A 1 334 ? 5.880 -18.617 0.250 1.00 86.38 334 ASN A C 1
ATOM 2535 O O . ASN A 1 334 ? 4.842 -18.825 -0.381 1.00 86.38 334 ASN A O 1
ATOM 2539 N N . GLY A 1 335 ? 6.354 -17.379 0.414 1.00 83.69 335 GLY A N 1
ATOM 2540 C CA . GLY A 1 335 ? 5.761 -16.210 -0.225 1.00 83.69 335 GLY A CA 1
ATOM 2541 C C . GLY A 1 335 ? 4.483 -15.677 0.428 1.00 83.69 335 GLY A C 1
ATOM 2542 O O . GLY A 1 335 ? 4.014 -14.617 0.007 1.00 83.69 335 GLY A O 1
ATOM 2543 N N . ARG A 1 336 ? 3.924 -16.348 1.443 1.00 81.62 336 ARG A N 1
ATOM 2544 C CA . ARG A 1 336 ? 2.671 -15.960 2.112 1.00 81.62 336 ARG A CA 1
ATOM 2545 C C . ARG A 1 336 ? 2.925 -15.456 3.523 1.00 81.62 336 ARG A C 1
ATOM 2547 O O . ARG A 1 336 ? 3.807 -15.963 4.209 1.00 81.62 336 ARG A O 1
ATOM 2554 N N . LEU A 1 337 ? 2.131 -14.480 3.959 1.00 81.06 337 LEU A N 1
ATOM 2555 C CA . LEU A 1 337 ? 2.098 -14.058 5.355 1.00 81.06 337 LEU A CA 1
ATOM 2556 C C . LEU A 1 337 ? 1.602 -15.249 6.186 1.00 81.06 337 LEU A C 1
ATOM 2558 O O . LEU A 1 337 ? 0.460 -15.676 6.056 1.00 81.06 337 LEU A O 1
ATOM 2562 N N . SER A 1 338 ? 2.498 -15.825 6.977 1.00 72.31 338 SER A N 1
ATOM 2563 C CA . SER A 1 338 ? 2.284 -17.058 7.744 1.00 72.31 338 SER A CA 1
ATOM 2564 C C . SER A 1 338 ? 2.365 -16.783 9.246 1.00 72.31 338 SER A C 1
ATOM 2566 O O . SER A 1 338 ? 2.703 -17.663 10.035 1.00 72.31 338 SER A O 1
ATOM 2568 N N . ALA A 1 339 ? 2.160 -15.532 9.647 1.00 67.44 339 ALA A N 1
ATOM 2569 C CA . ALA A 1 339 ? 2.382 -15.114 11.013 1.00 67.44 339 ALA A CA 1
ATOM 2570 C C . ALA A 1 339 ? 1.119 -15.314 11.852 1.00 67.44 339 ALA A C 1
ATOM 2572 O O . ALA A 1 339 ? 0.098 -14.680 11.594 1.00 67.44 339 ALA A O 1
ATOM 2573 N N . ASP A 1 340 ? 1.244 -16.081 12.934 1.00 79.94 340 ASP A N 1
ATOM 2574 C CA . ASP A 1 340 ? 0.231 -16.147 13.997 1.00 79.94 340 ASP A CA 1
ATOM 2575 C C . ASP A 1 340 ? 0.057 -14.797 14.707 1.00 79.94 340 ASP A C 1
ATOM 2577 O O . ASP A 1 340 ? -0.831 -14.626 15.533 1.00 79.94 340 ASP A O 1
ATOM 2581 N N . THR A 1 341 ? 0.939 -13.828 14.454 1.00 87.62 341 THR A N 1
ATOM 2582 C CA . THR A 1 341 ? 0.860 -12.468 14.983 1.00 87.62 341 THR A CA 1
ATOM 2583 C C . THR A 1 341 ? 1.432 -11.485 13.968 1.00 87.62 341 THR A C 1
ATOM 2585 O O . THR A 1 341 ? 2.582 -11.619 13.547 1.00 87.62 341 THR A O 1
ATOM 2588 N N . VAL A 1 342 ? 0.642 -10.483 13.597 1.00 90.62 342 VAL A N 1
ATOM 2589 C CA . VAL A 1 342 ? 1.011 -9.432 12.637 1.00 90.62 342 VAL A CA 1
ATOM 2590 C C . VAL A 1 342 ? 0.832 -8.086 13.317 1.00 90.62 342 VAL A C 1
ATOM 2592 O O . VAL A 1 342 ? -0.196 -7.855 13.961 1.00 90.62 342 VAL A O 1
ATOM 2595 N N . ALA A 1 343 ? 1.815 -7.203 13.152 1.00 93.62 343 ALA A N 1
ATOM 2596 C CA . ALA A 1 343 ? 1.677 -5.802 13.522 1.00 93.62 343 ALA A CA 1
ATOM 2597 C C . ALA A 1 343 ? 1.232 -4.982 12.303 1.00 93.62 343 ALA A C 1
ATOM 2599 O O . ALA A 1 343 ? 1.692 -5.210 11.189 1.00 93.62 343 ALA A O 1
ATOM 2600 N N . VAL A 1 344 ? 0.335 -4.032 12.510 1.00 90.50 344 VAL A N 1
ATOM 2601 C CA . VAL A 1 344 ? -0.212 -3.117 11.511 1.00 90.50 344 VAL A CA 1
ATOM 2602 C C . VAL A 1 344 ? 0.100 -1.713 11.993 1.00 90.50 344 VAL A C 1
ATOM 2604 O O . VAL A 1 344 ? -0.180 -1.396 13.145 1.00 90.50 344 VAL A O 1
ATOM 2607 N N . PHE A 1 345 ? 0.642 -0.884 11.117 1.00 86.12 345 PHE A N 1
ATOM 2608 C CA . PHE A 1 345 ? 0.900 0.529 11.351 1.00 86.12 345 PHE A CA 1
ATOM 2609 C C . PHE A 1 345 ? 0.022 1.333 10.400 1.00 86.12 345 PHE A C 1
ATOM 2611 O O . PHE A 1 345 ? 0.036 1.088 9.191 1.00 86.12 345 PHE A O 1
ATOM 2618 N N . TYR A 1 346 ? -0.750 2.264 10.946 1.00 81.50 346 TYR A N 1
ATOM 2619 C CA . TYR A 1 346 ? -1.641 3.127 10.181 1.00 81.50 346 TYR A CA 1
ATOM 2620 C C . TYR A 1 346 ? -1.035 4.527 10.041 1.00 81.50 346 TYR A C 1
ATOM 2622 O O . TYR A 1 346 ? -0.207 4.954 10.847 1.00 81.50 346 TYR A O 1
ATOM 2630 N N . ASN A 1 347 ? -1.471 5.269 9.022 1.00 77.31 347 ASN A N 1
ATOM 2631 C CA . ASN A 1 347 ? -0.932 6.605 8.730 1.00 77.31 347 ASN A CA 1
ATOM 2632 C C . ASN A 1 347 ? -1.232 7.639 9.817 1.00 77.31 347 ASN A C 1
ATOM 2634 O O . ASN A 1 347 ? -0.511 8.622 9.935 1.00 77.31 347 ASN A O 1
ATOM 2638 N N . ASN A 1 348 ? -2.295 7.430 10.594 1.00 70.81 348 ASN A N 1
ATOM 2639 C CA . ASN A 1 348 ? -2.668 8.295 11.711 1.00 70.81 348 ASN A CA 1
ATOM 2640 C C . ASN A 1 348 ? -1.825 8.035 12.976 1.00 70.81 348 ASN A C 1
ATOM 2642 O O . ASN A 1 348 ? -2.072 8.657 14.000 1.00 70.81 348 ASN A O 1
ATOM 2646 N N . GLY A 1 349 ? -0.840 7.131 12.920 1.00 79.25 349 GLY A N 1
ATOM 2647 C CA . GLY A 1 349 ? 0.012 6.770 14.055 1.00 79.25 349 GLY A CA 1
ATOM 2648 C C . GLY A 1 349 ? -0.531 5.621 14.902 1.00 79.25 349 GLY A C 1
ATOM 2649 O O . GLY A 1 349 ? 0.199 5.111 15.756 1.00 79.25 349 GLY A O 1
ATOM 2650 N N . ASP A 1 350 ? -1.759 5.171 14.637 1.00 83.81 350 ASP A N 1
ATOM 2651 C CA . ASP A 1 350 ? -2.325 4.010 15.305 1.00 83.81 350 ASP A CA 1
ATOM 2652 C C . ASP A 1 350 ? -1.571 2.737 14.922 1.00 83.81 350 ASP A C 1
ATOM 2654 O O . ASP A 1 350 ? -0.940 2.617 13.860 1.00 83.81 350 ASP A O 1
ATOM 2658 N N . LYS A 1 351 ? -1.673 1.738 15.793 1.00 90.44 351 LYS A N 1
ATOM 2659 C CA . LYS A 1 351 ? -1.036 0.440 15.619 1.00 90.44 351 LYS A CA 1
ATOM 2660 C C . LYS A 1 351 ? -1.991 -0.654 16.042 1.00 90.44 351 LYS A C 1
ATOM 2662 O O . LYS A 1 351 ? -2.775 -0.503 16.967 1.00 90.44 351 LYS A O 1
ATOM 2667 N N . TYR A 1 352 ? -1.902 -1.799 15.397 1.00 89.38 352 TYR A N 1
ATOM 2668 C CA . TYR A 1 352 ? -2.563 -3.011 15.861 1.00 89.38 352 TYR A CA 1
ATOM 2669 C C . TYR A 1 352 ? -1.552 -4.139 15.891 1.00 89.38 352 TYR A C 1
ATOM 2671 O O . TYR A 1 352 ? -0.746 -4.251 14.979 1.00 89.38 352 TYR A O 1
ATOM 2679 N N . ILE A 1 353 ? -1.615 -5.006 16.888 1.00 93.81 353 ILE A N 1
ATOM 2680 C CA . ILE A 1 353 ? -0.887 -6.266 16.889 1.00 93.81 353 ILE A CA 1
ATOM 2681 C C . ILE A 1 353 ? -1.801 -7.383 17.351 1.00 93.81 353 ILE A C 1
ATOM 2683 O O . ILE A 1 353 ? -2.462 -7.278 18.376 1.00 93.81 353 ILE A O 1
ATOM 2687 N N . GLY A 1 354 ? -1.848 -8.474 16.604 1.00 92.19 354 GLY A N 1
ATOM 2688 C CA . GLY A 1 354 ? -2.690 -9.592 16.994 1.00 92.19 354 GLY A CA 1
ATOM 2689 C C . GLY A 1 354 ? -2.676 -10.713 15.989 1.00 92.19 354 GLY A C 1
ATOM 2690 O O . GLY A 1 354 ? -1.897 -10.700 15.036 1.00 92.19 354 GLY A O 1
ATOM 2691 N N . GLN A 1 355 ? -3.548 -11.678 16.231 1.00 89.81 355 GLN A N 1
ATOM 2692 C CA . GLN A 1 355 ? -3.640 -12.901 15.458 1.00 89.81 355 GLN A CA 1
ATOM 2693 C C . GLN A 1 355 ? -4.287 -12.678 14.081 1.00 89.81 355 GLN A C 1
ATOM 2695 O O . GLN A 1 355 ? -5.088 -11.756 13.868 1.00 89.81 355 GLN A O 1
ATOM 2700 N N . TRP A 1 356 ? -3.869 -13.503 13.120 1.00 85.19 356 TRP A N 1
ATOM 2701 C CA . TRP A 1 356 ? -4.346 -13.499 11.739 1.00 85.19 356 TRP A CA 1
ATOM 2702 C C . TRP A 1 356 ? -4.608 -14.925 11.275 1.00 85.19 356 TRP A C 1
ATOM 2704 O O . TRP A 1 356 ? -3.928 -15.866 11.681 1.00 85.19 356 TRP A O 1
ATOM 2714 N N . LYS A 1 357 ? -5.601 -15.075 10.403 1.00 79.56 357 LYS A N 1
ATOM 2715 C CA . LYS A 1 357 ? -5.901 -16.324 9.711 1.00 79.56 357 LYS A CA 1
ATOM 2716 C C . LYS A 1 357 ? -6.059 -16.010 8.230 1.00 79.56 357 LYS A C 1
ATOM 2718 O O . LYS A 1 357 ? -7.006 -15.332 7.838 1.00 79.56 357 LYS A O 1
ATOM 2723 N N . GLY A 1 358 ? -5.103 -16.476 7.427 1.00 74.25 358 GLY A N 1
ATOM 2724 C CA . GLY A 1 358 ? -4.963 -16.039 6.039 1.00 74.25 358 GLY A CA 1
ATOM 2725 C C . GLY A 1 358 ? -4.636 -14.546 5.969 1.00 74.25 358 GLY A C 1
ATOM 2726 O O . GLY A 1 358 ? -3.669 -14.077 6.557 1.00 74.25 358 GLY A O 1
ATOM 2727 N N . ASP A 1 359 ? -5.476 -13.805 5.268 1.00 68.38 359 ASP A N 1
ATOM 2728 C CA . ASP A 1 359 ? -5.406 -12.371 4.988 1.00 68.38 359 ASP A CA 1
ATOM 2729 C C . ASP A 1 359 ? -6.351 -11.536 5.877 1.00 68.38 359 ASP A C 1
ATOM 2731 O O . ASP A 1 359 ? -6.612 -10.364 5.601 1.00 68.38 359 ASP A O 1
ATOM 2735 N N . LYS A 1 360 ? -6.870 -12.125 6.964 1.00 76.19 360 LYS A N 1
ATOM 2736 C CA . LYS A 1 360 ? -7.831 -11.476 7.867 1.00 76.19 360 LYS A CA 1
ATOM 2737 C C . LYS A 1 360 ? -7.373 -11.517 9.323 1.00 76.19 360 LYS A C 1
ATOM 2739 O O . LYS A 1 360 ? -6.862 -12.533 9.795 1.00 76.19 360 LYS A O 1
ATOM 2744 N N . LYS A 1 361 ? -7.648 -10.438 10.064 1.00 79.81 361 LYS A N 1
ATOM 2745 C CA . LYS A 1 361 ? -7.558 -10.399 11.531 1.00 79.81 361 LYS A CA 1
ATOM 2746 C C . LYS A 1 361 ? -8.480 -11.468 12.111 1.00 79.81 361 LYS A C 1
ATOM 2748 O O . LYS A 1 361 ? -9.654 -11.560 11.738 1.00 79.81 361 LYS A O 1
ATOM 2753 N N . HIS A 1 362 ? -7.954 -12.270 13.019 1.00 83.75 362 HIS A N 1
ATOM 2754 C CA . HIS A 1 362 ? -8.674 -13.376 13.638 1.00 83.75 362 HIS A CA 1
ATOM 2755 C C . HIS A 1 362 ? -8.094 -13.628 15.026 1.00 83.75 362 HIS A C 1
ATOM 2757 O O . HIS A 1 362 ? -6.911 -13.407 15.207 1.00 83.75 362 HIS A O 1
ATOM 2763 N N . GLY A 1 363 ? -8.869 -14.107 15.993 1.00 88.69 363 GLY A N 1
ATOM 2764 C CA . GLY A 1 363 ? -8.392 -14.337 17.354 1.00 88.69 363 GLY A CA 1
ATOM 2765 C C . GLY A 1 363 ? -8.080 -13.040 18.103 1.00 88.69 363 GLY A C 1
ATOM 2766 O O . GLY A 1 363 ? -8.695 -12.004 17.858 1.00 88.69 363 GLY A O 1
ATOM 2767 N N . LYS A 1 364 ? -7.151 -13.091 19.056 1.00 92.06 364 LYS A N 1
ATOM 2768 C CA . LYS A 1 364 ? -6.897 -11.994 20.000 1.00 92.06 364 LYS A CA 1
ATOM 2769 C C . LYS A 1 364 ? -5.869 -10.989 19.480 1.00 92.06 364 LYS A C 1
ATOM 2771 O O . LYS A 1 364 ? -4.905 -11.356 18.805 1.00 92.06 364 LYS A O 1
ATOM 2776 N N . GLY A 1 365 ? -6.040 -9.726 19.854 1.00 92.19 365 GLY A N 1
ATOM 2777 C CA . GLY A 1 365 ? -5.131 -8.644 19.483 1.00 92.19 365 GLY A CA 1
ATOM 2778 C C . GLY A 1 365 ? -5.303 -7.389 20.329 1.00 92.19 365 GLY A C 1
ATOM 2779 O O . GLY A 1 365 ? -6.225 -7.293 21.138 1.00 92.19 365 GLY A O 1
ATOM 2780 N N . ILE A 1 366 ? -4.402 -6.432 20.135 1.00 90.81 366 ILE A N 1
ATOM 2781 C CA . ILE A 1 366 ? -4.374 -5.143 20.818 1.00 90.81 366 ILE A CA 1
ATOM 2782 C C . ILE A 1 366 ? -4.239 -4.038 19.785 1.00 90.81 366 ILE A C 1
ATOM 2784 O O . ILE A 1 366 ? -3.421 -4.116 18.869 1.00 90.81 366 ILE A O 1
ATOM 2788 N N . TYR A 1 367 ? -5.066 -3.017 19.933 1.00 87.56 367 TYR A N 1
ATOM 2789 C CA . TYR A 1 367 ? -5.025 -1.782 19.175 1.00 87.56 367 TYR A CA 1
ATOM 2790 C C . TYR A 1 367 ? -4.454 -0.680 20.065 1.00 87.56 367 TYR A C 1
ATOM 2792 O O . TYR A 1 367 ? -4.883 -0.545 21.205 1.00 87.56 367 TYR A O 1
ATOM 2800 N N . TYR A 1 368 ? -3.509 0.087 19.542 1.00 85.88 368 TYR A N 1
ATOM 2801 C CA . TYR A 1 368 ? -2.898 1.251 20.166 1.00 85.88 368 TYR A CA 1
ATOM 2802 C C . TYR A 1 368 ? -3.279 2.465 19.330 1.00 85.88 368 TYR A C 1
ATOM 2804 O O . TYR A 1 368 ? -2.918 2.541 18.156 1.00 85.88 368 TYR A O 1
ATOM 2812 N N . GLU A 1 369 ? -4.007 3.397 19.917 1.00 80.31 369 GLU A N 1
ATOM 2813 C CA . GLU A 1 369 ? -4.294 4.682 19.300 1.00 80.31 369 GLU A CA 1
ATOM 2814 C C . GLU A 1 369 ? -3.117 5.638 19.487 1.00 80.31 369 GLU A C 1
ATOM 2816 O O . GLU A 1 369 ? -2.360 5.578 20.459 1.00 80.31 369 GLU A O 1
ATOM 2821 N N . SER A 1 370 ? -2.969 6.551 18.537 1.00 80.94 370 SER A N 1
ATOM 2822 C CA . SER A 1 370 ? -1.961 7.615 18.569 1.00 80.94 370 SER A CA 1
ATOM 2823 C C . SER A 1 370 ? -2.078 8.547 19.787 1.00 80.94 370 SER A C 1
ATOM 2825 O O . SER A 1 370 ? -1.072 9.115 20.209 1.00 80.94 370 SER A O 1
ATOM 2827 N N . ASN A 1 371 ? -3.266 8.663 20.392 1.00 78.12 371 ASN A N 1
ATOM 2828 C CA . ASN A 1 371 ? -3.521 9.406 21.636 1.00 78.12 371 ASN A CA 1
ATOM 2829 C C . ASN A 1 371 ? -3.037 8.673 22.912 1.00 78.12 371 ASN A C 1
ATOM 2831 O O . ASN A 1 371 ? -3.132 9.227 24.005 1.00 78.12 371 ASN A O 1
ATOM 2835 N N . GLY A 1 372 ? -2.521 7.443 22.786 1.00 79.94 372 GLY A N 1
ATOM 2836 C CA . GLY A 1 372 ? -2.041 6.615 23.896 1.00 79.94 372 GLY A CA 1
ATOM 2837 C C . GLY A 1 372 ? -3.070 5.630 24.459 1.00 79.94 372 GLY A C 1
ATOM 2838 O O . GLY A 1 372 ? -2.695 4.751 25.239 1.00 79.94 372 GLY A O 1
ATOM 2839 N N . THR A 1 373 ? -4.339 5.715 24.055 1.00 81.94 373 THR A N 1
ATOM 2840 C CA . THR A 1 373 ? -5.365 4.741 24.435 1.00 81.94 373 THR A CA 1
ATOM 2841 C C . THR A 1 373 ? -5.082 3.386 23.789 1.00 81.94 373 THR A C 1
ATOM 2843 O O . THR A 1 373 ? -4.632 3.294 22.646 1.00 81.94 373 THR A O 1
ATOM 2846 N N . ARG A 1 374 ? -5.339 2.298 24.521 1.00 86.94 374 ARG A N 1
ATOM 2847 C CA . ARG A 1 374 ? -5.168 0.935 24.013 1.00 86.94 374 ARG A CA 1
ATOM 2848 C C . ARG A 1 374 ? -6.381 0.064 24.302 1.00 86.94 374 ARG A C 1
ATOM 2850 O O . ARG A 1 374 ? -6.999 0.157 25.356 1.00 86.94 374 ARG A O 1
ATOM 2857 N N . TYR A 1 375 ? -6.703 -0.814 23.358 1.00 85.44 375 TYR A N 1
ATOM 2858 C CA . TYR A 1 375 ? -7.840 -1.724 23.438 1.00 85.44 375 TYR A CA 1
ATOM 2859 C C . TYR A 1 375 ? -7.389 -3.135 23.136 1.00 85.44 375 TYR A C 1
ATOM 2861 O O . TYR A 1 375 ? -6.832 -3.390 22.068 1.00 85.44 375 TYR A O 1
ATOM 2869 N N . ALA A 1 376 ? -7.706 -4.069 24.018 1.00 86.94 376 ALA A N 1
ATOM 2870 C CA . ALA A 1 376 ? -7.604 -5.475 23.695 1.00 86.94 376 ALA A CA 1
ATOM 2871 C C . ALA A 1 376 ? -8.927 -5.975 23.116 1.00 86.94 376 ALA A C 1
ATOM 2873 O O . ALA A 1 376 ? -10.005 -5.501 23.475 1.00 86.94 376 ALA A O 1
ATOM 2874 N N . GLY A 1 377 ? -8.863 -6.927 22.197 1.00 87.25 377 GLY A N 1
ATOM 2875 C CA . GLY A 1 377 ? -10.065 -7.476 21.600 1.00 87.25 377 GLY A CA 1
ATOM 2876 C C . GLY A 1 377 ? -9.892 -8.860 21.012 1.00 87.25 377 GLY A C 1
ATOM 2877 O O . GLY A 1 377 ? -8.806 -9.443 21.010 1.00 87.25 377 GLY A O 1
ATOM 2878 N N . GLU A 1 378 ? -11.003 -9.366 20.502 1.00 87.12 378 GLU A N 1
ATOM 2879 C CA . GLU A 1 378 ? -11.081 -10.610 19.754 1.00 87.12 378 GLU A CA 1
ATOM 2880 C C . GLU A 1 378 ? -11.751 -10.356 18.406 1.00 87.12 378 GLU A C 1
ATOM 2882 O O . GLU A 1 378 ? -12.723 -9.602 18.314 1.00 87.12 378 GLU A O 1
ATOM 2887 N N . TRP A 1 379 ? -11.214 -10.970 17.357 1.00 81.75 379 TRP A N 1
ATOM 2888 C CA . TRP A 1 379 ? -11.648 -10.815 15.979 1.00 81.75 379 TRP A CA 1
ATOM 2889 C C . TRP A 1 379 ? -12.032 -12.155 15.367 1.00 81.75 379 TRP A C 1
ATOM 2891 O O . TRP A 1 379 ? -11.401 -13.179 15.605 1.00 81.75 379 TRP A O 1
ATOM 2901 N N . ASN A 1 380 ? -13.013 -12.131 14.476 1.00 83.00 380 ASN A N 1
ATOM 2902 C CA . ASN A 1 380 ? -13.327 -13.243 13.601 1.00 83.00 380 ASN A CA 1
ATOM 2903 C C . ASN A 1 380 ? -13.452 -12.724 12.167 1.00 83.00 380 ASN A C 1
ATOM 2905 O O . ASN A 1 380 ? -14.415 -12.043 11.827 1.00 83.00 380 ASN A O 1
ATOM 2909 N N . ASN A 1 381 ? -12.458 -13.021 11.325 1.00 75.44 381 ASN A N 1
ATOM 2910 C CA . ASN A 1 381 ? -12.441 -12.654 9.906 1.00 75.44 381 ASN A CA 1
ATOM 2911 C C . ASN A 1 381 ? -12.641 -11.144 9.673 1.00 75.44 381 ASN A C 1
ATOM 2913 O O . ASN A 1 381 ? -13.505 -10.739 8.901 1.00 75.44 381 ASN A O 1
ATOM 2917 N N . ASN A 1 382 ? -11.825 -10.322 10.341 1.00 71.38 382 ASN A N 1
ATOM 2918 C CA . ASN A 1 382 ? -11.881 -8.852 10.397 1.00 71.38 382 ASN A CA 1
ATOM 2919 C C . ASN A 1 382 ? -13.030 -8.248 11.220 1.00 71.38 382 ASN A C 1
ATOM 2921 O O . ASN A 1 382 ? -12.988 -7.050 11.500 1.00 71.38 382 ASN A O 1
ATOM 2925 N N . VAL A 1 383 ? -14.005 -9.042 11.671 1.00 65.06 383 VAL A N 1
ATOM 2926 C CA . VAL A 1 383 ? -15.109 -8.555 12.509 1.00 65.06 383 VAL A CA 1
ATOM 2927 C C . VAL A 1 383 ? -14.697 -8.569 13.974 1.00 65.06 383 VAL A C 1
ATOM 2929 O O . VAL A 1 383 ? -14.189 -9.571 14.467 1.00 65.06 383 VAL A O 1
ATOM 2932 N N . LYS A 1 384 ? -14.912 -7.455 14.674 1.00 76.19 384 LYS A N 1
ATOM 2933 C CA . LYS A 1 384 ? -14.649 -7.320 16.112 1.00 76.19 384 LYS A CA 1
ATOM 2934 C C . LYS A 1 384 ? -15.747 -8.052 16.888 1.00 76.19 384 LYS A C 1
ATOM 2936 O O . LYS A 1 384 ? -16.919 -7.739 16.713 1.00 76.19 384 LYS A O 1
ATOM 2941 N N . VAL A 1 385 ? -15.365 -9.020 17.713 1.00 75.06 385 VAL A N 1
ATOM 2942 C CA . VAL A 1 385 ? -16.281 -9.857 18.508 1.00 75.06 385 VAL A CA 1
ATOM 2943 C C . VAL A 1 385 ? -16.335 -9.379 19.959 1.00 75.06 385 VAL A C 1
ATOM 2945 O O . VAL A 1 385 ? -17.407 -9.332 20.551 1.00 75.06 385 VAL A O 1
ATOM 2948 N N . LYS A 1 386 ? -15.191 -8.975 20.525 1.00 75.88 386 LYS A N 1
ATOM 2949 C CA . LYS A 1 386 ? -15.079 -8.448 21.895 1.00 75.88 386 LYS A CA 1
ATOM 2950 C C . LYS A 1 386 ? -14.036 -7.336 21.949 1.00 75.88 386 LYS A C 1
ATOM 2952 O O . LYS A 1 386 ? -13.039 -7.412 21.233 1.00 75.88 386 LYS A O 1
ATOM 2957 N N . VAL A 1 387 ? -14.258 -6.318 22.783 1.00 78.25 387 VAL A N 1
ATOM 2958 C CA . VAL A 1 387 ? -13.315 -5.209 23.011 1.00 78.25 387 VAL A CA 1
ATOM 2959 C C . VAL A 1 387 ? -13.348 -4.793 24.468 1.00 78.25 387 VAL A C 1
ATOM 2961 O O . VAL A 1 387 ? -14.429 -4.646 25.030 1.00 78.25 387 VAL A O 1
ATOM 2964 N N . ILE A 1 388 ? -12.174 -4.577 25.049 1.00 79.62 388 ILE A N 1
ATOM 2965 C CA . ILE A 1 388 ? -11.990 -4.016 26.384 1.00 79.62 388 ILE A CA 1
ATOM 2966 C C . ILE A 1 388 ? -10.905 -2.938 26.296 1.00 79.62 388 ILE A C 1
ATOM 2968 O O . ILE A 1 388 ? -9.841 -3.169 25.717 1.00 79.62 388 ILE A O 1
ATOM 2972 N N . THR A 1 389 ? -11.185 -1.758 26.844 1.00 77.62 389 THR A N 1
ATOM 2973 C CA . THR A 1 389 ? -10.196 -0.682 26.996 1.00 77.62 389 THR A CA 1
ATOM 2974 C C . THR A 1 389 ? -9.208 -1.064 28.093 1.00 77.62 389 THR A C 1
ATOM 2976 O O . THR A 1 389 ? -9.618 -1.494 29.170 1.00 77.62 389 THR A O 1
ATOM 2979 N N . LEU A 1 390 ? -7.914 -0.936 27.815 1.00 73.50 390 LEU A N 1
ATOM 2980 C CA . LEU A 1 390 ? -6.854 -1.136 28.796 1.00 73.50 390 LEU A CA 1
ATOM 2981 C C . LEU A 1 390 ? -6.484 0.234 29.370 1.00 73.50 390 LEU A C 1
ATOM 2983 O O . LEU A 1 390 ? -6.030 1.103 28.624 1.00 73.50 390 LEU A O 1
ATOM 2987 N N . ASN A 1 391 ? -6.711 0.409 30.672 1.00 63.22 391 ASN A N 1
ATOM 2988 C CA . ASN A 1 391 ? -6.329 1.619 31.403 1.00 63.22 391 ASN A CA 1
ATOM 2989 C C . ASN A 1 391 ? -4.833 1.609 31.734 1.00 63.22 391 ASN A C 1
ATOM 2991 O O . ASN A 1 391 ? -4.289 0.523 32.040 1.00 63.22 391 ASN A O 1
#

Radius of gyration: 32.2 Å; chains: 1; bounding box: 75×63×111 Å